Protein 6TRS (pdb70)

Structure (mmCIF, N/CA/C/O backbone):
data_6TRS
#
_entry.id   6TRS
#
_cell.length_a   74.216
_cell.length_b   85.954
_cell.length_c   92.172
_cell.angle_alpha   90.000
_cell.angle_beta   94.930
_cell.angle_gamma   90.000
#
_symmetry.space_group_name_H-M   'P 1 21 1'
#
loop_
_entity.id
_entity.type
_entity.pdbx_description
1 polymer 'RNA polymerase II transcription factor B subunit 2'
2 polymer 'Uncharacterized protein'
#
loop_
_atom_site.group_PDB
_atom_site.id
_atom_site.type_symbol
_atom_site.label_atom_id
_atom_site.label_alt_id
_atom_site.label_comp_id
_atom_site.label_asym_id
_atom_site.label_entity_id
_atom_site.label_seq_id
_atom_site.pdbx_PDB_ins_code
_atom_site.Cartn_x
_atom_site.Cartn_y
_atom_site.Cartn_z
_atom_site.occupancy
_atom_site.B_iso_or_equiv
_atom_site.auth_seq_id
_atom_site.auth_comp_id
_atom_site.auth_asym_id
_atom_site.auth_atom_id
_atom_site.pdbx_PDB_model_num
ATOM 1 N N . ILE A 1 15 ? 2.601 -15.452 -20.399 1.00 66.38 109 ILE A N 1
ATOM 2 C CA . ILE A 1 15 ? 3.802 -15.759 -21.174 1.00 65.99 109 ILE A CA 1
ATOM 3 C C . ILE A 1 15 ? 4.098 -14.703 -22.272 1.00 67.03 109 ILE A C 1
ATOM 4 O O . ILE A 1 15 ? 5.239 -14.233 -22.305 1.00 66.43 109 ILE A O 1
ATOM 9 N N . PRO A 1 16 ? 3.177 -14.333 -23.210 1.00 61.30 110 PRO A N 1
ATOM 10 C CA . PRO A 1 16 ? 3.603 -13.447 -24.294 1.00 58.28 110 PRO A CA 1
ATOM 11 C C . PRO A 1 16 ? 3.391 -11.950 -24.071 1.00 59.82 110 PRO A C 1
ATOM 12 O O . PRO A 1 16 ? 2.335 -11.518 -23.607 1.00 59.15 110 PRO A O 1
ATOM 16 N N . THR A 1 17 ? 4.420 -11.164 -24.429 1.00 54.58 111 THR A N 1
ATOM 17 C CA . THR A 1 17 ? 4.423 -9.704 -24.337 1.00 52.12 111 THR A CA 1
ATOM 18 C C . THR A 1 17 ? 3.860 -9.082 -25.627 1.00 52.46 111 THR A C 1
ATOM 19 O O . THR A 1 17 ? 3.509 -9.816 -26.553 1.00 52.12 111 THR A O 1
ATOM 23 N N . THR A 1 18 ? 3.769 -7.736 -25.675 1.00 46.27 112 THR A N 1
ATOM 24 C CA . THR A 1 18 ? 3.276 -6.965 -26.823 1.00 43.91 112 THR A CA 1
ATOM 25 C C . THR A 1 18 ? 4.141 -7.217 -28.080 1.00 45.92 112 THR A C 1
ATOM 26 O O . THR A 1 18 ? 3.598 -7.379 -29.174 1.00 44.68 112 THR A O 1
ATOM 30 N N . GLU A 1 19 ? 5.477 -7.270 -27.901 1.00 42.62 113 GLU A N 1
ATOM 31 C CA . GLU A 1 19 ? 6.468 -7.511 -28.955 1.00 41.94 113 GLU A CA 1
ATOM 32 C C . GLU A 1 19 ? 6.293 -8.907 -29.551 1.00 46.78 113 GLU A C 1
ATOM 33 O O . GLU A 1 19 ? 6.445 -9.076 -30.763 1.00 46.20 113 GLU A O 1
ATOM 39 N N . ASN A 1 20 ? 5.963 -9.902 -28.697 1.00 45.21 114 ASN A N 1
ATOM 40 C CA . ASN A 1 20 ? 5.740 -11.297 -29.078 1.00 46.47 114 ASN A CA 1
ATOM 41 C C . ASN A 1 20 ? 4.503 -11.458 -29.959 1.00 48.70 114 ASN A C 1
ATOM 42 O O . ASN A 1 20 ? 4.580 -12.140 -30.980 1.00 48.50 114 ASN A O 1
ATOM 47 N N . LEU A 1 21 ? 3.374 -10.822 -29.573 1.00 45.43 115 LEU A N 1
ATOM 48 C CA . LEU A 1 21 ? 2.109 -10.855 -30.313 1.00 44.88 115 LEU A CA 1
ATOM 49 C C . LEU A 1 21 ? 2.196 -10.107 -31.645 1.00 46.62 115 LEU A C 1
ATOM 50 O O . LEU A 1 21 ? 1.529 -10.502 -32.604 1.00 46.21 115 LEU A O 1
ATOM 55 N N . TYR A 1 22 ? 3.010 -9.029 -31.702 1.00 42.82 116 TYR A N 1
ATOM 56 C CA . TYR A 1 22 ? 3.206 -8.235 -32.916 1.00 41.14 116 TYR A CA 1
ATOM 57 C C . TYR A 1 22 ? 4.010 -9.032 -33.944 1.00 46.81 116 TYR A C 1
ATOM 58 O O . TYR A 1 22 ? 3.584 -9.137 -35.096 1.00 46.02 116 TYR A O 1
ATOM 67 N N . PHE A 1 23 ? 5.167 -9.592 -33.522 1.00 45.78 117 PHE A N 1
ATOM 68 C CA . PHE A 1 23 ? 6.059 -10.410 -34.350 1.00 47.27 117 PHE A CA 1
ATOM 69 C C . PHE A 1 23 ? 5.328 -11.648 -34.898 1.00 53.07 117 PHE A C 1
ATOM 70 O O . PHE A 1 23 ? 5.597 -12.061 -36.028 1.00 52.52 117 PHE A O 1
ATOM 78 N N . GLN A 1 24 ? 4.383 -12.203 -34.106 1.00 51.34 118 GLN A N 1
ATOM 79 C CA . GLN A 1 24 ? 3.554 -13.355 -34.462 1.00 52.78 118 GLN A CA 1
ATOM 80 C C . GLN A 1 24 ? 2.550 -12.994 -35.568 1.00 56.64 118 GLN A C 1
ATOM 81 O O . GLN A 1 24 ? 2.374 -13.776 -36.501 1.00 57.23 118 GLN A O 1
ATOM 87 N N . GLY A 1 25 ? 1.923 -11.820 -35.453 1.00 52.18 119 GLY A N 1
ATOM 88 C CA . GLY A 1 25 ? 0.957 -11.307 -36.421 1.00 51.20 119 GLY A CA 1
ATOM 89 C C . GLY A 1 25 ? 1.595 -10.853 -37.719 1.00 54.56 119 GLY A C 1
ATOM 90 O O . GLY A 1 25 ? 0.979 -10.964 -38.784 1.00 54.01 119 GLY A O 1
ATOM 91 N N . ALA A 1 26 ? 2.838 -10.334 -37.636 1.00 51.05 120 ALA A N 1
ATOM 92 C CA . ALA A 1 26 ? 3.614 -9.866 -38.787 1.00 50.38 120 ALA A CA 1
ATOM 93 C C . ALA A 1 26 ? 4.119 -11.036 -39.630 1.00 56.52 120 ALA A C 1
ATOM 94 O O . ALA A 1 26 ? 4.001 -10.993 -40.853 1.00 55.65 120 ALA A O 1
ATOM 96 N N . ALA A 1 27 ? 4.659 -12.087 -38.974 1.00 55.71 121 ALA A N 1
ATOM 97 C CA . ALA A 1 27 ? 5.176 -13.291 -39.633 1.00 57.42 121 ALA A CA 1
ATOM 98 C C . ALA A 1 27 ? 4.066 -14.243 -40.112 1.00 63.31 121 ALA A C 1
ATOM 99 O O . ALA A 1 27 ? 4.324 -15.072 -40.989 1.00 63.96 121 ALA A O 1
ATOM 101 N N . ALA A 1 28 ? 2.834 -14.109 -39.551 1.00 60.32 122 ALA A N 1
ATOM 102 C CA . ALA A 1 28 ? 1.640 -14.915 -39.862 1.00 61.51 122 ALA A CA 1
ATOM 103 C C . ALA A 1 28 ? 1.324 -15.001 -41.356 1.00 66.10 122 ALA A C 1
ATOM 104 O O . ALA A 1 28 ? 0.848 -16.039 -41.821 1.00 67.39 122 ALA A O 1
ATOM 106 N N . HIS A 1 29 ? 1.580 -13.910 -42.096 1.00 61.48 123 HIS A N 1
ATOM 107 C CA . HIS A 1 29 ? 1.361 -13.835 -43.537 1.00 61.40 123 HIS A CA 1
ATOM 108 C C . HIS A 1 29 ? 2.716 -13.759 -44.238 1.00 65.99 123 HIS A C 1
ATOM 109 O O . HIS A 1 29 ? 3.536 -12.897 -43.906 1.00 64.22 123 HIS A O 1
ATOM 116 N N . ASN A 1 30 ? 2.973 -14.719 -45.146 1.00 64.60 124 ASN A N 1
ATOM 117 C CA . ASN A 1 30 ? 4.235 -14.880 -45.871 1.00 64.91 124 ASN A CA 1
ATOM 118 C C . ASN A 1 30 ? 4.549 -13.775 -46.899 1.00 67.90 124 ASN A C 1
ATOM 119 O O . ASN A 1 30 ? 5.710 -13.657 -47.304 1.00 67.80 124 ASN A O 1
ATOM 124 N N . SER A 1 31 ? 3.549 -12.967 -47.310 1.00 63.18 125 SER A N 1
ATOM 125 C CA . SER A 1 31 ? 3.775 -11.885 -48.271 1.00 61.71 125 SER A CA 1
ATOM 126 C C . SER A 1 31 ? 4.468 -10.693 -47.599 1.00 63.00 125 SER A C 1
ATOM 127 O O . SER A 1 31 ? 4.037 -10.250 -46.528 1.00 61.99 125 SER A O 1
ATOM 130 N N . PHE A 1 32 ? 5.562 -10.204 -48.220 1.00 58.05 126 PHE A N 1
ATOM 131 C CA . PHE A 1 32 ? 6.352 -9.069 -47.732 1.00 56.00 126 PHE A CA 1
ATOM 132 C C . PHE A 1 32 ? 6.810 -8.127 -48.850 1.00 56.67 126 PHE A C 1
ATOM 133 O O . PHE A 1 32 ? 6.854 -8.526 -50.018 1.00 57.07 126 PHE A O 1
ATOM 141 N N . GLY A 1 33 ? 7.136 -6.890 -48.462 1.00 49.81 127 GLY A N 1
ATOM 142 C CA . GLY A 1 33 ? 7.570 -5.809 -49.343 1.00 48.00 127 GLY A CA 1
ATOM 143 C C . GLY A 1 33 ? 8.785 -6.112 -50.192 1.00 49.67 127 GLY A C 1
ATOM 144 O O . GLY A 1 33 ? 9.903 -6.210 -49.677 1.00 49.22 127 GLY A O 1
ATOM 145 N N . VAL A 1 34 ? 8.559 -6.250 -51.505 1.00 44.85 128 VAL A N 1
ATOM 146 C CA . VAL A 1 34 ? 9.588 -6.552 -52.496 1.00 44.89 128 VAL A CA 1
ATOM 147 C C . VAL A 1 34 ? 10.153 -5.243 -53.051 1.00 46.40 128 VAL A C 1
ATOM 148 O O . VAL A 1 34 ? 9.386 -4.443 -53.583 1.00 45.13 128 VAL A O 1
ATOM 152 N N . PRO A 1 35 ? 11.482 -5.006 -52.942 1.00 42.32 129 PRO A N 1
ATOM 153 C CA . PRO A 1 35 ? 12.054 -3.760 -53.481 1.00 41.58 129 PRO A CA 1
ATOM 154 C C . PRO A 1 35 ? 12.139 -3.780 -55.005 1.00 44.80 129 PRO A C 1
ATOM 155 O O . PRO A 1 35 ? 12.476 -4.815 -55.586 1.00 45.43 129 PRO A O 1
ATOM 159 N N . SER A 1 36 ? 11.820 -2.642 -55.647 1.00 39.94 130 SER A N 1
ATOM 160 C CA . SER A 1 36 ? 11.824 -2.510 -57.103 1.00 40.56 130 SER A CA 1
ATOM 161 C C . SER A 1 36 ? 13.232 -2.555 -57.701 1.00 44.95 130 SER A C 1
ATOM 162 O O . SER A 1 36 ? 14.094 -1.758 -57.320 1.00 44.67 130 SER A O 1
ATOM 165 N N . SER A 1 37 ? 13.449 -3.497 -58.643 1.00 41.98 131 SER A N 1
ATOM 166 C CA . SER A 1 37 ? 14.714 -3.695 -59.360 1.00 42.93 131 SER A CA 1
ATOM 167 C C . SER A 1 37 ? 14.949 -2.583 -60.398 1.00 47.40 131 SER A C 1
ATOM 168 O O . SER A 1 37 ? 16.072 -2.422 -60.883 1.00 48.65 131 SER A O 1
ATOM 171 N N . LEU A 1 38 ? 13.886 -1.818 -60.722 1.00 42.49 132 LEU A N 1
ATOM 172 C CA . LEU A 1 38 ? 13.896 -0.694 -61.658 1.00 42.51 132 LEU A CA 1
ATOM 173 C C . LEU A 1 38 ? 14.612 0.523 -61.052 1.00 44.50 132 LEU A C 1
ATOM 174 O O . LEU A 1 38 ? 14.548 0.706 -59.831 1.00 42.49 132 LEU A O 1
ATOM 179 N N . PRO A 1 39 ? 15.257 1.390 -61.880 1.00 42.11 133 PRO A N 1
ATOM 180 C CA . PRO A 1 39 ? 15.919 2.587 -61.326 1.00 41.41 133 PRO A CA 1
ATOM 181 C C . PRO A 1 39 ? 14.924 3.577 -60.724 1.00 41.83 133 PRO A C 1
ATOM 182 O O . PRO A 1 39 ? 13.765 3.627 -61.141 1.00 41.05 133 PRO A O 1
ATOM 186 N N . VAL A 1 40 ? 15.384 4.355 -59.739 1.00 38.15 134 VAL A N 1
ATOM 187 C CA . VAL A 1 40 ? 14.560 5.319 -59.007 1.00 36.55 134 VAL A CA 1
ATOM 188 C C . VAL A 1 40 ? 14.839 6.754 -59.458 1.00 40.02 134 VAL A C 1
ATOM 189 O O . VAL A 1 40 ? 16.000 7.135 -59.616 1.00 40.60 134 VAL A O 1
ATOM 193 N N . ASP A 1 41 ? 13.766 7.548 -59.648 1.00 37.44 135 ASP A N 1
ATOM 194 C CA . ASP A 1 41 ? 13.842 8.959 -60.024 1.00 38.20 135 ASP A CA 1
ATOM 195 C C . ASP A 1 41 ? 14.545 9.710 -58.881 1.00 40.98 135 ASP A C 1
ATOM 196 O O . ASP A 1 41 ? 14.123 9.569 -57.729 1.00 38.81 135 ASP A O 1
ATOM 201 N N . PRO A 1 42 ? 15.655 10.448 -59.165 1.00 39.84 136 PRO A N 1
ATOM 202 C CA . PRO A 1 42 ? 16.388 11.135 -58.084 1.00 39.37 136 PRO A CA 1
ATOM 203 C C . PRO A 1 42 ? 15.585 12.172 -57.311 1.00 43.11 136 PRO A C 1
ATOM 204 O O . PRO A 1 42 ? 15.889 12.429 -56.141 1.00 42.45 136 PRO A O 1
ATOM 208 N N . ARG A 1 43 ? 14.561 12.760 -57.956 1.00 40.01 137 ARG A N 1
ATOM 209 C CA . ARG A 1 43 ? 13.731 13.790 -57.340 1.00 39.16 137 ARG A CA 1
ATOM 210 C C . ARG A 1 43 ? 12.750 13.228 -56.278 1.00 40.74 137 ARG A C 1
ATOM 211 O O . ARG A 1 43 ? 12.142 14.016 -55.552 1.00 39.34 137 ARG A O 1
ATOM 219 N N . ILE A 1 44 ? 12.651 11.881 -56.145 1.00 36.57 138 ILE A N 1
ATOM 220 C CA . ILE A 1 44 ? 11.830 11.233 -55.115 1.00 34.68 138 ILE A CA 1
ATOM 221 C C . ILE A 1 44 ? 12.763 10.845 -53.957 1.00 37.83 138 ILE A C 1
ATOM 222 O O . ILE A 1 44 ? 13.234 9.704 -53.877 1.00 37.35 138 ILE A O 1
ATOM 227 N N . ASP A 1 45 ? 13.066 11.829 -53.096 1.00 34.29 139 ASP A N 1
ATOM 228 C CA . ASP A 1 45 ? 13.935 11.671 -51.929 1.00 33.89 139 ASP A CA 1
ATOM 229 C C . ASP A 1 45 ? 13.120 11.692 -50.629 1.00 36.95 139 ASP A C 1
ATOM 230 O O . ASP A 1 45 ? 11.924 12.002 -50.671 1.00 35.58 139 ASP A O 1
ATOM 235 N N . ILE A 1 46 ? 13.762 11.374 -49.476 1.00 33.98 140 ILE A N 1
ATOM 236 C CA . ILE A 1 46 ? 13.104 11.354 -48.159 1.00 32.81 140 ILE A CA 1
ATOM 237 C C . ILE A 1 46 ? 12.522 12.734 -47.802 1.00 37.14 140 ILE A C 1
ATOM 238 O O . ILE A 1 46 ? 11.492 12.792 -47.130 1.00 35.92 140 ILE A O 1
ATOM 243 N N . ALA A 1 47 ? 13.150 13.829 -48.293 1.00 34.99 141 ALA A N 1
ATOM 244 C CA . ALA A 1 47 ? 12.692 15.204 -48.086 1.00 34.76 141 ALA A CA 1
ATOM 245 C C . ALA A 1 47 ? 11.360 15.443 -48.811 1.00 38.10 141 ALA A C 1
ATOM 246 O O . ALA A 1 47 ? 10.444 16.001 -48.209 1.00 36.79 141 ALA A O 1
ATOM 248 N N . PHE A 1 48 ? 11.242 14.976 -50.078 1.00 35.58 142 PHE A N 1
ATOM 249 C CA . PHE A 1 48 ? 10.037 15.079 -50.911 1.00 35.24 142 PHE A CA 1
ATOM 250 C C . PHE A 1 48 ? 8.863 14.318 -50.283 1.00 37.96 142 PHE A C 1
ATOM 251 O O . PHE A 1 48 ? 7.774 14.880 -50.149 1.00 37.54 142 PHE A O 1
ATOM 259 N N . LEU A 1 49 ? 9.089 13.036 -49.924 1.00 33.38 143 LEU A N 1
ATOM 260 C CA . LEU A 1 49 ? 8.093 12.149 -49.321 1.00 31.87 143 LEU A CA 1
ATOM 261 C C . LEU A 1 49 ? 7.554 12.676 -47.985 1.00 35.02 143 LEU A C 1
ATOM 262 O O . LEU A 1 49 ? 6.393 12.416 -47.663 1.00 34.02 143 LEU A O 1
ATOM 267 N N . ASP A 1 50 ? 8.382 13.438 -47.230 1.00 31.52 144 ASP A N 1
ATOM 268 C CA . ASP A 1 50 ? 7.995 14.072 -45.964 1.00 30.30 144 ASP A CA 1
ATOM 269 C C . ASP A 1 50 ? 7.069 15.256 -46.245 1.00 33.88 144 ASP A C 1
ATOM 270 O O . ASP A 1 50 ? 6.110 15.460 -45.503 1.00 32.41 144 ASP A O 1
ATOM 275 N N . ASN A 1 51 ? 7.354 16.024 -47.326 1.00 31.70 145 ASN A N 1
ATOM 276 C CA . ASN A 1 51 ? 6.550 17.169 -47.767 1.00 32.08 145 ASN A CA 1
ATOM 277 C C . ASN A 1 51 ? 5.212 16.680 -48.321 1.00 34.13 145 ASN A C 1
ATOM 278 O O . ASN A 1 51 ? 4.177 17.265 -47.999 1.00 33.43 145 ASN A O 1
ATOM 283 N N . TYR A 1 52 ? 5.237 15.593 -49.131 1.00 31.37 146 TYR A N 1
ATOM 284 C CA . TYR A 1 52 ? 4.055 14.960 -49.723 1.00 31.26 146 TYR A CA 1
ATOM 285 C C . TYR A 1 52 ? 3.077 14.511 -48.629 1.00 33.31 146 TYR A C 1
ATOM 286 O O . TYR A 1 52 ? 1.896 14.855 -48.692 1.00 33.69 146 TYR A O 1
ATOM 295 N N . ALA A 1 53 ? 3.581 13.750 -47.631 1.00 29.63 147 ALA A N 1
ATOM 296 C CA . ALA A 1 53 ? 2.811 13.237 -46.496 1.00 28.39 147 ALA A CA 1
ATOM 297 C C . ALA A 1 53 ? 2.245 14.372 -45.647 1.00 30.61 147 ALA A C 1
ATOM 298 O O . ALA A 1 53 ? 1.131 14.251 -45.135 1.00 29.72 147 ALA A O 1
ATOM 300 N N . ARG A 1 54 ? 3.009 15.477 -45.518 1.00 28.95 148 ARG A N 1
ATOM 301 C CA . ARG A 1 54 ? 2.625 16.676 -44.771 1.00 28.97 148 ARG A CA 1
ATOM 302 C C . ARG A 1 54 ? 1.460 17.372 -45.486 1.00 32.90 148 ARG A C 1
ATOM 303 O O . ARG A 1 54 ? 0.471 17.715 -44.834 1.00 32.51 148 ARG A O 1
ATOM 311 N N . LYS A 1 55 ? 1.574 17.551 -46.822 1.00 31.30 149 LYS A N 1
ATOM 312 C CA . LYS A 1 55 ? 0.554 18.190 -47.658 1.00 32.16 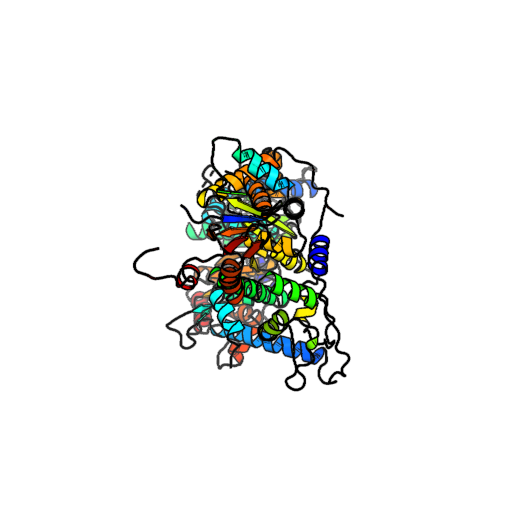149 LYS A CA 1
ATOM 313 C C . LYS A 1 55 ? -0.757 17.404 -47.671 1.00 34.71 149 LYS A C 1
ATOM 314 O O . LYS A 1 55 ? -1.822 18.019 -47.661 1.00 34.93 149 LYS A O 1
ATOM 320 N N . LYS A 1 56 ? -0.683 16.058 -47.667 1.00 31.44 150 LYS A N 1
ATOM 321 C CA . LYS A 1 56 ? -1.865 15.191 -47.644 1.00 31.01 150 LYS A CA 1
ATOM 322 C C . LYS A 1 56 ? -2.645 15.379 -46.348 1.00 33.82 150 LYS A C 1
ATOM 323 O O . LYS A 1 56 ? -3.866 15.530 -46.391 1.00 34.15 150 LYS A O 1
ATOM 329 N N . TRP A 1 57 ? -1.933 15.421 -45.207 1.00 30.05 151 TRP A N 1
ATOM 330 C CA . TRP A 1 57 ? -2.542 15.578 -43.892 1.00 29.27 151 TRP A CA 1
ATOM 331 C C . TRP A 1 57 ? -2.991 16.997 -43.591 1.00 33.70 151 TRP A C 1
ATOM 332 O O . TRP A 1 57 ? -3.969 17.164 -42.862 1.00 33.45 151 TRP A O 1
ATOM 343 N N . GLU A 1 58 ? -2.332 18.010 -44.188 1.00 31.28 152 GLU A N 1
ATOM 344 C CA . GLU A 1 58 ? -2.721 19.410 -44.024 1.00 31.75 152 GLU A CA 1
ATOM 345 C C . GLU A 1 58 ? -4.103 19.662 -44.642 1.00 36.49 152 GLU A C 1
ATOM 346 O O . GLU A 1 58 ? -4.869 20.456 -44.097 1.00 36.68 152 GLU A O 1
ATOM 352 N N . ASP A 1 59 ? -4.427 18.950 -45.752 1.00 33.24 153 ASP A N 1
ATOM 353 C CA . ASP A 1 59 ? -5.715 19.016 -46.453 1.00 33.72 153 ASP A CA 1
ATOM 354 C C . ASP A 1 59 ? -6.814 18.399 -45.587 1.00 35.80 153 ASP A C 1
ATOM 355 O O . ASP A 1 59 ? -7.883 19.001 -45.450 1.00 36.12 153 ASP A O 1
ATOM 360 N N . ILE A 1 60 ? -6.539 17.206 -44.995 1.00 30.31 154 ILE A N 1
ATOM 361 C CA . ILE A 1 60 ? -7.449 16.477 -44.101 1.00 29.19 154 ILE A CA 1
ATOM 362 C C . ILE A 1 60 ? -7.775 17.374 -42.906 1.00 31.85 154 ILE A C 1
ATOM 363 O O . ILE A 1 60 ? -8.950 17.577 -42.602 1.00 31.89 154 ILE A O 1
ATOM 368 N N . LEU A 1 61 ? -6.731 17.943 -42.269 1.00 28.28 155 LEU A N 1
ATOM 369 C CA . LEU A 1 61 ? -6.853 18.831 -41.114 1.00 27.86 155 LEU A CA 1
ATOM 370 C C . LEU A 1 61 ? -7.568 20.137 -41.448 1.00 32.41 155 LEU A C 1
ATOM 371 O O . LEU A 1 61 ? -8.352 20.612 -40.629 1.00 32.11 155 LEU A O 1
ATOM 376 N N . HIS A 1 62 ? -7.339 20.693 -42.659 1.00 30.39 156 HIS A N 1
ATOM 377 C CA . HIS A 1 62 ? -8.003 21.920 -43.104 1.00 31.30 156 HIS A CA 1
ATOM 378 C C . HIS A 1 62 ? -9.511 21.699 -43.264 1.00 35.01 156 HIS A C 1
ATOM 379 O O . HIS A 1 62 ? -10.289 22.579 -42.900 1.00 35.36 156 HIS A O 1
ATOM 386 N N . TYR A 1 63 ? -9.914 20.513 -43.766 1.00 31.08 157 TYR A N 1
ATOM 387 C CA . TYR A 1 63 ? -11.312 20.101 -43.943 1.00 31.72 157 TYR A CA 1
ATOM 388 C C . TYR A 1 63 ? -12.031 20.009 -42.584 1.00 35.08 157 TYR A C 1
ATOM 389 O O . TYR A 1 63 ? -13.209 20.357 -42.486 1.00 35.63 157 TYR A O 1
ATOM 398 N N . VAL A 1 64 ? -11.312 19.536 -41.550 1.00 30.26 158 VAL A N 1
ATOM 399 C CA . VAL A 1 64 ? -11.804 19.411 -40.177 1.00 29.67 158 VAL A CA 1
ATOM 400 C C . VAL A 1 64 ? -11.946 20.828 -39.577 1.00 34.29 158 VAL A C 1
ATOM 401 O O . VAL A 1 64 ? -12.966 21.126 -38.956 1.00 34.49 158 VAL A O 1
ATOM 405 N N . VAL A 1 65 ? -10.943 21.703 -39.805 1.00 30.84 159 VAL A N 1
ATOM 406 C CA . VAL A 1 65 ? -10.935 23.093 -39.327 1.00 31.25 159 VAL A CA 1
ATOM 407 C C . VAL A 1 65 ? -12.037 23.922 -40.042 1.00 38.15 159 VAL A C 1
ATOM 408 O O . VAL A 1 65 ? -12.576 24.858 -39.447 1.00 38.41 159 VAL A O 1
ATOM 412 N N . SER A 1 66 ? -12.409 23.531 -41.283 1.00 36.52 160 SER A N 1
ATOM 413 C CA . SER A 1 66 ? -13.459 24.174 -42.085 1.00 38.52 160 SER A CA 1
ATOM 414 C C . SER A 1 66 ? -14.852 24.035 -41.456 1.00 44.13 160 SER A C 1
ATOM 415 O O . SER A 1 66 ? -15.699 24.905 -41.669 1.00 45.35 160 SER A O 1
ATOM 418 N N . SER A 1 67 ? -15.086 22.947 -40.689 1.00 40.40 161 SER A N 1
ATOM 419 C CA . SER A 1 67 ? -16.368 22.671 -40.035 1.00 41.19 161 SER A CA 1
ATOM 420 C C . SER A 1 67 ? -16.560 23.403 -38.693 1.00 44.76 161 SER A C 1
ATOM 421 O O . SER A 1 67 ? -17.666 23.369 -38.147 1.00 45.18 161 SER A O 1
ATOM 424 N N . VAL A 1 68 ? -15.505 24.087 -38.185 1.00 40.28 162 VAL A N 1
ATOM 425 C CA . VAL A 1 68 ? -15.540 24.861 -36.931 1.00 39.67 162 VAL A CA 1
ATOM 426 C C . VAL A 1 68 ? -16.422 26.115 -37.131 1.00 46.29 162 VAL A C 1
ATOM 427 O O . VAL A 1 68 ? -16.194 26.855 -38.095 1.00 46.29 162 VAL A O 1
ATOM 431 N N . PRO A 1 69 ? -17.445 26.348 -36.264 1.00 44.69 163 PRO A N 1
ATOM 432 C CA . PRO A 1 69 ? -18.316 27.527 -36.449 1.00 46.56 163 PRO A CA 1
ATOM 433 C C . PRO A 1 69 ? -17.573 28.861 -36.371 1.00 51.08 163 PRO A C 1
ATOM 434 O O . PRO A 1 69 ? -16.734 29.049 -35.486 1.00 49.58 163 PRO A O 1
ATOM 438 N N . VAL A 1 70 ? -17.859 29.768 -37.328 1.00 49.37 164 VAL A N 1
ATOM 439 C CA . VAL A 1 70 ? -17.239 31.097 -37.419 1.00 49.56 164 VAL A CA 1
ATOM 440 C C . VAL A 1 70 ? -18.289 32.189 -37.135 1.00 55.63 164 VAL A C 1
ATOM 441 O O . VAL A 1 70 ? -18.056 33.050 -36.283 1.00 54.78 164 VAL A O 1
ATOM 445 N N . HIS A 1 71 ? -19.434 32.148 -37.860 1.00 54.64 165 HIS A N 1
ATOM 446 C CA . HIS A 1 71 ? -20.568 33.077 -37.738 1.00 95.09 165 HIS A CA 1
ATOM 447 C C . HIS A 1 71 ? -21.779 32.560 -38.506 1.00 123.09 165 HIS A C 1
ATOM 448 O O . HIS A 1 71 ? -22.887 32.548 -37.975 1.00 84.42 165 HIS A O 1
ATOM 455 N N . GLY A 1 82 ? -10.275 20.871 -54.403 1.00 65.77 176 GLY A N 1
ATOM 456 C CA . GLY A 1 82 ? -10.148 21.783 -53.274 1.00 64.37 176 GLY A CA 1
ATOM 457 C C . GLY A 1 82 ? -10.346 21.165 -51.900 1.00 66.34 176 GLY A C 1
ATOM 458 O O . GLY A 1 82 ? -10.381 21.893 -50.906 1.00 65.47 176 GLY A O 1
ATOM 459 N N . GLY A 1 83 ? -10.485 19.838 -51.843 1.00 61.91 177 GLY A N 1
ATOM 460 C CA . GLY A 1 83 ? -10.644 19.104 -50.596 1.00 60.04 177 GLY A CA 1
ATOM 461 C C . GLY A 1 83 ? -10.156 17.667 -50.682 1.00 62.28 177 GLY A C 1
ATOM 462 O O . GLY A 1 83 ? -9.829 17.192 -51.778 1.00 62.79 177 GLY A O 1
ATOM 463 N N . PRO A 1 84 ? -10.101 16.934 -49.538 1.00 56.39 178 PRO A N 1
ATOM 464 C CA . PRO A 1 84 ? -9.657 15.526 -49.587 1.00 55.13 178 PRO A CA 1
ATOM 465 C C . PRO A 1 84 ? -10.686 14.628 -50.272 1.00 58.97 178 PRO A C 1
ATOM 466 O O . PRO A 1 84 ? -11.875 14.948 -50.256 1.00 59.89 178 PRO A O 1
ATOM 470 N N . LYS A 1 85 ? -10.233 13.509 -50.872 1.00 54.19 179 LYS A N 1
ATOM 471 C CA . LYS A 1 85 ? -11.095 12.567 -51.595 1.00 54.98 179 LYS A CA 1
ATOM 472 C C . LYS A 1 85 ? -12.203 11.954 -50.725 1.00 58.13 179 LYS A C 1
ATOM 473 O O . LYS A 1 85 ? -12.132 12.030 -49.496 1.00 56.46 179 LYS A O 1
ATOM 479 N N . ALA A 1 86 ? -13.230 11.357 -51.376 1.00 55.87 180 ALA A N 1
ATOM 480 C CA . ALA A 1 86 ? -14.381 10.701 -50.738 1.00 56.22 180 ALA A CA 1
ATOM 481 C C . ALA A 1 86 ? -13.967 9.633 -49.715 1.00 57.79 180 ALA A C 1
ATOM 482 O O . ALA A 1 86 ? -14.673 9.435 -48.727 1.00 57.38 180 ALA A O 1
ATOM 484 N N . SER A 1 87 ? -12.802 8.983 -49.937 1.00 52.40 181 SER A N 1
ATOM 485 C CA . SER A 1 87 ? -12.215 7.967 -49.061 1.00 50.57 181 SER A CA 1
ATOM 486 C C . SER A 1 87 ? -11.871 8.525 -47.669 1.00 51.48 181 SER A C 1
ATOM 487 O O . SER A 1 87 ? -11.845 7.765 -46.700 1.00 50.79 181 SER A O 1
ATOM 490 N N . VAL A 1 88 ? -11.615 9.842 -47.573 1.00 45.90 182 VAL A N 1
ATOM 491 C CA . VAL A 1 88 ? -11.285 10.522 -46.320 1.00 43.78 182 VAL A CA 1
ATOM 492 C C . VAL A 1 88 ? -12.513 11.250 -45.748 1.00 47.03 182 VAL A C 1
ATOM 493 O O . VAL A 1 88 ? -12.818 11.075 -44.567 1.00 46.10 182 VAL A O 1
ATOM 497 N N . LYS A 1 89 ? -13.218 12.044 -46.587 1.00 43.99 183 LYS A N 1
ATOM 498 C CA . LYS A 1 89 ? -14.415 12.816 -46.216 1.00 44.34 183 LYS A CA 1
ATOM 499 C C . LYS A 1 89 ? -15.501 11.965 -45.545 1.00 48.23 183 LYS A C 1
ATOM 500 O O . LYS A 1 89 ? -16.089 12.404 -44.556 1.00 47.62 183 LYS A O 1
ATOM 506 N N . ASP A 1 90 ? -15.754 10.750 -46.079 1.00 45.21 184 ASP A N 1
ATOM 507 C CA . ASP A 1 90 ? -16.765 9.826 -45.561 1.00 45.84 184 ASP A CA 1
ATOM 508 C C . ASP A 1 90 ? -16.369 9.171 -44.239 1.00 47.08 184 ASP A C 1
ATOM 509 O O . ASP A 1 90 ? -17.239 8.987 -43.387 1.00 47.41 184 ASP A O 1
ATOM 514 N N . LEU A 1 91 ? -15.074 8.814 -44.063 1.00 40.78 185 LEU A N 1
ATOM 515 C CA . LEU A 1 91 ? -14.577 8.187 -42.828 1.00 38.84 185 LEU A CA 1
ATOM 516 C C . LEU A 1 91 ? -14.649 9.125 -41.626 1.00 40.73 185 LEU A C 1
ATOM 517 O O . LEU A 1 91 ? -14.929 8.669 -40.515 1.00 40.05 185 LEU A O 1
ATOM 522 N N . LEU A 1 92 ? -14.416 10.433 -41.853 1.00 36.28 186 LEU A N 1
ATOM 523 C CA . LEU A 1 92 ? -14.487 11.462 -40.810 1.00 35.12 186 LEU A CA 1
ATOM 524 C C . LEU A 1 92 ? -15.943 11.659 -40.382 1.00 40.66 186 LEU A C 1
ATOM 525 O O . LEU A 1 92 ? -16.216 11.823 -39.193 1.00 40.19 186 LEU A O 1
ATOM 530 N N . LEU A 1 93 ? -16.872 11.613 -41.358 1.00 38.91 187 LEU A N 1
ATOM 531 C CA . LEU A 1 93 ? -18.310 11.762 -41.150 1.00 40.56 187 LEU A CA 1
ATOM 532 C C . LEU A 1 93 ? -18.901 10.560 -40.406 1.00 45.18 187 LEU A C 1
ATOM 533 O O . LEU A 1 93 ? -19.601 10.747 -39.408 1.00 45.19 187 LEU A O 1
ATOM 538 N N . ALA A 1 94 ? -18.603 9.330 -40.884 1.00 41.97 188 ALA A N 1
ATOM 539 C CA . ALA A 1 94 ? -19.077 8.072 -40.293 1.00 42.62 188 ALA A CA 1
ATOM 540 C C . ALA A 1 94 ? -18.425 7.781 -38.941 1.00 44.22 188 ALA A C 1
ATOM 541 O O . ALA A 1 94 ? -19.027 7.102 -38.107 1.00 44.49 188 ALA A O 1
ATOM 543 N N . GLY A 1 95 ? -17.219 8.315 -38.740 1.00 38.49 189 GLY A N 1
ATOM 544 C CA . GLY A 1 95 ? -16.460 8.171 -37.504 1.00 36.94 189 GLY A CA 1
ATOM 545 C C . GLY A 1 95 ? -16.824 9.184 -36.435 1.00 40.63 189 GLY A C 1
ATOM 546 O O . GLY A 1 95 ? -16.123 9.291 -35.424 1.00 39.22 189 GLY A O 1
ATOM 547 N N . ARG A 1 96 ? -17.926 9.940 -36.661 1.00 38.14 190 ARG A N 1
ATOM 548 C CA . ARG A 1 96 ? -18.484 10.986 -35.791 1.00 37.92 190 ARG A CA 1
ATOM 549 C C . ARG A 1 96 ? -17.453 12.061 -35.394 1.00 38.99 190 ARG A C 1
ATOM 550 O O . ARG A 1 96 ? -17.596 12.693 -34.347 1.00 38.03 190 ARG A O 1
ATOM 558 N N . LEU A 1 97 ? -16.425 12.265 -36.237 1.00 34.11 191 LEU A N 1
ATOM 559 C CA . LEU A 1 97 ? -15.398 13.281 -36.019 1.00 32.44 191 LEU A CA 1
ATOM 560 C C . LEU A 1 97 ? -15.934 14.626 -36.501 1.00 37.39 191 LEU A C 1
ATOM 561 O O . LEU A 1 97 ? -15.579 15.667 -35.948 1.00 36.28 191 LEU A O 1
ATOM 566 N N . VAL A 1 98 ? -16.810 14.594 -37.523 1.00 35.72 192 VAL A N 1
ATOM 567 C CA . VAL A 1 98 ? -17.493 15.746 -38.116 1.00 36.69 192 VAL A CA 1
ATOM 568 C C . VAL A 1 98 ? -18.927 15.292 -38.461 1.00 44.02 192 VAL A C 1
ATOM 569 O O . VAL A 1 98 ? -19.099 14.302 -39.173 1.00 44.37 192 VAL A O 1
ATOM 573 N N . GLU A 1 99 ? -19.943 15.997 -37.938 1.00 42.81 193 GLU A N 1
ATOM 574 C CA . GLU A 1 99 ? -21.355 15.693 -38.171 1.00 45.51 193 GLU A CA 1
ATOM 575 C C . GLU A 1 99 ? -21.918 16.507 -39.332 1.00 52.19 193 GLU A C 1
ATOM 576 O O . GLU A 1 99 ? -21.440 17.611 -39.598 1.00 50.97 193 GLU A O 1
ATOM 582 N N . ARG A 1 100 ? -22.896 15.933 -40.052 1.00 52.31 194 ARG A N 1
ATOM 583 C CA . ARG A 1 100 ? -23.539 16.582 -41.193 1.00 54.83 194 ARG A CA 1
ATOM 584 C C . ARG A 1 100 ? -24.521 17.635 -40.682 1.00 62.39 194 ARG A C 1
ATOM 585 O O . ARG A 1 100 ? -25.365 17.325 -39.837 1.00 63.17 194 ARG A O 1
ATOM 593 N N . ARG A 1 101 ? -24.388 18.882 -41.167 1.00 60.70 195 ARG A N 1
ATOM 594 C CA . ARG A 1 101 ? -25.250 19.995 -40.765 1.00 62.73 195 ARG A CA 1
ATOM 595 C C . ARG A 1 101 ? -26.013 20.558 -41.976 1.00 70.87 195 ARG A C 1
ATOM 596 O O . ARG A 1 101 ? -25.379 20.911 -42.969 1.00 70.09 195 ARG A O 1
ATOM 604 N N . PRO A 1 102 ? -27.364 20.644 -41.936 1.00 71.65 196 PRO A N 1
ATOM 605 C CA . PRO A 1 102 ? -28.099 21.154 -43.107 1.00 74.69 196 PRO A CA 1
ATOM 606 C C . PRO A 1 102 ? -28.285 22.679 -43.165 1.00 80.82 196 PRO A C 1
ATOM 607 O O . PRO A 1 102 ? -28.946 23.176 -44.085 1.00 82.70 196 PRO A O 1
ATOM 611 N N . ASP A 1 103 ? -27.688 23.423 -42.208 1.00 76.67 197 ASP A N 1
ATOM 612 C CA . ASP A 1 103 ? -27.787 24.884 -42.136 1.00 77.62 197 ASP A CA 1
ATOM 613 C C . ASP A 1 103 ? -26.574 25.624 -42.730 1.00 81.05 197 ASP A C 1
ATOM 614 O O . ASP A 1 103 ? -26.765 26.625 -43.426 1.00 82.46 197 ASP A O 1
ATOM 619 N N . THR A 1 104 ? -25.340 25.137 -42.449 1.00 75.05 198 THR A N 1
ATOM 620 C CA . THR A 1 104 ? -24.066 25.727 -42.896 1.00 73.25 198 THR A CA 1
ATOM 621 C C . THR A 1 104 ? -23.888 25.756 -44.419 1.00 78.23 198 THR A C 1
ATOM 622 O O . THR A 1 104 ? -24.458 24.917 -45.124 1.00 79.29 198 THR A O 1
ATOM 626 N N . LYS A 1 105 ? -23.079 26.723 -44.916 1.00 74.08 199 LYS A N 1
ATOM 627 C CA . LYS A 1 105 ? -22.738 26.879 -46.338 1.00 74.77 199 LYS A CA 1
ATOM 628 C C . LYS A 1 105 ? -21.868 25.693 -46.776 1.00 76.36 199 LYS A C 1
ATOM 629 O O . LYS A 1 105 ? -22.015 25.193 -47.894 1.00 77.00 199 LYS A O 1
ATOM 635 N N . THR A 1 106 ? -20.984 25.237 -45.865 1.00 69.91 200 THR A N 1
ATOM 636 C CA . THR A 1 106 ? -20.090 24.087 -46.031 1.00 67.71 200 THR A CA 1
ATOM 637 C C . THR A 1 106 ? -20.863 22.754 -45.899 1.00 70.81 200 THR A C 1
ATOM 638 O O . THR A 1 106 ? -20.438 21.743 -46.460 1.00 70.09 200 THR A O 1
ATOM 642 N N . GLY A 1 107 ? -21.979 22.781 -45.165 1.00 67.07 201 GLY A N 1
ATOM 643 C CA . GLY A 1 107 ? -22.845 21.629 -44.938 1.00 67.03 201 GLY A CA 1
ATOM 644 C C . GLY A 1 107 ? -22.338 20.620 -43.924 1.00 66.79 201 GLY A C 1
ATOM 645 O O . GLY A 1 107 ? -22.877 19.512 -43.849 1.00 66.91 201 GLY A O 1
ATOM 646 N N . ILE A 1 108 ? -21.301 20.993 -43.136 1.00 59.46 202 ILE A N 1
ATOM 647 C CA . ILE A 1 108 ? -20.673 20.150 -42.102 1.00 56.37 202 ILE A CA 1
ATOM 648 C C . ILE A 1 108 ? -20.386 20.930 -40.805 1.00 57.24 202 ILE A C 1
ATOM 649 O O . ILE A 1 108 ? -20.205 22.150 -40.837 1.00 56.90 202 ILE A O 1
ATOM 654 N N . GLY A 1 109 ? -20.348 20.207 -39.688 1.00 51.49 203 GLY A N 1
ATOM 655 C CA . GLY A 1 109 ? -20.079 20.758 -38.365 1.00 49.68 203 GLY A CA 1
ATOM 656 C C . GLY A 1 109 ? -19.170 19.874 -37.533 1.00 50.16 203 GLY A C 1
ATOM 657 O O . GLY A 1 109 ? -19.362 18.658 -37.493 1.00 49.79 203 GLY A O 1
ATOM 658 N N . ILE A 1 110 ? -18.173 20.479 -36.861 1.00 43.99 204 ILE A N 1
ATOM 659 C CA . ILE A 1 110 ? -17.204 19.765 -36.019 1.00 41.54 204 ILE A CA 1
ATOM 660 C C . ILE A 1 110 ? -17.867 19.213 -34.738 1.00 45.23 204 ILE A C 1
ATOM 661 O O . ILE A 1 110 ? -18.816 19.808 -34.224 1.00 45.92 204 ILE A O 1
ATOM 666 N N . THR A 1 111 ? -17.369 18.068 -34.251 1.00 40.47 205 THR A N 1
ATOM 667 C CA . THR A 1 111 ? -17.859 17.418 -33.036 1.00 40.48 205 THR A CA 1
ATOM 668 C C . THR A 1 111 ? -16.806 17.537 -31.924 1.00 42.71 205 THR A C 1
ATOM 669 O O . THR A 1 111 ? -15.763 18.167 -32.123 1.00 41.28 205 THR A O 1
ATOM 673 N N . GLN A 1 112 ? -17.081 16.913 -30.763 1.00 38.99 206 GLN A N 1
ATOM 674 C CA . GLN A 1 112 ? -16.185 16.863 -29.606 1.00 37.57 206 GLN A CA 1
ATOM 675 C C . GLN A 1 112 ? -14.938 16.059 -29.994 1.00 38.41 206 GLN A C 1
ATOM 676 O O . GLN A 1 112 ? -13.822 16.468 -29.665 1.00 37.08 206 GLN A O 1
ATOM 682 N N . ALA A 1 113 ? -15.139 14.938 -30.733 1.00 33.33 207 ALA A N 1
ATOM 683 C CA . ALA A 1 113 ? -14.088 14.049 -31.237 1.00 31.18 207 ALA A CA 1
ATOM 684 C C . ALA A 1 113 ? -13.206 14.751 -32.271 1.00 31.89 207 ALA A C 1
ATOM 685 O O . ALA A 1 113 ? -12.028 14.418 -32.385 1.00 30.23 207 ALA A O 1
ATOM 687 N N . GLY A 1 114 ? -13.787 15.713 -32.994 1.00 27.71 208 GLY A N 1
ATOM 688 C CA . GLY A 1 114 ? -13.106 16.519 -34.000 1.00 26.62 208 GLY A CA 1
ATOM 689 C C . GLY A 1 114 ? -12.015 17.385 -33.408 1.00 29.20 208 GLY A C 1
ATOM 690 O O . GLY A 1 114 ? -10.905 17.422 -33.942 1.00 28.14 208 GLY A O 1
ATOM 691 N N . PHE A 1 115 ? -12.317 18.069 -32.282 1.00 25.43 209 PHE A N 1
ATOM 692 C CA . PHE A 1 115 ? -11.359 18.913 -31.563 1.00 24.74 209 PHE A CA 1
ATOM 693 C C . PHE A 1 115 ? -10.275 18.065 -30.902 1.00 26.87 209 PHE A C 1
ATOM 694 O O . PHE A 1 115 ? -9.125 18.504 -30.823 1.00 26.47 209 PHE A O 1
ATOM 702 N N . THR A 1 116 ? -10.649 16.855 -30.422 1.00 23.91 210 THR A N 1
ATOM 703 C CA . THR A 1 116 ? -9.745 15.881 -29.801 1.00 23.00 210 THR A CA 1
ATOM 704 C C . THR A 1 116 ? -8.738 15.434 -30.861 1.00 24.83 210 THR A C 1
ATOM 705 O O . THR A 1 116 ? -7.536 15.439 -30.602 1.00 23.86 210 THR A O 1
ATOM 709 N N . PHE A 1 117 ? -9.242 15.118 -32.069 1.00 21.56 211 PHE A N 1
ATOM 710 C CA . PHE A 1 117 ? -8.477 14.710 -33.248 1.00 21.18 211 PHE A CA 1
ATOM 711 C C . PHE A 1 117 ? -7.439 15.770 -33.632 1.00 23.03 211 PHE A C 1
ATOM 712 O O . PHE A 1 117 ? -6.324 15.411 -34.009 1.00 22.19 211 PHE A O 1
ATOM 720 N N . LEU A 1 118 ? -7.808 17.064 -33.538 1.00 20.97 212 LEU A N 1
ATOM 721 C CA . LEU A 1 118 ? -6.930 18.193 -33.861 1.00 20.99 212 LEU A CA 1
ATOM 722 C C . LEU A 1 118 ? -5.749 18.301 -32.897 1.00 21.93 212 LEU A C 1
ATOM 723 O O . LEU A 1 118 ? -4.647 18.653 -33.319 1.00 21.87 212 LEU A O 1
ATOM 728 N N . LEU A 1 119 ? -5.979 17.988 -31.610 1.00 20.41 213 LEU A N 1
ATOM 729 C CA . LEU A 1 119 ? -4.952 18.044 -30.569 1.00 20.21 213 LEU A CA 1
ATOM 730 C C . LEU A 1 119 ? -4.074 16.790 -30.520 1.00 21.77 213 LEU A C 1
ATOM 731 O O . LEU A 1 119 ? -3.044 16.791 -29.844 1.00 21.72 213 LEU A O 1
ATOM 736 N N . GLN A 1 120 ? -4.472 15.733 -31.252 1.00 20.48 214 GLN A N 1
ATOM 737 C CA . GLN A 1 120 ? -3.747 14.463 -31.344 1.00 20.56 214 GLN A CA 1
ATOM 738 C C . GLN A 1 120 ? -2.450 14.635 -32.130 1.00 22.77 214 GLN A C 1
ATOM 739 O O . GLN A 1 120 ? -2.384 15.479 -33.018 1.00 22.38 214 GLN A O 1
ATOM 745 N N . GLU A 1 121 ? -1.425 13.830 -31.821 1.00 22.23 215 GLU A N 1
ATOM 746 C CA . GLU A 1 121 ? -0.149 13.876 -32.540 1.00 22.39 215 GLU A CA 1
ATOM 747 C C . GLU A 1 121 ? -0.278 13.173 -33.907 1.00 24.97 215 GLU A C 1
ATOM 748 O O . GLU A 1 121 ? -1.284 12.501 -34.157 1.00 24.75 215 GLU A O 1
ATOM 754 N N . ALA A 1 122 ? 0.727 13.348 -34.791 1.00 22.90 216 ALA A N 1
ATOM 755 C CA . ALA A 1 122 ? 0.756 12.805 -36.155 1.00 22.94 216 ALA A CA 1
ATOM 756 C C . ALA A 1 122 ? 0.405 11.305 -36.285 1.00 25.63 216 ALA A C 1
ATOM 757 O O . ALA A 1 122 ? -0.423 10.968 -37.133 1.00 25.16 216 ALA A O 1
ATOM 759 N N . ASN A 1 123 ? 1.010 10.423 -35.450 1.00 22.88 217 ASN A N 1
ATOM 760 C CA . ASN A 1 123 ? 0.795 8.963 -35.473 1.00 22.94 217 ASN A CA 1
ATOM 761 C C . ASN A 1 123 ? -0.625 8.555 -35.070 1.00 24.91 217 ASN A C 1
ATOM 762 O O . ASN A 1 123 ? -1.208 7.668 -35.700 1.00 25.03 217 ASN A O 1
ATOM 767 N N . ALA A 1 124 ? -1.160 9.187 -34.007 1.00 22.83 218 ALA A N 1
ATOM 768 C CA . ALA A 1 124 ? -2.495 8.932 -33.467 1.00 22.75 218 ALA A CA 1
ATOM 769 C C . ALA A 1 124 ? -3.582 9.295 -34.469 1.00 24.31 218 ALA A C 1
ATOM 770 O O . ALA A 1 124 ? -4.563 8.564 -34.586 1.00 25.01 218 ALA A O 1
ATOM 772 N N . GLN A 1 125 ? -3.382 10.385 -35.228 1.00 21.96 219 GLN A N 1
ATOM 773 C CA . GLN A 1 125 ? -4.321 10.846 -36.252 1.00 21.72 219 GLN A CA 1
ATOM 774 C C . GLN A 1 125 ? -4.458 9.827 -37.381 1.00 24.37 219 GLN A C 1
ATOM 775 O O . GLN A 1 125 ? -5.565 9.621 -37.885 1.00 25.02 219 GLN A O 1
ATOM 781 N N . VAL A 1 126 ? -3.334 9.174 -37.751 1.00 22.74 220 VAL A N 1
ATOM 782 C CA . VAL A 1 126 ? -3.276 8.136 -38.786 1.00 22.99 220 VAL A CA 1
ATOM 783 C C . VAL A 1 126 ? -4.069 6.912 -38.307 1.00 25.74 220 VAL A C 1
ATOM 784 O O . VAL A 1 126 ? -4.877 6.378 -39.067 1.00 26.37 220 VAL A O 1
ATOM 788 N N . TRP A 1 127 ? -3.880 6.512 -37.033 1.00 23.53 221 TRP A N 1
ATOM 789 C CA . TRP A 1 127 ? -4.584 5.376 -36.437 1.00 23.99 221 TRP A CA 1
ATOM 790 C C . TRP A 1 127 ? -6.078 5.625 -36.227 1.00 26.48 221 TRP A C 1
ATOM 791 O O . TRP A 1 127 ? -6.839 4.661 -36.176 1.00 26.99 221 TRP A O 1
ATOM 802 N N . THR A 1 128 ? -6.507 6.903 -36.143 1.00 23.07 222 THR A N 1
ATOM 803 C CA . THR A 1 128 ? -7.926 7.250 -36.030 1.00 22.85 222 THR A CA 1
ATOM 804 C C . THR A 1 128 ? -8.564 6.878 -37.373 1.00 27.10 222 THR A C 1
ATOM 805 O O . THR A 1 128 ? -9.531 6.119 -37.405 1.00 27.62 222 THR A O 1
ATOM 809 N N . LEU A 1 129 ? -7.954 7.358 -38.478 1.00 24.68 223 LEU A N 1
ATOM 810 C CA . LEU A 1 129 ? -8.376 7.115 -39.855 1.00 24.97 223 LEU A CA 1
ATOM 811 C C . LEU A 1 129 ? -8.266 5.652 -40.273 1.00 28.40 223 LEU A C 1
ATOM 812 O O . LEU A 1 129 ? -9.158 5.167 -40.968 1.00 29.55 223 LEU A O 1
ATOM 817 N N . LEU A 1 130 ? -7.186 4.950 -39.854 1.00 26.00 224 LEU A N 1
ATOM 818 C CA . LEU A 1 130 ? -6.955 3.540 -40.196 1.00 26.50 224 LEU A CA 1
ATOM 819 C C . LEU A 1 130 ? -7.964 2.580 -39.577 1.00 30.33 224 LEU A C 1
ATOM 820 O O . LEU A 1 130 ? -8.485 1.719 -40.284 1.00 31.00 224 LEU A O 1
ATOM 825 N N . LEU A 1 131 ? -8.238 2.727 -38.265 1.00 28.37 225 LEU A N 1
ATOM 826 C CA . LEU A 1 131 ? -9.193 1.890 -37.533 1.00 29.35 225 LEU A CA 1
ATOM 827 C C . LEU A 1 131 ? -10.632 2.079 -38.021 1.00 32.95 225 LEU A C 1
ATOM 828 O O . LEU A 1 131 ? -11.410 1.124 -37.979 1.00 34.20 225 LEU A O 1
ATOM 833 N N . LEU A 1 132 ? -10.973 3.293 -38.509 1.00 28.58 226 LEU A N 1
ATOM 834 C CA . LEU A 1 132 ? -12.293 3.599 -39.066 1.00 28.78 226 LEU A CA 1
ATOM 835 C C . LEU A 1 132 ? -12.429 2.994 -40.458 1.00 34.15 226 LEU A C 1
ATOM 836 O O . LEU A 1 132 ? -13.531 2.613 -40.847 1.00 35.36 226 LEU A O 1
ATOM 841 N N . TRP A 1 133 ? -11.304 2.919 -41.203 1.00 30.59 227 TRP A N 1
ATOM 842 C CA . TRP A 1 133 ? -11.185 2.347 -42.550 1.00 31.69 227 TRP A CA 1
ATOM 843 C C . TRP A 1 133 ? -11.417 0.833 -42.496 1.00 38.07 227 TRP A C 1
ATOM 844 O O . TRP A 1 133 ? -12.053 0.267 -43.391 1.00 39.11 227 TRP A O 1
ATOM 855 N N . LEU A 1 134 ? -10.912 0.196 -41.425 1.00 35.15 228 LEU A N 1
ATOM 856 C CA . LEU A 1 134 ? -11.037 -1.226 -41.128 1.00 36.46 228 LEU A CA 1
ATOM 857 C C . LEU A 1 134 ? -12.485 -1.548 -40.748 1.00 43.06 228 LEU A C 1
ATOM 858 O O . LEU A 1 134 ? -13.023 -2.567 -41.179 1.00 44.33 228 LEU A O 1
ATOM 863 N N . GLU A 1 135 ? -13.108 -0.656 -39.953 1.00 40.34 229 GLU A N 1
ATOM 864 C CA . GLU A 1 135 ? -14.482 -0.720 -39.451 1.00 42.24 229 GLU A CA 1
ATOM 865 C C . GLU A 1 135 ? -15.505 -0.636 -40.596 1.00 48.46 229 GLU A C 1
ATOM 866 O O . GLU A 1 135 ? -16.518 -1.338 -40.560 1.00 49.98 229 GLU A O 1
ATOM 872 N N . ALA A 1 136 ? -15.233 0.227 -41.599 1.00 44.90 230 ALA A N 1
ATOM 873 C CA . ALA A 1 136 ? -16.095 0.461 -42.757 1.00 46.52 230 ALA A CA 1
ATOM 874 C C . ALA A 1 136 ? -16.224 -0.756 -43.655 1.00 53.15 230 ALA A C 1
ATOM 875 O O . ALA A 1 136 ? -17.305 -0.985 -44.200 1.00 54.92 230 ALA A O 1
ATOM 877 N N . ALA A 1 137 ? -15.136 -1.530 -43.814 1.00 49.63 231 ALA A N 1
ATOM 878 C CA . ALA A 1 137 ? -15.160 -2.722 -44.657 1.00 51.22 231 ALA A CA 1
ATOM 879 C C . ALA A 1 137 ? -15.970 -3.853 -44.036 1.00 58.24 231 ALA A C 1
ATOM 880 O O . ALA A 1 137 ? -16.703 -4.522 -44.764 1.00 60.06 231 ALA A O 1
ATOM 882 N N . ASP A 1 138 ? -15.866 -4.047 -42.697 1.00 55.12 232 ASP A N 1
ATOM 883 C CA . ASP A 1 138 ? -16.601 -5.079 -41.954 1.00 57.28 232 ASP A CA 1
ATOM 884 C C . ASP A 1 138 ? -18.104 -4.801 -41.930 1.00 63.19 232 ASP A C 1
ATOM 885 O O . ASP A 1 138 ? -18.897 -5.744 -41.945 1.00 64.87 232 ASP A O 1
ATOM 890 N N . GLN A 1 139 ? -18.489 -3.508 -41.897 1.00 59.37 233 GLN A N 1
ATOM 891 C CA . GLN A 1 139 ? -19.884 -3.067 -41.914 1.00 61.21 233 GLN A CA 1
ATOM 892 C C . GLN A 1 139 ? -20.497 -3.299 -43.302 1.00 67.53 233 GLN A C 1
ATOM 893 O O . GLN A 1 139 ? -21.688 -3.596 -43.402 1.00 69.84 233 GLN A O 1
ATOM 899 N N . ALA A 1 140 ? -19.669 -3.178 -44.363 1.00 63.18 234 ALA A N 1
ATOM 900 C CA . ALA A 1 140 ? -20.054 -3.418 -45.757 1.00 64.76 234 ALA A CA 1
ATOM 901 C C . ALA A 1 140 ? -20.113 -4.929 -46.034 1.00 70.74 234 ALA A C 1
ATOM 902 O O . ALA A 1 140 ? -20.862 -5.374 -46.907 1.00 72.59 234 ALA A O 1
ATOM 904 N N . LYS A 1 141 ? -19.299 -5.703 -45.280 1.00 66.54 235 LYS A N 1
ATOM 905 C CA . LYS A 1 141 ? -19.187 -7.163 -45.322 1.00 67.89 235 LYS A CA 1
ATOM 906 C C . LYS A 1 141 ? -20.420 -7.780 -44.647 1.00 74.42 235 LYS A C 1
ATOM 907 O O . LYS A 1 141 ? -21.013 -8.707 -45.201 1.00 76.53 235 LYS A O 1
ATOM 913 N N . ALA A 1 142 ? -20.806 -7.249 -43.460 1.00 70.52 236 ALA A N 1
ATOM 914 C CA . ALA A 1 142 ? -21.965 -7.692 -42.676 1.00 72.76 236 ALA A CA 1
ATOM 915 C C . ALA A 1 142 ? -23.283 -7.431 -43.411 1.00 79.06 236 ALA A C 1
ATOM 916 O O . ALA A 1 142 ? -24.213 -8.229 -43.284 1.00 81.54 236 ALA A O 1
ATOM 918 N N . ALA A 1 143 ? -23.353 -6.326 -44.187 1.00 74.57 237 ALA A N 1
ATOM 919 C CA . ALA A 1 143 ? -24.523 -5.948 -44.984 1.00 76.67 237 ALA A CA 1
ATOM 920 C C . ALA A 1 143 ? -24.703 -6.885 -46.187 1.00 82.48 237 ALA A C 1
ATOM 921 O O . ALA A 1 143 ? -25.839 -7.179 -46.563 1.00 85.37 237 ALA A O 1
ATOM 923 N N . ALA A 1 144 ? -23.584 -7.362 -46.774 1.00 77.08 238 ALA A N 1
ATOM 924 C CA . ALA A 1 144 ? -23.582 -8.275 -47.917 1.00 102.50 238 ALA A CA 1
ATOM 925 C C . ALA A 1 144 ? -23.852 -9.711 -47.469 1.00 119.80 238 ALA A C 1
ATOM 926 O O . ALA A 1 144 ? -24.960 -10.030 -47.038 1.00 77.67 238 ALA A O 1
ATOM 928 N N . PRO A 1 160 ? -12.046 -6.889 -49.997 1.00 51.61 254 PRO A N 1
ATOM 929 C CA . PRO A 1 160 ? -11.045 -6.450 -49.015 1.00 48.93 254 PRO A CA 1
ATOM 930 C C . PRO A 1 160 ? -11.610 -6.316 -47.595 1.00 51.45 254 PRO A C 1
ATOM 931 O O . PRO A 1 160 ? -12.315 -5.346 -47.295 1.00 50.88 254 PRO A O 1
ATOM 935 N N . ASP A 1 161 ? -11.309 -7.310 -46.727 1.00 47.01 255 ASP A N 1
ATOM 936 C CA . ASP A 1 161 ? -11.751 -7.366 -45.326 1.00 46.11 255 ASP A CA 1
ATOM 937 C C . ASP A 1 161 ? -10.635 -6.968 -44.351 1.00 46.35 255 ASP A C 1
ATOM 938 O O . ASP A 1 161 ? -9.500 -6.761 -44.785 1.00 44.88 255 ASP A O 1
ATOM 943 N N . SER A 1 162 ? -10.968 -6.835 -43.043 1.00 40.98 256 SER A N 1
ATOM 944 C CA . SER A 1 162 ? -10.058 -6.428 -41.965 1.00 38.23 256 SER A CA 1
ATOM 945 C C . SER A 1 162 ? -8.731 -7.184 -41.923 1.00 39.74 256 SER A C 1
ATOM 946 O O . SER A 1 162 ? -7.687 -6.540 -41.807 1.00 37.72 256 SER A O 1
ATOM 949 N N . ILE A 1 163 ? -8.773 -8.533 -42.037 1.00 37.85 257 ILE A N 1
ATOM 950 C CA . ILE A 1 163 ? -7.605 -9.430 -42.026 1.00 37.59 257 ILE A CA 1
ATOM 951 C C . ILE A 1 163 ? -6.588 -9.009 -43.103 1.00 38.53 257 ILE A C 1
ATOM 952 O O . ILE A 1 163 ? -5.413 -8.807 -42.792 1.00 37.13 257 ILE A O 1
ATOM 957 N N . GLU A 1 164 ? -7.064 -8.835 -44.347 1.00 36.31 258 GLU A N 1
ATOM 958 C CA . GLU A 1 164 ? -6.258 -8.429 -45.499 1.00 35.30 258 GLU A CA 1
ATOM 959 C C . GLU A 1 164 ? -5.694 -7.014 -45.322 1.00 35.90 258 GLU A C 1
ATOM 960 O O . GLU A 1 164 ? -4.516 -6.797 -45.610 1.00 35.18 258 GLU A O 1
ATOM 966 N N . MET A 1 165 ? -6.518 -6.071 -44.812 1.00 32.49 259 MET A N 1
ATOM 967 C CA . MET A 1 165 ? -6.131 -4.676 -44.578 1.00 30.58 259 MET A CA 1
ATOM 968 C C . MET A 1 165 ? -5.059 -4.540 -43.496 1.00 32.76 259 MET A C 1
ATOM 969 O O . MET A 1 165 ? -4.061 -3.860 -43.735 1.00 31.52 259 MET A O 1
ATOM 974 N N . LEU A 1 166 ? -5.250 -5.202 -42.322 1.00 31.28 260 LEU A N 1
ATOM 975 C CA . LEU A 1 166 ? -4.295 -5.204 -41.203 1.00 30.72 260 LEU A CA 1
ATOM 976 C C . LEU A 1 166 ? -2.941 -5.780 -41.615 1.00 33.42 260 LEU A C 1
ATOM 977 O O . LEU A 1 166 ? -1.911 -5.173 -41.316 1.00 32.05 260 LEU A O 1
ATOM 982 N N . SER A 1 167 ? -2.951 -6.945 -42.315 1.00 32.61 261 SER A N 1
ATOM 983 C CA . SER A 1 167 ? -1.758 -7.638 -42.814 1.00 32.87 261 SER A CA 1
ATOM 984 C C . SER A 1 167 ? -0.930 -6.763 -43.759 1.00 34.37 261 SER A C 1
ATOM 985 O O . SER A 1 167 ? 0.296 -6.878 -43.769 1.00 34.61 261 SER A O 1
ATOM 988 N N . PHE A 1 168 ? -1.592 -5.900 -44.547 1.00 30.39 262 PHE A N 1
ATOM 989 C CA . PHE A 1 168 ? -0.906 -4.989 -45.452 1.00 29.33 262 PHE A CA 1
ATOM 990 C C . PHE A 1 168 ? -0.271 -3.842 -44.655 1.00 31.16 262 PHE A C 1
ATOM 991 O O . PHE A 1 168 ? 0.842 -3.430 -44.979 1.00 30.73 262 PHE A O 1
ATOM 999 N N . LEU A 1 169 ? -0.949 -3.371 -43.585 1.00 28.63 263 LEU A N 1
ATOM 1000 C CA . LEU A 1 169 ? -0.443 -2.311 -42.706 1.00 27.78 263 LEU A CA 1
ATOM 1001 C C . LEU A 1 169 ? 0.768 -2.800 -41.915 1.00 30.97 263 LEU A C 1
ATOM 1002 O O . LEU A 1 169 ? 1.702 -2.031 -41.686 1.00 29.96 263 LEU A O 1
ATOM 1007 N N . PHE A 1 170 ? 0.747 -4.087 -41.511 1.00 30.40 264 PHE A N 1
ATOM 1008 C CA . PHE A 1 170 ? 1.818 -4.759 -40.771 1.00 31.11 264 PHE A CA 1
ATOM 1009 C C . PHE A 1 170 ? 3.080 -4.845 -41.626 1.00 33.80 264 PHE A C 1
ATOM 1010 O O . PHE A 1 170 ? 4.179 -4.610 -41.118 1.00 33.49 264 PHE A O 1
ATOM 1018 N N . MET A 1 171 ? 2.907 -5.158 -42.929 1.00 31.55 265 MET A N 1
ATOM 1019 C CA . MET A 1 171 ? 3.979 -5.262 -43.915 1.00 31.44 265 MET A CA 1
ATOM 1020 C C . MET A 1 171 ? 4.609 -3.892 -44.144 1.00 32.86 265 MET A C 1
ATOM 1021 O O . MET A 1 171 ? 5.835 -3.781 -44.136 1.00 32.75 265 MET A O 1
ATOM 1026 N N . LEU A 1 172 ? 3.766 -2.855 -44.345 1.00 29.36 266 LEU A N 1
ATOM 1027 C CA . LEU A 1 172 ? 4.195 -1.483 -44.603 1.00 28.36 266 LEU A CA 1
ATOM 1028 C C . LEU A 1 172 ? 5.048 -0.887 -43.489 1.00 30.29 266 LEU A C 1
ATOM 1029 O O . LEU A 1 172 ? 6.011 -0.184 -43.792 1.00 29.71 266 LEU A O 1
ATOM 1034 N N . ALA A 1 173 ? 4.733 -1.207 -42.211 1.00 28.10 267 ALA A N 1
ATOM 1035 C CA . ALA A 1 173 ? 5.472 -0.726 -41.038 1.00 27.61 267 ALA A CA 1
ATOM 1036 C C . ALA A 1 173 ? 6.924 -1.228 -40.996 1.00 30.58 267 ALA A C 1
ATOM 1037 O O . ALA A 1 173 ? 7.788 -0.553 -40.428 1.00 29.86 267 ALA A O 1
ATOM 1039 N N . SER A 1 174 ? 7.188 -2.395 -41.618 1.00 29.46 268 SER A N 1
ATOM 1040 C CA . SER A 1 174 ? 8.516 -3.010 -41.702 1.00 30.17 268 SER A CA 1
ATOM 1041 C C . SER A 1 174 ? 9.351 -2.489 -42.896 1.00 32.28 268 SER A C 1
ATOM 1042 O O . SER A 1 174 ? 10.533 -2.825 -43.005 1.00 32.57 268 SER A O 1
ATOM 1045 N N . LEU A 1 175 ? 8.743 -1.670 -43.780 1.00 29.20 269 LEU A N 1
ATOM 1046 C CA . LEU A 1 175 ? 9.432 -1.122 -44.953 1.00 29.09 269 LEU A CA 1
ATOM 1047 C C . LEU A 1 175 ? 10.420 -0.006 -44.595 1.00 31.21 269 LEU A C 1
ATOM 1048 O O . LEU A 1 175 ? 10.321 0.591 -43.520 1.00 30.45 269 LEU A O 1
ATOM 1053 N N . GLU A 1 176 ? 11.370 0.268 -45.510 1.00 29.32 270 GLU A N 1
ATOM 1054 C CA . GLU A 1 176 ? 12.409 1.285 -45.367 1.00 29.31 270 GLU A CA 1
ATOM 1055 C C . GLU A 1 176 ? 11.975 2.571 -46.070 1.00 32.14 270 GLU A C 1
ATOM 1056 O O . GLU A 1 176 ? 11.609 2.535 -47.248 1.00 32.38 270 GLU A O 1
ATOM 1062 N N . LEU A 1 177 ? 12.015 3.702 -45.341 1.00 28.73 271 LEU A N 1
ATOM 1063 C CA . LEU A 1 177 ? 11.637 5.025 -45.841 1.00 28.17 271 LEU A CA 1
ATOM 1064 C C . LEU A 1 177 ? 12.555 5.475 -46.970 1.00 33.15 271 LEU A C 1
ATOM 1065 O O . LEU A 1 177 ? 13.781 5.385 -46.849 1.00 33.61 271 LEU A O 1
ATOM 1070 N N . GLY A 1 178 ? 11.936 5.937 -48.057 1.00 30.31 272 GLY A N 1
ATOM 1071 C CA . GLY A 1 178 ? 12.628 6.432 -49.238 1.00 31.02 272 GLY A CA 1
ATOM 1072 C C . GLY A 1 178 ? 12.820 5.388 -50.311 1.00 34.92 272 GLY A C 1
ATOM 1073 O O . GLY A 1 178 ? 12.891 5.735 -51.492 1.00 35.70 272 GLY A O 1
ATOM 1074 N N . ARG A 1 179 ? 12.916 4.108 -49.907 1.00 31.06 273 ARG A N 1
ATOM 1075 C CA . ARG A 1 179 ? 13.115 2.973 -50.810 1.00 31.57 273 ARG A CA 1
ATOM 1076 C C . ARG A 1 179 ? 11.904 2.722 -51.709 1.00 33.34 273 ARG A C 1
ATOM 1077 O O . ARG A 1 179 ? 10.763 2.867 -51.268 1.00 32.26 273 ARG A O 1
ATOM 1085 N N . ALA A 1 180 ? 12.160 2.364 -52.974 1.00 31.17 274 ALA A N 1
ATOM 1086 C CA . ALA A 1 180 ? 11.111 2.066 -53.941 1.00 31.46 274 ALA A CA 1
ATOM 1087 C C . ALA A 1 180 ? 10.794 0.584 -53.884 1.00 33.35 274 ALA A C 1
ATOM 1088 O O . ALA A 1 180 ? 11.707 -0.242 -53.769 1.00 33.66 274 ALA A O 1
ATOM 1090 N N . TYR A 1 181 ? 9.503 0.245 -53.963 1.00 31.58 275 TYR A N 1
ATOM 1091 C CA . TYR A 1 181 ? 9.047 -1.140 -53.900 1.00 31.78 275 TYR A CA 1
ATOM 1092 C C . TYR A 1 181 ? 8.184 -1.533 -55.108 1.00 34.44 275 TYR A C 1
ATOM 1093 O O . TYR A 1 181 ? 7.440 -0.701 -55.628 1.00 33.89 275 TYR A O 1
ATOM 1102 N N . ASP A 1 182 ? 8.312 -2.795 -55.563 1.00 33.60 276 ASP A N 1
ATOM 1103 C CA . ASP A 1 182 ? 7.608 -3.354 -56.722 1.00 34.42 276 ASP A CA 1
ATOM 1104 C C . ASP A 1 182 ? 6.101 -3.531 -56.485 1.00 37.15 276 ASP A C 1
ATOM 1105 O O . ASP A 1 182 ? 5.695 -4.322 -55.630 1.00 36.49 276 ASP A O 1
ATOM 1110 N N . THR A 1 183 ? 5.280 -2.785 -57.250 1.00 35.52 277 THR A N 1
ATOM 1111 C CA . THR A 1 183 ? 3.810 -2.812 -57.201 1.00 35.70 277 THR A CA 1
ATOM 1112 C C . THR A 1 183 ? 3.267 -4.108 -57.810 1.00 41.39 277 THR A C 1
ATOM 1113 O O . THR A 1 183 ? 2.175 -4.542 -57.441 1.00 41.27 277 THR A O 1
ATOM 1117 N N . ASP A 1 184 ? 4.032 -4.718 -58.744 1.00 39.62 278 ASP A N 1
ATOM 1118 C CA . ASP A 1 184 ? 3.713 -5.983 -59.414 1.00 41.23 278 ASP A CA 1
ATOM 1119 C C . ASP A 1 184 ? 3.617 -7.120 -58.390 1.00 44.87 278 ASP A C 1
ATOM 1120 O O . ASP A 1 184 ? 2.759 -7.994 -58.524 1.00 45.80 278 ASP A O 1
ATOM 1125 N N . ALA A 1 185 ? 4.497 -7.087 -57.369 1.00 40.00 279 ALA A N 1
ATOM 1126 C CA . ALA A 1 185 ? 4.595 -8.065 -56.282 1.00 39.65 279 ALA A CA 1
ATOM 1127 C C . ALA A 1 185 ? 3.349 -8.139 -55.394 1.00 42.78 279 ALA A C 1
ATOM 1128 O O . ALA A 1 185 ? 3.081 -9.191 -54.807 1.00 43.22 279 ALA A O 1
ATOM 1130 N N . LEU A 1 186 ? 2.603 -7.027 -55.288 1.00 38.11 280 LEU A N 1
ATOM 1131 C CA . LEU A 1 186 ? 1.383 -6.917 -54.492 1.00 37.45 280 LEU A CA 1
ATOM 1132 C C . LEU A 1 186 ? 0.246 -7.758 -55.062 1.00 43.04 280 LEU A C 1
ATOM 1133 O O . LEU A 1 186 ? 0.101 -7.850 -56.283 1.00 43.84 280 LEU A O 1
ATOM 1138 N N . SER A 1 187 ? -0.567 -8.360 -54.172 1.00 39.93 281 SER A N 1
ATOM 1139 C CA . SER A 1 187 ? -1.738 -9.150 -54.555 1.00 41.32 281 SER A CA 1
ATOM 1140 C C . SER A 1 187 ? -2.833 -8.197 -55.045 1.00 45.19 281 SER A C 1
ATOM 1141 O O . SER A 1 187 ? -2.814 -7.017 -54.677 1.00 43.57 281 SER A O 1
ATOM 1144 N N . GLU A 1 188 ? -3.776 -8.694 -55.875 1.00 43.36 282 GLU A N 1
ATOM 1145 C CA . GLU A 1 188 ? -4.871 -7.883 -56.425 1.00 43.93 282 GLU A CA 1
ATOM 1146 C C . GLU A 1 188 ? -5.650 -7.134 -55.338 1.00 47.11 282 GLU A C 1
ATOM 1147 O O . GLU A 1 188 ? -5.934 -5.948 -55.510 1.00 46.40 282 GLU A O 1
ATOM 1153 N N . THR A 1 189 ? -5.929 -7.807 -54.203 1.00 43.24 283 THR A N 1
ATOM 1154 C CA . THR A 1 189 ? -6.628 -7.231 -53.049 1.00 41.99 283 THR A CA 1
ATOM 1155 C C . THR A 1 189 ? -5.811 -6.080 -52.447 1.00 43.03 283 THR A C 1
ATOM 1156 O O . THR A 1 189 ? -6.386 -5.044 -52.104 1.00 42.05 283 THR A O 1
ATOM 1160 N N . ARG A 1 190 ? -4.474 -6.260 -52.344 1.00 38.09 284 ARG A N 1
ATOM 1161 C CA . ARG A 1 190 ? -3.544 -5.251 -51.819 1.00 35.72 284 ARG A CA 1
ATOM 1162 C C . ARG A 1 190 ? -3.400 -4.077 -52.781 1.00 39.04 284 ARG A C 1
ATOM 1163 O O . ARG A 1 190 ? -3.233 -2.942 -52.332 1.00 37.36 284 ARG A O 1
ATOM 1171 N N . ARG A 1 191 ? -3.474 -4.347 -54.101 1.00 36.74 285 ARG A N 1
ATOM 1172 C CA . ARG A 1 191 ? -3.410 -3.317 -55.136 1.00 36.72 285 ARG A CA 1
ATOM 1173 C C . ARG A 1 191 ? -4.652 -2.423 -55.059 1.00 41.62 285 ARG A C 1
ATOM 1174 O O . ARG A 1 191 ? -4.540 -1.208 -55.236 1.00 40.99 285 ARG A O 1
ATOM 1182 N N . ASN A 1 192 ? -5.821 -3.023 -54.739 1.00 39.33 286 ASN A N 1
ATOM 1183 C CA . ASN A 1 192 ? -7.105 -2.328 -54.598 1.00 39.80 286 ASN A CA 1
ATOM 1184 C C . ASN A 1 192 ? -7.140 -1.396 -53.374 1.00 42.09 286 ASN A C 1
ATOM 1185 O O . ASN A 1 192 ? -7.955 -0.471 -53.339 1.00 42.13 286 ASN A O 1
ATOM 1190 N N . MET A 1 193 ? -6.263 -1.643 -52.378 1.00 36.93 287 MET A N 1
ATOM 1191 C CA . MET A 1 193 ? -6.161 -0.851 -51.147 1.00 34.96 287 MET A CA 1
ATOM 1192 C C . MET A 1 193 ? -5.329 0.425 -51.321 1.00 38.67 287 MET A C 1
ATOM 1193 O O . MET A 1 193 ? -5.561 1.394 -50.593 1.00 37.71 287 MET A O 1
ATOM 1198 N N . LEU A 1 194 ? -4.362 0.421 -52.275 1.00 35.38 288 LEU A N 1
ATOM 1199 C CA . LEU A 1 194 ? -3.464 1.545 -52.575 1.00 34.37 288 LEU A CA 1
ATOM 1200 C C . LEU A 1 194 ? -4.178 2.909 -52.741 1.00 38.80 288 LEU A C 1
ATOM 1201 O O . LEU A 1 194 ? -3.712 3.859 -52.107 1.00 37.45 288 LEU A O 1
ATOM 1206 N N . PRO A 1 195 ? -5.302 3.057 -53.510 1.00 36.98 289 PRO A N 1
ATOM 1207 C CA . PRO A 1 195 ? -5.944 4.385 -53.616 1.00 36.85 289 PRO A CA 1
ATOM 1208 C C . PRO A 1 195 ? -6.411 4.981 -52.288 1.00 38.62 289 PRO A C 1
ATOM 1209 O O . PRO A 1 195 ? -6.313 6.190 -52.113 1.00 37.90 289 PRO A O 1
ATOM 1213 N N . ALA A 1 196 ? -6.892 4.143 -51.352 1.00 33.99 290 ALA A N 1
ATOM 1214 C CA . ALA A 1 196 ? -7.315 4.601 -50.028 1.00 32.29 290 ALA A CA 1
ATOM 1215 C C . ALA A 1 196 ? -6.090 4.898 -49.162 1.00 33.82 290 ALA A C 1
ATOM 1216 O O . ALA A 1 196 ? -6.133 5.818 -48.349 1.00 32.51 290 ALA A O 1
ATOM 1218 N N . LEU A 1 197 ? -4.997 4.128 -49.347 1.00 30.13 291 LEU A N 1
ATOM 1219 C CA . LEU A 1 197 ? -3.745 4.286 -48.602 1.00 29.15 291 LEU A CA 1
ATOM 1220 C C . LEU A 1 197 ? -2.943 5.493 -49.044 1.00 32.07 291 LEU A C 1
ATOM 1221 O O . LEU A 1 197 ? -2.201 6.045 -48.233 1.00 30.64 291 LEU A O 1
ATOM 1226 N N . VAL A 1 198 ? -3.094 5.921 -50.316 1.00 30.28 292 VAL A N 1
ATOM 1227 C CA . VAL A 1 198 ? -2.430 7.138 -50.805 1.00 30.62 292 VAL A CA 1
ATOM 1228 C C . VAL A 1 198 ? -3.194 8.360 -50.274 1.00 35.34 292 VAL A C 1
ATOM 1229 O O . VAL A 1 198 ? -2.586 9.399 -50.022 1.00 34.68 292 VAL A O 1
ATOM 1233 N N . ASP A 1 199 ? -4.522 8.196 -50.049 1.00 33.13 293 ASP A N 1
ATOM 1234 C CA . ASP A 1 199 ? -5.422 9.210 -49.495 1.00 33.13 293 ASP A CA 1
ATOM 1235 C C . ASP A 1 199 ? -5.096 9.507 -48.026 1.00 35.19 293 ASP A C 1
ATOM 1236 O O . ASP A 1 199 ? -5.434 10.586 -47.533 1.00 34.80 293 ASP A O 1
ATOM 1241 N N . PHE A 1 200 ? -4.430 8.562 -47.339 1.00 30.38 294 PHE A N 1
ATOM 1242 C CA . PHE A 1 200 ? -4.018 8.728 -45.947 1.00 29.30 294 PHE A CA 1
ATOM 1243 C C . PHE A 1 200 ? -2.558 9.198 -45.845 1.00 30.80 294 PHE A C 1
ATOM 1244 O O . PHE A 1 200 ? -2.021 9.301 -44.741 1.00 29.98 294 PHE A O 1
ATOM 1252 N N . GLY A 1 201 ? -1.943 9.474 -46.996 1.00 27.92 295 GLY A N 1
ATOM 1253 C CA . GLY A 1 201 ? -0.563 9.932 -47.102 1.00 27.35 295 GLY A CA 1
ATOM 1254 C C . GLY A 1 201 ? 0.469 8.944 -46.599 1.00 29.93 295 GLY A C 1
ATOM 1255 O O . GLY A 1 201 ? 1.537 9.352 -46.141 1.00 29.10 295 GLY A O 1
ATOM 1256 N N . LEU A 1 202 ? 0.155 7.640 -46.680 1.00 28.36 296 LEU A N 1
ATOM 1257 C CA . LEU A 1 202 ? 1.020 6.550 -46.227 1.00 28.35 296 LEU A CA 1
ATOM 1258 C C . LEU A 1 202 ? 1.879 5.987 -47.362 1.00 32.83 296 LEU A C 1
ATOM 1259 O O . LEU A 1 202 ? 2.979 5.498 -47.109 1.00 32.88 296 LEU A O 1
ATOM 1264 N N . ILE A 1 203 ? 1.365 6.034 -48.603 1.00 30.70 297 ILE A N 1
ATOM 1265 C CA . ILE A 1 203 ? 2.050 5.542 -49.803 1.00 31.20 297 ILE A CA 1
ATOM 1266 C C . ILE A 1 203 ? 2.057 6.647 -50.872 1.00 35.03 297 ILE A C 1
ATOM 1267 O O . ILE A 1 203 ? 1.127 7.456 -50.931 1.00 34.97 297 ILE A O 1
ATOM 1272 N N . TYR A 1 204 ? 3.124 6.694 -51.689 1.00 31.77 298 TYR A N 1
ATOM 1273 C CA . TYR A 1 204 ? 3.254 7.620 -52.809 1.00 32.10 298 TYR A CA 1
ATOM 1274 C C . TYR A 1 204 ? 3.540 6.815 -54.063 1.00 37.23 298 TYR A C 1
ATOM 1275 O O . TYR A 1 204 ? 4.509 6.053 -54.102 1.00 36.71 298 TYR A O 1
ATOM 1284 N N . ILE A 1 205 ? 2.691 6.979 -55.085 1.00 35.43 299 ILE A N 1
ATOM 1285 C CA . ILE A 1 205 ? 2.856 6.303 -56.368 1.00 36.54 299 ILE A CA 1
ATOM 1286 C C . ILE A 1 205 ? 2.973 7.384 -57.450 1.00 41.73 299 ILE A C 1
ATOM 1287 O O . ILE A 1 205 ? 2.040 8.177 -57.613 1.00 41.46 299 ILE A O 1
ATOM 1292 N N . PRO A 1 206 ? 4.126 7.462 -58.162 1.00 39.68 300 PRO A N 1
ATOM 1293 C CA . PRO A 1 206 ? 4.282 8.490 -59.209 1.00 40.90 300 PRO A CA 1
ATOM 1294 C C . PRO A 1 206 ? 3.329 8.306 -60.384 1.00 46.53 300 PRO A C 1
ATOM 1295 O O . PRO A 1 206 ? 3.020 7.177 -60.762 1.00 46.16 300 PRO A O 1
ATOM 1299 N N . ARG A 1 207 ? 2.868 9.433 -60.955 1.00 45.21 301 ARG A N 1
ATOM 1300 C CA . ARG A 1 207 ? 1.966 9.507 -62.108 1.00 47.30 301 ARG A CA 1
ATOM 1301 C C . ARG A 1 207 ? 2.652 8.891 -63.339 1.00 53.64 301 ARG A C 1
ATOM 1302 O O . ARG A 1 207 ? 1.993 8.255 -64.167 1.00 54.16 301 ARG A O 1
ATOM 1310 N N . GLU A 1 208 ? 3.986 9.077 -63.426 1.00 51.22 302 GLU A N 1
ATOM 1311 C CA . GLU A 1 208 ? 4.870 8.601 -64.489 1.00 52.90 302 GLU A CA 1
ATOM 1312 C C . GLU A 1 208 ? 5.133 7.086 -64.474 1.00 56.65 302 GLU A C 1
ATOM 1313 O O . GLU A 1 208 ? 5.198 6.477 -65.548 1.00 58.68 302 GLU A O 1
ATOM 1319 N N . ASP A 1 209 ? 5.315 6.493 -63.276 1.00 50.38 303 ASP A N 1
ATOM 1320 C CA . ASP A 1 209 ? 5.650 5.078 -63.102 1.00 49.43 303 ASP A CA 1
ATOM 1321 C C . ASP A 1 209 ? 4.853 4.428 -61.953 1.00 50.68 303 ASP A C 1
ATOM 1322 O O . ASP A 1 209 ? 5.245 4.514 -60.783 1.00 48.41 303 ASP A O 1
ATOM 1327 N N . THR A 1 210 ? 3.735 3.768 -62.304 1.00 47.30 304 THR A N 1
ATOM 1328 C CA . THR A 1 210 ? 2.839 3.076 -61.372 1.00 45.78 304 THR A CA 1
ATOM 1329 C C . THR A 1 210 ? 3.467 1.767 -60.853 1.00 47.74 304 THR A C 1
ATOM 1330 O O . THR A 1 210 ? 2.987 1.213 -59.863 1.00 46.45 304 THR A O 1
ATOM 1334 N N . ARG A 1 211 ? 4.556 1.298 -61.503 1.00 43.97 305 ARG A N 1
ATOM 1335 C CA . ARG A 1 211 ? 5.293 0.067 -61.171 1.00 43.19 305 ARG A CA 1
ATOM 1336 C C . ARG A 1 211 ? 6.015 0.149 -59.817 1.00 44.27 305 ARG A C 1
ATOM 1337 O O . ARG A 1 211 ? 6.406 -0.886 -59.272 1.00 43.18 305 ARG A O 1
ATOM 1345 N N . GLN A 1 212 ? 6.195 1.375 -59.287 1.00 39.50 306 GLN A N 1
ATOM 1346 C CA . GLN A 1 212 ? 6.869 1.624 -58.016 1.00 37.63 306 GLN A CA 1
ATOM 1347 C C . GLN A 1 212 ? 5.961 2.342 -57.015 1.00 40.29 306 GLN A C 1
ATOM 1348 O O . GLN A 1 212 ? 5.224 3.254 -57.395 1.00 40.05 306 GLN A O 1
ATOM 1354 N N . TYR A 1 213 ? 6.020 1.924 -55.735 1.00 36.01 307 TYR A N 1
ATOM 1355 C CA . TYR A 1 213 ? 5.307 2.554 -54.619 1.00 34.51 307 TYR A CA 1
ATOM 1356 C C . TYR A 1 213 ? 6.301 2.899 -53.517 1.00 37.27 307 TYR A C 1
ATOM 1357 O O . TYR A 1 213 ? 7.157 2.079 -53.169 1.00 36.38 307 TYR A O 1
ATOM 1366 N N . PHE A 1 214 ? 6.214 4.135 -53.010 1.00 33.68 308 PHE A N 1
ATOM 1367 C CA . PHE A 1 214 ? 7.115 4.669 -51.994 1.00 32.65 308 PHE A CA 1
ATOM 1368 C C . PHE A 1 214 ? 6.424 4.855 -50.639 1.00 35.49 308 PHE A C 1
ATOM 1369 O O . PHE A 1 214 ? 5.467 5.629 -50.545 1.00 34.54 308 PHE A O 1
ATOM 1377 N N . PRO A 1 215 ? 6.889 4.176 -49.569 1.00 31.92 309 PRO A N 1
ATOM 1378 C CA . PRO A 1 215 ? 6.265 4.396 -48.260 1.00 31.01 309 PRO A CA 1
ATOM 1379 C C . PRO A 1 215 ? 6.783 5.690 -47.633 1.00 35.22 309 PRO A C 1
ATOM 1380 O O . PRO A 1 215 ? 7.981 5.979 -47.707 1.00 35.60 309 PRO A O 1
ATOM 1384 N N . THR A 1 216 ? 5.873 6.487 -47.053 1.00 31.09 310 THR A N 1
ATOM 1385 C CA . THR A 1 216 ? 6.222 7.754 -46.404 1.00 30.47 310 THR A CA 1
ATOM 1386 C C . THR A 1 216 ? 6.709 7.479 -44.977 1.00 34.24 310 THR A C 1
ATOM 1387 O O . THR A 1 216 ? 6.743 6.314 -44.559 1.00 34.18 310 THR A O 1
ATOM 1391 N N . ARG A 1 217 ? 7.084 8.544 -44.228 1.00 29.93 311 ARG A N 1
ATOM 1392 C CA . ARG A 1 217 ? 7.533 8.429 -42.834 1.00 29.07 311 ARG A CA 1
ATOM 1393 C C . ARG A 1 217 ? 6.389 7.914 -41.950 1.00 32.05 311 ARG A C 1
ATOM 1394 O O . ARG A 1 217 ? 6.655 7.231 -40.968 1.00 32.27 311 ARG A O 1
ATOM 1402 N N . LEU A 1 218 ? 5.121 8.192 -42.340 1.00 27.99 312 LEU A N 1
ATOM 1403 C CA . LEU A 1 218 ? 3.904 7.746 -41.650 1.00 27.44 312 LEU A CA 1
ATOM 1404 C C . LEU A 1 218 ? 3.751 6.235 -41.735 1.00 30.39 312 LEU A C 1
ATOM 1405 O O . LEU A 1 218 ? 3.230 5.627 -40.801 1.00 30.55 312 LEU A O 1
ATOM 1410 N N . ALA A 1 219 ? 4.189 5.632 -42.854 1.00 27.83 313 ALA A N 1
ATOM 1411 C CA . ALA A 1 219 ? 4.130 4.186 -43.056 1.00 28.09 313 ALA A CA 1
ATOM 1412 C C . ALA A 1 219 ? 5.224 3.486 -42.252 1.00 30.50 313 ALA A C 1
ATOM 1413 O O . ALA A 1 219 ? 4.927 2.547 -41.524 1.00 30.45 313 ALA A O 1
ATOM 1415 N N . THR A 1 220 ? 6.476 3.962 -42.365 1.00 27.90 314 THR A N 1
ATOM 1416 C CA . THR A 1 220 ? 7.660 3.422 -41.697 1.00 28.18 314 THR A CA 1
ATOM 1417 C C . THR A 1 220 ? 7.534 3.442 -40.155 1.00 32.85 314 THR A C 1
ATOM 1418 O O . THR A 1 220 ? 7.759 2.410 -39.514 1.00 33.20 314 THR A O 1
ATOM 1422 N N . THR A 1 221 ? 7.164 4.602 -39.576 1.00 29.33 315 THR A N 1
ATOM 1423 C CA . THR A 1 221 ? 7.050 4.792 -38.122 1.00 29.24 315 THR A CA 1
ATOM 1424 C C . THR A 1 221 ? 5.686 4.389 -37.527 1.00 34.34 315 THR A C 1
ATOM 1425 O O . THR A 1 221 ? 5.499 4.532 -36.316 1.00 34.04 315 THR A O 1
ATOM 1429 N N . LEU A 1 222 ? 4.752 3.880 -38.370 1.00 31.71 316 LEU A N 1
ATOM 1430 C CA . LEU A 1 222 ? 3.382 3.482 -38.009 1.00 31.81 316 LEU A CA 1
ATOM 1431 C C . LEU A 1 222 ? 3.256 2.721 -36.678 1.00 38.05 316 LEU A C 1
ATOM 1432 O O . LEU A 1 222 ? 2.408 3.078 -35.860 1.00 37.43 316 LEU A O 1
ATOM 1437 N N . THR A 1 223 ? 4.086 1.683 -36.470 1.00 36.78 317 THR A N 1
ATOM 1438 C CA . THR A 1 223 ? 4.061 0.870 -35.250 1.00 38.17 317 THR A CA 1
ATOM 1439 C C . THR A 1 223 ? 5.410 0.910 -34.502 1.00 45.52 317 THR A C 1
ATOM 1440 O O . THR A 1 223 ? 5.715 -0.004 -33.729 1.00 46.59 317 THR A O 1
ATOM 1444 N N . SER A 1 224 ? 6.204 1.982 -34.711 1.00 43.20 318 SER A N 1
ATOM 1445 C CA . SER A 1 224 ? 7.512 2.157 -34.076 1.00 44.42 318 SER A CA 1
ATOM 1446 C C . SER A 1 224 ? 7.404 2.590 -32.594 1.00 50.79 318 SER A C 1
ATOM 1447 O O . SER A 1 224 ? 6.387 2.302 -31.954 1.00 50.40 318 SER A O 1
ATOM 1450 N N . SER A 1 225 ? 8.471 3.238 -32.041 1.00 49.41 319 SER A N 1
ATOM 1451 C CA . SER A 1 225 ? 8.613 3.689 -30.639 1.00 50.23 319 SER A CA 1
ATOM 1452 C C . SER A 1 225 ? 8.495 2.519 -29.631 1.00 55.99 319 SER A C 1
ATOM 1453 O O . SER A 1 225 ? 8.099 2.712 -28.476 1.00 56.06 319 SER A O 1
ATOM 1456 N N . ALA A 1 226 ? 8.877 1.306 -30.088 1.00 53.53 320 ALA A N 1
ATOM 1457 C CA . ALA A 1 226 ? 8.858 0.060 -29.324 1.00 89.19 320 ALA A CA 1
ATOM 1458 C C . ALA A 1 226 ? 10.057 -0.815 -29.698 1.00 119.73 320 ALA A C 1
ATOM 1459 O O . ALA A 1 226 ? 10.408 -0.927 -30.873 1.00 79.61 320 ALA A O 1
ATOM 1461 N N . PRO A 1 255 ? 9.516 16.817 -28.005 1.00 66.28 331 PRO A N 1
ATOM 1462 C CA . PRO A 1 255 ? 9.353 16.994 -29.457 1.00 65.25 331 PRO A CA 1
ATOM 1463 C C . PRO A 1 255 ? 7.898 16.875 -29.939 1.00 67.19 331 PRO A C 1
ATOM 1464 O O . PRO A 1 255 ? 7.663 16.596 -31.121 1.00 66.31 331 PRO A O 1
ATOM 1468 N N . SER A 1 256 ? 6.923 17.129 -29.028 1.00 62.63 332 SER A N 1
ATOM 1469 C CA . SER A 1 256 ? 5.472 17.076 -29.271 1.00 60.93 332 SER A CA 1
ATOM 1470 C C . SER A 1 256 ? 5.004 18.110 -30.311 1.00 62.74 332 SER A C 1
ATOM 1471 O O . SER A 1 256 ? 5.671 19.131 -30.504 1.00 63.14 332 SER A O 1
ATOM 1474 N N . ALA A 1 257 ? 3.854 17.842 -30.971 1.00 56.74 333 ALA A N 1
ATOM 1475 C CA . ALA A 1 257 ? 3.298 18.702 -32.021 1.00 55.28 333 ALA A CA 1
ATOM 1476 C C . ALA A 1 257 ? 2.169 19.643 -31.575 1.00 56.36 333 ALA A C 1
ATOM 1477 O O . ALA A 1 257 ? 2.058 20.741 -32.129 1.00 56.19 333 ALA A O 1
ATOM 1479 N N . HIS A 1 258 ? 1.326 19.222 -30.603 1.00 50.32 334 HIS A N 1
ATOM 1480 C CA . HIS A 1 258 ? 0.194 20.038 -30.140 1.00 48.78 334 HIS A CA 1
ATOM 1481 C C . HIS A 1 258 ? 0.148 20.265 -28.608 1.00 49.49 334 HIS A C 1
ATOM 1482 O O . HIS A 1 258 ? -0.898 20.662 -28.083 1.00 48.94 334 HIS A O 1
ATOM 1489 N N . LYS A 1 259 ? 1.280 20.056 -27.903 1.00 43.74 335 LYS A N 1
ATOM 1490 C CA . LYS A 1 259 ? 1.370 20.255 -26.453 1.00 42.79 335 LYS A CA 1
ATOM 1491 C C . LYS A 1 259 ? 1.469 21.743 -26.120 1.00 44.04 335 LYS A C 1
ATOM 1492 O O . LYS A 1 259 ? 2.389 22.425 -26.579 1.00 44.07 335 LYS A O 1
ATOM 1498 N N . GLY A 1 260 ? 0.508 22.225 -25.337 1.00 38.20 336 GLY A N 1
ATOM 1499 C CA . GLY A 1 260 ? 0.412 23.622 -24.931 1.00 37.37 336 GLY A CA 1
ATOM 1500 C C . GLY A 1 260 ? -0.673 24.399 -25.656 1.00 38.29 336 GLY A C 1
ATOM 1501 O O . GLY A 1 260 ? -1.060 25.477 -25.203 1.00 38.22 336 GLY A O 1
ATOM 1502 N N . SER A 1 261 ? -1.170 23.852 -26.787 1.00 32.43 337 SER A N 1
ATOM 1503 C CA . SER A 1 261 ? -2.204 24.446 -27.640 1.00 31.16 337 SER A CA 1
ATOM 1504 C C . SER A 1 261 ? -3.564 24.612 -26.962 1.00 33.38 337 SER A C 1
ATOM 1505 O O . SER A 1 261 ? -3.951 23.785 -26.137 1.00 32.80 337 SER A O 1
ATOM 1508 N N . ILE A 1 262 ? -4.272 25.708 -27.306 1.00 29.32 338 ILE A N 1
ATOM 1509 C CA . ILE A 1 262 ? -5.597 26.074 -26.793 1.00 29.12 338 ILE A CA 1
ATOM 1510 C C . ILE A 1 262 ? -6.505 26.456 -27.969 1.00 33.11 338 ILE A C 1
ATOM 1511 O O . ILE A 1 262 ? -6.121 27.271 -28.811 1.00 33.10 338 ILE A O 1
ATOM 1516 N N . ILE A 1 263 ? -7.711 25.873 -28.005 1.00 29.67 339 ILE A N 1
ATOM 1517 C CA . ILE A 1 263 ? -8.734 26.110 -29.023 1.00 29.86 339 ILE A CA 1
ATOM 1518 C C . ILE A 1 263 ? -9.929 26.833 -28.385 1.00 35.11 339 ILE A C 1
ATOM 1519 O O . ILE A 1 263 ? -10.544 26.308 -27.452 1.00 34.92 339 ILE A O 1
ATOM 1524 N N . ILE A 1 264 ? -10.243 28.038 -28.894 1.00 32.68 340 ILE A N 1
ATOM 1525 C CA . ILE A 1 264 ? -11.367 28.855 -28.433 1.00 33.73 340 ILE A CA 1
ATOM 1526 C C . ILE A 1 264 ? -12.430 28.920 -29.528 1.00 39.98 340 ILE A C 1
ATOM 1527 O O . ILE A 1 264 ? -12.149 29.382 -30.641 1.00 39.95 340 ILE A O 1
ATOM 1532 N N . GLU A 1 265 ? -13.644 28.442 -29.196 1.00 37.79 341 GLU A N 1
ATOM 1533 C CA . GLU A 1 265 ? -14.806 28.405 -30.083 1.00 38.83 341 GLU A CA 1
ATOM 1534 C C . GLU A 1 265 ? -15.652 29.682 -29.943 1.00 44.02 341 GLU A C 1
ATOM 1535 O O . GLU A 1 265 ? -15.469 30.446 -28.991 1.00 43.57 341 GLU A O 1
ATOM 1541 N N . THR A 1 266 ? -16.572 29.906 -30.900 1.00 41.70 342 THR A N 1
ATOM 1542 C CA . THR A 1 266 ? -17.487 31.055 -30.936 1.00 43.09 342 THR A CA 1
ATOM 1543 C C . THR A 1 266 ? -18.541 30.992 -29.823 1.00 47.41 342 THR A C 1
ATOM 1544 O O . THR A 1 266 ? -19.080 32.029 -29.432 1.00 48.22 342 THR A O 1
ATOM 1548 N N . ASN A 1 267 ? -18.825 29.773 -29.316 1.00 43.02 343 ASN A N 1
ATOM 1549 C CA . ASN A 1 267 ? -19.777 29.503 -28.233 1.00 43.41 343 ASN A CA 1
ATOM 1550 C C . ASN A 1 267 ? -19.095 29.489 -26.848 1.00 45.67 343 ASN A C 1
ATOM 1551 O O . ASN A 1 267 ? -19.610 28.890 -25.898 1.00 45.63 343 ASN A O 1
ATOM 1556 N N . TYR A 1 268 ? -17.934 30.170 -26.751 1.00 40.78 344 TYR A N 1
ATOM 1557 C CA . TYR A 1 268 ? -17.093 30.357 -25.563 1.00 39.67 344 TYR A CA 1
ATOM 1558 C C . TYR A 1 268 ? -16.485 29.045 -25.007 1.00 42.37 344 TYR A C 1
ATOM 1559 O O . TYR A 1 268 ? -15.885 29.076 -23.934 1.00 41.72 344 TYR A O 1
ATOM 1568 N N . ARG A 1 269 ? -16.570 27.924 -25.755 1.00 38.52 345 ARG A N 1
ATOM 1569 C CA . ARG A 1 269 ? -15.992 26.645 -25.327 1.00 37.28 345 ARG A CA 1
ATOM 1570 C C . ARG A 1 269 ? -14.482 26.582 -25.537 1.00 39.52 345 ARG A C 1
ATOM 1571 O O . ARG A 1 269 ? -13.965 27.096 -26.530 1.00 38.47 345 ARG A O 1
ATOM 1579 N N . LEU A 1 270 ? -13.785 25.932 -24.596 1.00 35.83 346 LEU A N 1
ATOM 1580 C CA . LEU A 1 270 ? -12.336 25.741 -24.611 1.00 34.59 346 LEU A CA 1
ATOM 1581 C C . LEU A 1 270 ? -11.988 24.260 -24.759 1.00 37.12 346 LEU A C 1
ATOM 1582 O O . LEU A 1 270 ? -12.623 23.403 -24.142 1.00 37.40 346 LEU A O 1
ATOM 1587 N N . TYR A 1 271 ? -10.955 23.979 -25.560 1.00 32.11 347 TYR A N 1
ATOM 1588 C CA . TYR A 1 271 ? -10.384 22.653 -25.784 1.00 31.17 347 TYR A CA 1
ATOM 1589 C C . TYR A 1 271 ? -8.877 22.866 -25.750 1.00 32.64 347 TYR A C 1
ATOM 1590 O O . TYR A 1 271 ? -8.376 23.703 -26.497 1.00 32.27 347 TYR A O 1
ATOM 1599 N N . ALA A 1 272 ? -8.159 22.185 -24.842 1.00 27.33 348 ALA A N 1
ATOM 1600 C CA . ALA A 1 272 ? -6.716 22.380 -24.716 1.00 26.03 348 ALA A CA 1
ATOM 1601 C C . ALA A 1 272 ? -5.973 21.150 -24.241 1.00 29.03 348 ALA A C 1
ATOM 1602 O O . ALA A 1 272 ? -6.507 20.372 -23.454 1.00 29.09 348 ALA A O 1
ATOM 1604 N N . TYR A 1 273 ? -4.723 20.995 -24.702 1.00 25.12 349 TYR A N 1
ATOM 1605 C CA . TYR A 1 273 ? -3.822 19.913 -24.314 1.00 25.03 349 TYR A CA 1
ATOM 1606 C C . TYR A 1 273 ? -2.665 20.558 -23.542 1.00 27.40 349 TYR A C 1
ATOM 1607 O O . TYR A 1 273 ? -1.760 21.132 -24.150 1.00 26.71 349 TYR A O 1
ATOM 1616 N N . THR A 1 274 ? -2.738 20.519 -22.197 1.00 24.15 350 THR A N 1
ATOM 1617 C CA . THR A 1 274 ? -1.749 21.143 -21.317 1.00 24.44 350 THR A CA 1
ATOM 1618 C C . THR A 1 274 ? -0.391 20.466 -21.367 1.00 27.56 350 THR A C 1
ATOM 1619 O O . THR A 1 274 ? -0.312 19.238 -21.428 1.00 27.15 350 THR A O 1
ATOM 1623 N N . SER A 1 275 ? 0.677 21.283 -21.339 1.00 25.07 351 SER A N 1
ATOM 1624 C CA . SER A 1 275 ? 2.073 20.837 -21.368 1.00 25.37 351 SER A CA 1
ATOM 1625 C C . SER A 1 275 ? 2.480 20.192 -20.036 1.00 29.69 351 SER A C 1
ATOM 1626 O O . SER A 1 275 ? 3.179 19.173 -20.027 1.00 29.84 351 SER A O 1
ATOM 1629 N N . SER A 1 276 ? 2.030 20.790 -18.917 1.00 27.20 352 SER A N 1
ATOM 1630 C CA . SER A 1 276 ? 2.286 20.344 -17.547 1.00 28.21 352 SER A CA 1
ATOM 1631 C C . SER A 1 276 ? 1.110 20.793 -16.651 1.00 30.60 352 SER A C 1
ATOM 1632 O O . SER A 1 276 ? 0.378 21.696 -17.067 1.00 29.82 352 SER A O 1
ATOM 1635 N N . PRO A 1 277 ? 0.913 20.244 -15.420 1.00 28.63 353 PRO A N 1
ATOM 1636 C CA . PRO A 1 277 ? -0.211 20.714 -14.581 1.00 28.61 353 PRO A CA 1
ATOM 1637 C C . PRO A 1 277 ? -0.196 22.211 -14.246 1.00 30.46 353 PRO A C 1
ATOM 1638 O O . PRO A 1 277 ? -1.205 22.733 -13.770 1.00 30.51 353 PRO A O 1
ATOM 1642 N N . LEU A 1 278 ? 0.927 22.905 -14.535 1.00 27.39 354 LEU A N 1
ATOM 1643 C CA . LEU A 1 278 ? 1.097 24.346 -14.336 1.00 27.43 354 LEU A CA 1
ATOM 1644 C C . LEU A 1 278 ? 0.097 25.096 -15.221 1.00 28.86 354 LEU A C 1
ATOM 1645 O O . LEU A 1 278 ? -0.499 26.073 -14.772 1.00 28.88 354 LEU A O 1
ATOM 1650 N N . GLN A 1 279 ? -0.105 24.601 -16.464 1.00 25.40 355 GLN A N 1
ATOM 1651 C CA . GLN A 1 279 ? -1.042 25.142 -17.451 1.00 24.05 355 GLN A CA 1
ATOM 1652 C C . GLN A 1 279 ? -2.493 24.901 -17.028 1.00 26.00 355 GLN A C 1
ATOM 1653 O O . GLN A 1 279 ? -3.350 25.732 -17.331 1.00 25.28 355 GLN A O 1
ATOM 1659 N N . ILE A 1 280 ? -2.760 23.782 -16.304 1.00 24.17 356 ILE A N 1
ATOM 1660 C CA . ILE A 1 280 ? -4.085 23.446 -15.761 1.00 24.45 356 ILE A CA 1
ATOM 1661 C C . ILE A 1 280 ? -4.424 24.506 -14.710 1.00 27.37 356 ILE A C 1
ATOM 1662 O O . ILE A 1 280 ? -5.528 25.049 -14.724 1.00 27.04 356 ILE A O 1
ATOM 1667 N N . ALA A 1 281 ? -3.445 24.834 -13.845 1.00 26.22 357 ALA A N 1
ATOM 1668 C CA . ALA A 1 281 ? -3.574 25.853 -12.805 1.00 27.31 357 ALA A CA 1
ATOM 1669 C C . ALA A 1 281 ? -3.760 27.243 -13.419 1.00 29.42 357 ALA A C 1
ATOM 1670 O O . ALA A 1 281 ? -4.557 28.025 -12.902 1.00 29.85 357 ALA A O 1
ATOM 1672 N N . VAL A 1 282 ? -3.052 27.533 -14.536 1.00 26.12 358 VAL A N 1
ATOM 1673 C CA . VAL A 1 282 ? -3.127 28.812 -15.258 1.00 25.65 358 VAL A CA 1
ATOM 1674 C C . VAL A 1 282 ? -4.510 28.996 -15.896 1.00 27.11 358 VAL A C 1
ATOM 1675 O O . VAL A 1 282 ? -5.116 30.058 -15.729 1.00 27.54 358 VAL A O 1
ATOM 1679 N N . LEU A 1 283 ? -5.011 27.959 -16.596 1.00 23.78 359 LEU A N 1
ATOM 1680 C CA . LEU A 1 283 ? -6.318 27.986 -17.256 1.00 23.41 359 LEU A CA 1
ATOM 1681 C C . LEU A 1 283 ? -7.470 28.093 -16.268 1.00 24.80 359 LEU A C 1
ATOM 1682 O O . LEU A 1 283 ? -8.436 28.792 -16.549 1.00 24.59 359 LEU A O 1
ATOM 1687 N N . ALA A 1 284 ? -7.344 27.447 -15.094 1.00 24.38 360 ALA A N 1
ATOM 1688 C CA . ALA A 1 284 ? -8.353 27.470 -14.028 1.00 25.11 360 ALA A CA 1
ATOM 1689 C C . ALA A 1 284 ? -8.609 28.886 -13.449 1.00 28.11 360 ALA A C 1
ATOM 1690 O O . ALA A 1 284 ? -9.660 29.114 -12.841 1.00 28.65 360 ALA A O 1
ATOM 1692 N N . LEU A 1 285 ? -7.663 29.830 -13.653 1.00 26.19 361 LEU A N 1
ATOM 1693 C CA . LEU A 1 285 ? -7.784 31.221 -13.200 1.00 27.20 361 LEU A CA 1
ATOM 1694 C C . LEU A 1 285 ? -8.817 31.991 -14.026 1.00 29.77 361 LEU A C 1
ATOM 1695 O O . LEU A 1 285 ? -9.455 32.904 -13.498 1.00 30.29 361 LEU A O 1
ATOM 1700 N N . PHE A 1 286 ? -8.966 31.639 -15.324 1.00 26.70 362 PHE A N 1
ATOM 1701 C CA . PHE A 1 286 ? -9.882 32.334 -16.220 1.00 26.69 362 PHE A CA 1
ATOM 1702 C C . PHE A 1 286 ? -10.913 31.437 -16.952 1.00 29.41 362 PHE A C 1
ATOM 1703 O O . PHE A 1 286 ? -11.744 31.978 -17.681 1.00 29.18 362 PHE A O 1
ATOM 1711 N N . THR A 1 287 ? -10.893 30.098 -16.753 1.00 27.62 363 THR A N 1
ATOM 1712 C CA . THR A 1 287 ? -11.853 29.187 -17.411 1.00 27.48 363 THR A CA 1
ATOM 1713 C C . THR A 1 287 ? -12.537 28.206 -16.456 1.00 32.92 363 THR A C 1
ATOM 1714 O O . THR A 1 287 ? -11.957 27.834 -15.434 1.00 32.61 363 THR A O 1
ATOM 1718 N N . HIS A 1 288 ? -13.750 27.745 -16.830 1.00 31.37 364 HIS A N 1
ATOM 1719 C CA . HIS A 1 288 ? -14.515 26.745 -16.083 1.00 32.78 364 HIS A CA 1
ATOM 1720 C C . HIS A 1 288 ? -14.038 25.352 -16.557 1.00 36.47 364 HIS A C 1
ATOM 1721 O O . HIS A 1 288 ? -14.683 24.707 -17.388 1.00 35.60 364 HIS A O 1
ATOM 1728 N N . LEU A 1 289 ? -12.872 24.917 -16.042 1.00 33.05 365 LEU A N 1
ATOM 1729 C CA . LEU A 1 289 ? -12.235 23.655 -16.421 1.00 32.08 365 LEU A CA 1
ATOM 1730 C C . LEU A 1 289 ? -12.900 22.382 -15.899 1.00 38.13 365 LEU A C 1
ATOM 1731 O O . LEU A 1 289 ? -13.640 22.391 -14.911 1.00 39.13 365 LEU A O 1
ATOM 1736 N N . ASN A 1 290 ? -12.578 21.274 -16.583 1.00 34.63 366 ASN A N 1
ATOM 1737 C CA . ASN A 1 290 ? -12.957 19.892 -16.317 1.00 35.24 366 ASN A CA 1
ATOM 1738 C C . ASN A 1 290 ? -11.845 19.051 -16.933 1.00 37.79 366 ASN A C 1
ATOM 1739 O O . ASN A 1 290 ? -11.549 19.195 -18.125 1.00 36.31 366 ASN A O 1
ATOM 1744 N N . MET A 1 291 ? -11.185 18.226 -16.110 1.00 34.53 367 MET A N 1
ATOM 1745 C CA . MET A 1 291 ? -10.070 17.381 -16.534 1.00 33.39 367 MET A CA 1
ATOM 1746 C C . MET A 1 291 ? -10.512 16.278 -17.506 1.00 35.64 367 MET A C 1
ATOM 1747 O O . MET A 1 291 ? -11.540 15.638 -17.282 1.00 36.08 367 MET A O 1
ATOM 1752 N N . ARG A 1 292 ? -9.734 16.078 -18.589 1.00 30.46 368 ARG A N 1
ATOM 1753 C CA . ARG A 1 292 ? -9.939 15.026 -19.596 1.00 29.82 368 ARG A CA 1
ATOM 1754 C C . ARG A 1 292 ? -8.710 14.096 -19.575 1.00 31.77 368 ARG A C 1
ATOM 1755 O O . ARG A 1 292 ? -7.860 14.256 -18.695 1.00 31.85 368 ARG A O 1
ATOM 1763 N N . PHE A 1 293 ? -8.615 13.120 -20.502 1.00 28.81 369 PHE A N 1
ATOM 1764 C CA . PHE A 1 293 ? -7.489 12.177 -20.507 1.00 28.69 369 PHE A CA 1
ATOM 1765 C C . PHE A 1 293 ? -6.140 12.827 -20.838 1.00 30.01 369 PHE A C 1
ATOM 1766 O O . PHE A 1 293 ? -6.093 13.783 -21.609 1.00 29.06 369 PHE A O 1
ATOM 1774 N N . ALA A 1 294 ? -5.048 12.285 -20.240 1.00 27.66 370 ALA A N 1
ATOM 1775 C CA . ALA A 1 294 ? -3.650 12.731 -20.346 1.00 26.85 370 ALA A CA 1
ATOM 1776 C C . ALA A 1 294 ? -3.531 14.170 -19.864 1.00 28.95 370 ALA A C 1
ATOM 1777 O O . ALA A 1 294 ? -3.881 14.442 -18.715 1.00 29.80 370 ALA A O 1
ATOM 1779 N N . GLY A 1 295 ? -3.085 15.075 -20.726 1.00 25.49 371 GLY A N 1
ATOM 1780 C CA . GLY A 1 295 ? -2.976 16.487 -20.385 1.00 25.07 371 GLY A CA 1
ATOM 1781 C C . GLY A 1 295 ? -4.139 17.308 -20.906 1.00 26.93 371 GLY A C 1
ATOM 1782 O O . GLY A 1 295 ? -4.120 18.536 -20.798 1.00 26.52 371 GLY A O 1
ATOM 1783 N N . MET A 1 296 ? -5.160 16.641 -21.482 1.00 24.32 372 MET A N 1
ATOM 1784 C CA . MET A 1 296 ? -6.309 17.335 -22.052 1.00 23.84 372 MET A CA 1
ATOM 1785 C C . MET A 1 296 ? -7.257 17.893 -21.003 1.00 25.94 372 MET A C 1
ATOM 1786 O O . MET A 1 296 ? -7.491 17.266 -19.971 1.00 26.45 372 MET A O 1
ATOM 1791 N N . VAL A 1 297 ? -7.764 19.104 -21.273 1.00 23.21 373 VAL A N 1
ATOM 1792 C CA . VAL A 1 297 ? -8.711 19.852 -20.447 1.00 23.54 373 VAL A CA 1
ATOM 1793 C C . VAL A 1 297 ? -9.777 20.471 -21.349 1.00 25.59 373 VAL A C 1
ATOM 1794 O O . VAL A 1 297 ? -9.484 20.829 -22.494 1.00 25.05 373 VAL A O 1
ATOM 1798 N N . THR A 1 298 ? -11.010 20.582 -20.843 1.00 24.00 374 THR A N 1
ATOM 1799 C CA . THR A 1 298 ? -12.139 21.180 -21.567 1.00 23.67 374 THR A CA 1
ATOM 1800 C C . THR A 1 298 ? -12.928 22.083 -20.636 1.00 26.57 374 THR A C 1
ATOM 1801 O O . THR A 1 298 ? -13.019 21.800 -19.440 1.00 27.24 374 THR A O 1
ATOM 1805 N N . GLY A 1 299 ? -13.553 23.113 -21.199 1.00 23.90 375 GLY A N 1
ATOM 1806 C CA . GLY A 1 299 ? -14.369 24.037 -20.424 1.00 24.43 375 GLY A CA 1
ATOM 1807 C C . GLY A 1 299 ? -15.137 25.066 -21.222 1.00 27.84 375 GLY A C 1
ATOM 1808 O O . GLY A 1 299 ? -15.258 24.952 -22.442 1.00 26.96 375 GLY A O 1
ATOM 1809 N N . ARG A 1 300 ? -15.676 26.076 -20.516 1.00 25.44 376 ARG A N 1
ATOM 1810 C CA . ARG A 1 300 ? -16.451 27.173 -21.091 1.00 25.70 376 ARG A CA 1
ATOM 1811 C C . ARG A 1 300 ? -16.103 28.481 -20.386 1.00 29.13 376 ARG A C 1
ATOM 1812 O O . ARG A 1 300 ? -16.037 28.523 -19.158 1.00 29.40 376 ARG A O 1
ATOM 1820 N N . LEU A 1 301 ? -15.870 29.538 -21.173 1.00 25.59 377 LEU A N 1
ATOM 1821 C CA . LEU A 1 301 ? -15.535 30.878 -20.703 1.00 26.02 377 LEU A CA 1
ATOM 1822 C C . LEU A 1 301 ? -16.804 31.600 -20.268 1.00 30.34 377 LEU A C 1
ATOM 1823 O O . LEU A 1 301 ? -17.714 31.813 -21.080 1.00 30.41 377 LEU A O 1
ATOM 1828 N N . THR A 1 302 ? -16.874 31.944 -18.975 1.00 28.28 378 THR A N 1
ATOM 1829 C CA . THR A 1 302 ? -18.023 32.628 -18.372 1.00 29.68 378 THR A CA 1
ATOM 1830 C C . THR A 1 302 ? -17.613 33.956 -17.741 1.00 33.42 378 THR A C 1
ATOM 1831 O O . THR A 1 302 ? -16.417 34.226 -17.597 1.00 32.06 378 THR A O 1
ATOM 1835 N N . ARG A 1 303 ? -18.612 34.780 -17.361 1.00 32.38 379 ARG A N 1
ATOM 1836 C CA . ARG A 1 303 ? -18.409 36.070 -16.699 1.00 33.49 379 ARG A CA 1
ATOM 1837 C C . ARG A 1 303 ? -17.669 35.838 -15.381 1.00 37.17 379 ARG A C 1
ATOM 1838 O O . ARG A 1 303 ? -16.732 36.568 -15.065 1.00 36.75 379 ARG A O 1
ATOM 1846 N N . GLU A 1 304 ? -18.079 34.785 -14.650 1.00 34.69 380 GLU A N 1
ATOM 1847 C CA . GLU A 1 304 ? -17.553 34.353 -13.356 1.00 35.17 380 GLU A CA 1
ATOM 1848 C C . GLU A 1 304 ? -16.078 33.957 -13.447 1.00 37.47 380 GLU A C 1
ATOM 1849 O O . GLU A 1 304 ? -15.290 34.360 -12.590 1.00 37.53 380 GLU A O 1
ATOM 1855 N N . SER A 1 305 ? -15.711 33.170 -14.482 1.00 32.94 381 SER A N 1
ATOM 1856 C CA . SER A 1 305 ? -14.348 32.689 -14.719 1.00 31.60 381 SER A CA 1
ATOM 1857 C C . SER A 1 305 ? -13.402 33.826 -15.100 1.00 34.47 381 SER A C 1
ATOM 1858 O O . SER A 1 305 ? -12.265 33.859 -14.630 1.00 33.82 381 SER A O 1
ATOM 1861 N N . ILE A 1 306 ? -13.877 34.755 -15.945 1.00 31.87 382 ILE A N 1
ATOM 1862 C CA . ILE A 1 306 ? -13.115 35.917 -16.404 1.00 31.95 382 ILE A CA 1
ATOM 1863 C C . ILE A 1 306 ? -12.862 36.888 -15.242 1.00 35.91 382 ILE A C 1
ATOM 1864 O O . ILE A 1 306 ? -11.747 37.393 -15.105 1.00 35.33 382 ILE A O 1
ATOM 1869 N N . ARG A 1 307 ? -13.877 37.093 -14.380 1.00 34.70 383 ARG A N 1
ATOM 1870 C CA . ARG A 1 307 ? -13.781 37.958 -13.202 1.00 36.00 383 ARG A CA 1
ATOM 1871 C C . ARG A 1 307 ? -12.930 37.332 -12.084 1.00 38.76 383 ARG A C 1
ATOM 1872 O O . ARG A 1 307 ? -12.401 38.064 -11.247 1.00 39.58 383 ARG A O 1
ATOM 1880 N N . ARG A 1 308 ? -12.778 35.988 -12.086 1.00 35.05 384 ARG A N 1
ATOM 1881 C CA . ARG A 1 308 ? -11.909 35.245 -11.162 1.00 34.96 384 ARG A CA 1
ATOM 1882 C C . ARG A 1 308 ? -10.449 35.630 -11.465 1.00 37.33 384 ARG A C 1
ATOM 1883 O O . ARG A 1 308 ? -9.670 35.824 -10.533 1.00 37.90 384 ARG A O 1
ATOM 1891 N N . ALA A 1 309 ? -10.106 35.791 -12.766 1.00 34.12 385 ALA A N 1
ATOM 1892 C CA . ALA A 1 309 ? -8.776 36.197 -13.228 1.00 33.71 385 ALA A CA 1
ATOM 1893 C C . ALA A 1 309 ? -8.387 37.581 -12.689 1.00 37.13 385 ALA A C 1
ATOM 1894 O O . ALA A 1 309 ? -7.216 37.790 -12.372 1.00 37.17 385 ALA A O 1
ATOM 1896 N N . ILE A 1 310 ? -9.373 38.498 -12.540 1.00 35.50 386 ILE A N 1
ATOM 1897 C CA . ILE A 1 310 ? -9.194 39.850 -11.988 1.00 36.89 386 ILE A CA 1
ATOM 1898 C C . ILE A 1 310 ? -8.630 39.754 -10.557 1.00 40.52 386 ILE A C 1
ATOM 1899 O O . ILE A 1 310 ? -7.692 40.482 -10.218 1.00 41.35 386 ILE A O 1
ATOM 1904 N N . SER A 1 311 ? -9.175 38.819 -9.751 1.00 37.86 387 SER A N 1
ATOM 1905 C CA . SER A 1 311 ? -8.767 38.556 -8.368 1.00 38.83 387 SER A CA 1
ATOM 1906 C C . SER A 1 311 ? -7.339 37.980 -8.274 1.00 41.19 387 SER A C 1
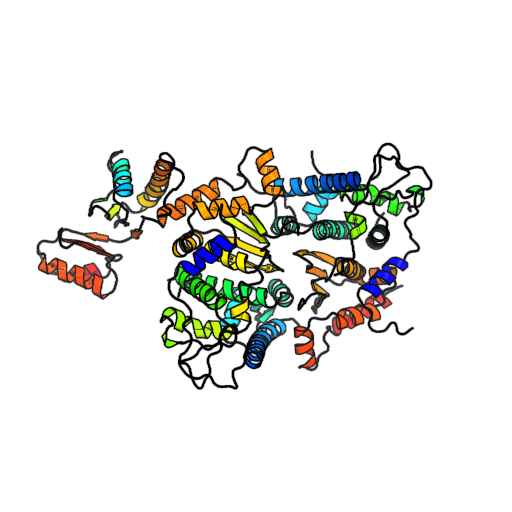ATOM 1907 O O . SER A 1 311 ? -6.747 37.990 -7.191 1.00 41.96 387 SER A O 1
ATOM 1910 N N . PHE A 1 312 ? -6.792 37.497 -9.414 1.00 37.71 388 PHE A N 1
ATOM 1911 C CA . PHE A 1 312 ? -5.442 36.936 -9.530 1.00 37.35 388 PHE A CA 1
ATOM 1912 C C . PHE A 1 312 ? -4.456 37.864 -10.279 1.00 40.83 388 PHE A C 1
ATOM 1913 O O . PHE A 1 312 ? -3.311 37.474 -10.529 1.00 40.52 388 PHE A O 1
ATOM 1921 N N . GLY A 1 313 ? -4.904 39.082 -10.591 1.00 39.33 389 GLY A N 1
ATOM 1922 C CA . GLY A 1 313 ? -4.108 40.095 -11.280 1.00 39.75 389 GLY A CA 1
ATOM 1923 C C . GLY A 1 313 ? -3.940 39.892 -12.773 1.00 41.02 389 GLY A C 1
ATOM 1924 O O . GLY A 1 313 ? -3.057 40.505 -13.380 1.00 41.07 389 GLY A O 1
ATOM 1925 N N . ILE A 1 314 ? -4.793 39.045 -13.379 1.00 37.59 390 ILE A N 1
ATOM 1926 C CA . ILE A 1 314 ? -4.768 38.731 -14.814 1.00 36.22 390 ILE A CA 1
ATOM 1927 C C . ILE A 1 314 ? -5.790 39.630 -15.528 1.00 38.98 390 ILE A C 1
ATOM 1928 O O . ILE A 1 314 ? -6.984 39.574 -15.215 1.00 38.79 390 ILE A O 1
ATOM 1933 N N . THR A 1 315 ? -5.316 40.474 -16.459 1.00 36.66 391 THR A N 1
ATOM 1934 C CA . THR A 1 315 ? -6.181 41.379 -17.228 1.00 36.89 391 THR A CA 1
ATOM 1935 C C . THR A 1 315 ? -6.674 40.714 -18.525 1.00 38.05 391 THR A C 1
ATOM 1936 O O . THR A 1 315 ? -6.049 39.760 -18.997 1.00 36.59 391 THR A O 1
ATOM 1940 N N . ALA A 1 316 ? -7.796 41.223 -19.098 1.00 35.92 392 ALA A N 1
ATOM 1941 C CA . ALA A 1 316 ? -8.408 40.742 -20.348 1.00 34.73 392 ALA A CA 1
ATOM 1942 C C . ALA A 1 316 ? -7.385 40.720 -21.477 1.00 36.32 392 ALA A C 1
ATOM 1943 O O . ALA A 1 316 ? -7.340 39.756 -22.238 1.00 34.51 392 ALA A O 1
ATOM 1945 N N . ASP A 1 317 ? -6.538 41.772 -21.542 1.00 35.17 393 ASP A N 1
ATOM 1946 C CA . ASP A 1 317 ? -5.446 41.950 -22.496 1.00 35.00 393 ASP A CA 1
ATOM 1947 C C . ASP A 1 317 ? -4.462 40.772 -22.396 1.00 35.31 393 ASP A C 1
ATOM 1948 O O . ASP A 1 317 ? -4.089 40.214 -23.428 1.00 34.34 393 ASP A O 1
ATOM 1953 N N . GLN A 1 318 ? -4.092 40.375 -21.155 1.00 31.91 394 GLN A N 1
ATOM 1954 C CA . GLN A 1 318 ? -3.194 39.256 -20.867 1.00 30.50 394 GLN A CA 1
ATOM 1955 C C . GLN A 1 318 ? -3.847 37.922 -21.245 1.00 31.20 394 GLN A C 1
ATOM 1956 O O . GLN A 1 318 ? -3.151 37.025 -21.720 1.00 30.05 394 GLN A O 1
ATOM 1962 N N . ILE A 1 319 ? -5.178 37.796 -21.039 1.00 28.50 395 ILE A N 1
ATOM 1963 C CA . ILE A 1 319 ? -5.960 36.596 -21.371 1.00 26.98 395 ILE A CA 1
ATOM 1964 C C . ILE A 1 319 ? -5.979 36.388 -22.891 1.00 29.69 395 ILE A C 1
ATOM 1965 O O . ILE A 1 319 ? -5.609 35.307 -23.349 1.00 28.41 395 ILE A O 1
ATOM 1970 N N . ILE A 1 320 ? -6.367 37.439 -23.661 1.00 28.85 396 ILE A N 1
ATOM 1971 C CA . ILE A 1 320 ? -6.424 37.447 -25.133 1.00 28.83 396 ILE A CA 1
ATOM 1972 C C . ILE A 1 320 ? -5.049 37.103 -25.729 1.00 31.67 396 ILE A C 1
ATOM 1973 O O . ILE A 1 320 ? -4.964 36.198 -26.561 1.00 30.45 396 ILE A O 1
ATOM 1978 N N . SER A 1 321 ? -3.982 37.795 -25.265 1.00 30.80 397 SER A N 1
ATOM 1979 C CA . SER A 1 321 ? -2.593 37.591 -25.695 1.00 30.98 397 SER A CA 1
ATOM 1980 C C . SER A 1 321 ? -2.084 36.170 -25.411 1.00 32.78 397 SER A C 1
ATOM 1981 O O . SER A 1 321 ? -1.266 35.665 -26.179 1.00 32.38 397 SER A O 1
ATOM 1984 N N . TYR A 1 322 ? -2.563 35.532 -24.317 1.00 29.92 398 TYR A N 1
ATOM 1985 C CA . TYR A 1 322 ? -2.185 34.164 -23.947 1.00 28.78 398 TYR A CA 1
ATOM 1986 C C . TYR A 1 322 ? -2.851 33.153 -24.880 1.00 30.33 398 TYR A C 1
ATOM 1987 O O . TYR A 1 322 ? -2.165 32.273 -25.401 1.00 29.69 398 TYR A O 1
ATOM 1996 N N . LEU A 1 323 ? -4.175 33.298 -25.113 1.00 27.61 399 LEU A N 1
ATOM 1997 C CA . LEU A 1 323 ? -4.970 32.432 -25.993 1.00 26.43 399 LEU A CA 1
ATOM 1998 C C . LEU A 1 323 ? -4.519 32.535 -27.455 1.00 29.16 399 LEU A C 1
ATOM 1999 O O . LEU A 1 323 ? -4.597 31.544 -28.188 1.00 28.16 399 LEU A O 1
ATOM 2004 N N . ALA A 1 324 ? -4.040 33.726 -27.869 1.00 28.03 400 ALA A N 1
ATOM 2005 C CA . ALA A 1 324 ? -3.535 33.979 -29.219 1.00 28.55 400 ALA A CA 1
ATOM 2006 C C . ALA A 1 324 ? -2.148 33.362 -29.422 1.00 31.84 400 ALA A C 1
ATOM 2007 O O . ALA A 1 324 ? -1.909 32.758 -30.469 1.00 31.53 400 ALA A O 1
ATOM 2009 N N . SER A 1 325 ? -1.238 33.511 -28.430 1.00 29.82 401 SER A N 1
ATOM 2010 C CA . SER A 1 325 ? 0.128 32.974 -28.491 1.00 29.59 401 SER A CA 1
ATOM 2011 C C . SER A 1 325 ? 0.160 31.450 -28.415 1.00 32.03 401 SER A C 1
ATOM 2012 O O . SER A 1 325 ? 1.053 30.832 -28.997 1.00 31.10 401 SER A O 1
ATOM 2015 N N . HIS A 1 326 ? -0.811 30.855 -27.692 1.00 29.13 402 HIS A N 1
ATOM 2016 C CA . HIS A 1 326 ? -0.950 29.410 -27.487 1.00 28.47 402 HIS A CA 1
ATOM 2017 C C . HIS A 1 326 ? -2.037 28.775 -28.384 1.00 32.37 402 HIS A C 1
ATOM 2018 O O . HIS A 1 326 ? -2.449 27.648 -28.122 1.00 31.19 402 HIS A O 1
ATOM 2025 N N . ALA A 1 327 ? -2.480 29.483 -29.446 1.00 29.84 403 ALA A N 1
ATOM 2026 C CA . ALA A 1 327 ? -3.500 28.998 -30.388 1.00 29.43 403 ALA A CA 1
ATOM 2027 C C . ALA A 1 327 ? -3.015 27.800 -31.232 1.00 32.38 403 ALA A C 1
ATOM 2028 O O . ALA A 1 327 ? -1.806 27.623 -31.401 1.00 31.99 403 ALA A O 1
ATOM 2030 N N . HIS A 1 328 ? -3.961 26.984 -31.757 1.00 28.16 404 HIS A N 1
ATOM 2031 C CA . HIS A 1 328 ? -3.678 25.786 -32.561 1.00 27.45 404 HIS A CA 1
ATOM 2032 C C . HIS A 1 328 ? -3.139 26.122 -33.954 1.00 31.07 404 HIS A C 1
ATOM 2033 O O . HIS A 1 328 ? -3.796 26.839 -34.705 1.00 31.48 404 HIS A O 1
ATOM 2040 N N . GLU A 1 329 ? -1.957 25.569 -34.292 1.00 27.73 405 GLU A N 1
ATOM 2041 C CA . GLU A 1 329 ? -1.213 25.717 -35.554 1.00 28.23 405 GLU A CA 1
ATOM 2042 C C . GLU A 1 329 ? -2.103 25.747 -36.818 1.00 31.64 405 GLU A C 1
ATOM 2043 O O . GLU A 1 329 ? -2.008 26.697 -37.601 1.00 31.92 405 GLU A O 1
ATOM 2049 N N . GLN A 1 330 ? -2.948 24.712 -37.011 1.00 28.40 406 GLN A N 1
ATOM 2050 C CA . GLN A 1 330 ? -3.842 24.576 -38.169 1.00 28.65 406 GLN A CA 1
ATOM 2051 C C . GLN A 1 330 ? -4.971 25.607 -38.177 1.00 32.09 406 GLN A C 1
ATOM 2052 O O . GLN A 1 330 ? -5.393 26.030 -39.253 1.00 32.65 406 GLN A O 1
ATOM 2058 N N . MET A 1 331 ? -5.460 25.997 -36.984 1.00 28.91 407 MET A N 1
ATOM 2059 C CA . MET A 1 331 ? -6.539 26.975 -36.816 1.00 29.38 407 MET A CA 1
ATOM 2060 C C . MET A 1 331 ? -6.059 28.395 -37.120 1.00 34.28 407 MET A C 1
ATOM 2061 O O . MET A 1 331 ? -6.838 29.212 -37.619 1.00 35.05 407 MET A O 1
ATOM 2066 N N . VAL A 1 332 ? -4.768 28.672 -36.835 1.00 31.24 408 VAL A N 1
ATOM 2067 C CA . VAL A 1 332 ? -4.087 29.943 -37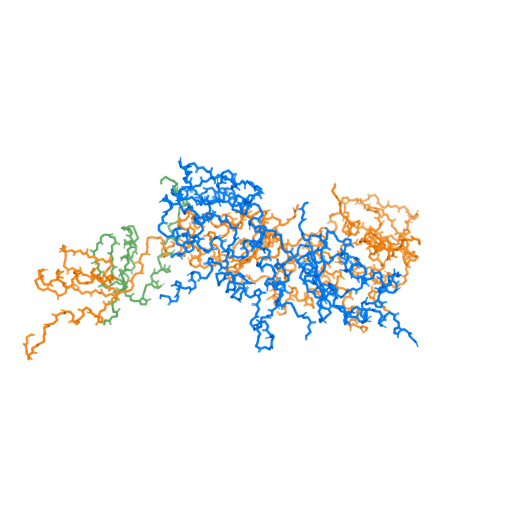.110 1.00 32.11 408 VAL A CA 1
ATOM 2068 C C . VAL A 1 332 ? -3.953 30.052 -38.637 1.00 36.68 408 VAL A C 1
ATOM 2069 O O . VAL A 1 332 ? -4.280 31.090 -39.212 1.00 37.36 408 VAL A O 1
ATOM 2073 N N . ARG A 1 333 ? -3.493 28.953 -39.274 1.00 33.31 409 ARG A N 1
ATOM 2074 C CA . ARG A 1 333 ? -3.274 28.805 -40.712 1.00 34.08 409 ARG A CA 1
ATOM 2075 C C . ARG A 1 333 ? -4.530 29.111 -41.536 1.00 38.74 409 ARG A C 1
ATOM 2076 O O . ARG A 1 333 ? -4.443 29.871 -42.502 1.00 39.48 409 ARG A O 1
ATOM 2084 N N . ALA A 1 334 ? -5.690 28.539 -41.145 1.00 34.91 410 ALA A N 1
ATOM 2085 C CA . ALA A 1 334 ? -6.971 28.743 -41.828 1.00 35.78 410 ALA A CA 1
ATOM 2086 C C . ALA A 1 334 ? -7.477 30.169 -41.670 1.00 40.63 410 ALA A C 1
ATOM 2087 O O . ALA A 1 334 ? -8.066 30.713 -42.606 1.00 41.56 410 ALA A O 1
ATOM 2089 N N . ALA A 1 335 ? -7.237 30.775 -40.488 1.00 37.00 411 ALA A N 1
ATOM 2090 C CA . ALA A 1 335 ? -7.631 32.150 -40.171 1.00 37.97 411 ALA A CA 1
ATOM 2091 C C . ALA A 1 335 ? -6.807 33.156 -40.979 1.00 42.67 411 ALA A C 1
ATOM 2092 O O . ALA A 1 335 ? -7.385 34.054 -41.590 1.00 43.94 411 ALA A O 1
ATOM 2094 N N . ALA A 1 336 ? -5.468 32.971 -41.014 1.00 38.45 412 ALA A N 1
ATOM 2095 C CA . ALA A 1 336 ? -4.514 33.809 -41.751 1.00 39.56 412 ALA A CA 1
ATOM 2096 C C . ALA A 1 336 ? -4.746 33.747 -43.259 1.00 44.42 412 ALA A C 1
ATOM 2097 O O . ALA A 1 336 ? -4.604 34.768 -43.932 1.00 45.95 412 ALA A O 1
ATOM 2099 N N . ALA A 1 337 ? -5.111 32.553 -43.782 1.00 40.27 413 ALA A N 1
ATOM 2100 C CA . ALA A 1 337 ? -5.406 32.309 -45.198 1.00 41.27 413 ALA A CA 1
ATOM 2101 C C . ALA A 1 337 ? -6.693 33.013 -45.628 1.00 46.50 413 ALA A C 1
ATOM 2102 O O . ALA A 1 337 ? -6.833 33.371 -46.799 1.00 48.19 413 ALA A O 1
ATOM 2104 N N . ALA A 1 338 ? -7.625 33.207 -44.684 1.00 42.13 414 ALA A N 1
ATOM 2105 C CA . ALA A 1 338 ? -8.865 33.943 -44.897 1.00 43.32 414 ALA A CA 1
ATOM 2106 C C . ALA A 1 338 ? -8.613 35.365 -44.366 1.00 47.96 414 ALA A C 1
ATOM 2107 O O . ALA A 1 338 ? -7.483 35.692 -43.992 1.00 47.05 414 ALA A O 1
ATOM 2109 N N . GLY A 1 339 ? -9.640 36.200 -44.352 1.00 45.96 415 GLY A N 1
ATOM 2110 C CA . GLY A 1 339 ? -9.513 37.555 -43.833 1.00 46.74 415 GLY A CA 1
ATOM 2111 C C . GLY A 1 339 ? -10.019 37.630 -42.410 1.00 48.83 415 GLY A C 1
ATOM 2112 O O . GLY A 1 339 ? -10.852 38.489 -42.101 1.00 49.99 415 GLY A O 1
ATOM 2113 N N . ARG A 1 340 ? -9.543 36.716 -41.534 1.00 42.31 416 ARG A N 1
ATOM 2114 C CA . ARG A 1 340 ? -10.048 36.693 -40.166 1.00 40.98 416 ARG A CA 1
ATOM 2115 C C . ARG A 1 340 ? -8.975 36.459 -39.086 1.00 42.25 416 ARG A C 1
ATOM 2116 O O . ARG A 1 340 ? -8.055 35.677 -39.319 1.00 40.67 416 ARG A O 1
ATOM 2124 N N . PRO A 1 341 ? -9.090 37.084 -37.884 1.00 38.71 417 PRO A N 1
ATOM 2125 C CA . PRO A 1 341 ? -8.115 36.800 -36.815 1.00 37.12 417 PRO A CA 1
ATOM 2126 C C . PRO A 1 341 ? -8.393 35.432 -36.182 1.00 38.40 417 PRO A C 1
ATOM 2127 O O . PRO A 1 341 ? -9.521 34.936 -36.269 1.00 37.46 417 PRO A O 1
ATOM 2131 N N . VAL A 1 342 ? -7.364 34.820 -35.561 1.00 34.88 418 VAL A N 1
ATOM 2132 C CA . VAL A 1 342 ? -7.423 33.481 -34.943 1.00 33.48 418 VAL A CA 1
ATOM 2133 C C . VAL A 1 342 ? -8.572 33.348 -33.935 1.00 37.00 418 VAL A C 1
ATOM 2134 O O . VAL A 1 342 ? -9.437 32.486 -34.108 1.00 36.41 418 VAL A O 1
ATOM 2138 N N . LEU A 1 343 ? -8.572 34.195 -32.894 1.00 33.44 419 LEU A N 1
ATOM 2139 C CA . LEU A 1 343 ? -9.604 34.202 -31.861 1.00 32.96 419 LEU A CA 1
ATOM 2140 C C . LEU A 1 343 ? -10.872 34.892 -32.385 1.00 38.56 419 LEU A C 1
ATOM 2141 O O . LEU A 1 343 ? -10.751 35.917 -33.068 1.00 39.09 419 LEU A O 1
ATOM 2146 N N . PRO A 1 344 ? -12.090 34.368 -32.081 1.00 35.61 420 PRO A N 1
ATOM 2147 C CA . PRO A 1 344 ? -13.316 35.026 -32.576 1.00 37.23 420 PRO A CA 1
ATOM 2148 C C . PRO A 1 344 ? -13.471 36.446 -32.021 1.00 42.68 420 PRO A C 1
ATOM 2149 O O . PRO A 1 344 ? -13.368 36.619 -30.803 1.00 42.27 420 PRO A O 1
ATOM 2153 N N . PRO A 1 345 ? -13.653 37.477 -32.890 1.00 40.60 421 PRO A N 1
ATOM 2154 C CA . PRO A 1 345 ? -13.762 38.863 -32.387 1.00 41.82 421 PRO A CA 1
ATOM 2155 C C . PRO A 1 345 ? -14.869 39.087 -31.364 1.00 46.33 421 PRO A C 1
ATOM 2156 O O . PRO A 1 345 ? -14.655 39.836 -30.417 1.00 46.05 421 PRO A O 1
ATOM 2160 N N . THR A 1 346 ? -16.022 38.404 -31.531 1.00 43.28 422 THR A N 1
ATOM 2161 C CA . THR A 1 346 ? -17.187 38.460 -30.635 1.00 43.75 422 THR A CA 1
ATOM 2162 C C . THR A 1 346 ? -16.826 38.026 -29.205 1.00 45.87 422 THR A C 1
ATOM 2163 O O . THR A 1 346 ? -17.299 38.632 -28.238 1.00 46.06 422 THR A O 1
ATOM 2167 N N . VAL A 1 347 ? -15.965 36.992 -29.087 1.00 40.42 423 VAL A N 1
ATOM 2168 C CA . VAL A 1 347 ? -15.475 36.432 -27.820 1.00 38.82 423 VAL A CA 1
ATOM 2169 C C . VAL A 1 347 ? -14.489 37.417 -27.158 1.00 42.03 423 VAL A C 1
ATOM 2170 O O . VAL A 1 347 ? -14.640 37.722 -25.975 1.00 41.69 423 VAL A O 1
ATOM 2174 N N . VAL A 1 348 ? -13.511 37.925 -27.941 1.00 38.12 424 VAL A N 1
ATOM 2175 C CA . VAL A 1 348 ? -12.467 38.880 -27.537 1.00 37.97 424 VAL A CA 1
ATOM 2176 C C . VAL A 1 348 ? -13.077 40.175 -26.957 1.00 43.48 424 VAL A C 1
ATOM 2177 O O . VAL A 1 348 ? -12.557 40.704 -25.969 1.00 43.35 424 VAL A O 1
ATOM 2181 N N . ASP A 1 349 ? -14.191 40.655 -27.548 1.00 41.13 425 ASP A N 1
ATOM 2182 C CA . ASP A 1 349 ? -14.905 41.848 -27.081 1.00 42.41 425 ASP A CA 1
ATOM 2183 C C . ASP A 1 349 ? -15.583 41.550 -25.747 1.00 44.98 425 ASP A C 1
ATOM 2184 O O . ASP A 1 349 ? -15.564 42.396 -24.854 1.00 45.23 425 ASP A O 1
ATOM 2189 N N . GLN A 1 350 ? -16.155 40.332 -25.611 1.00 39.98 426 GLN A N 1
ATOM 2190 C CA . GLN A 1 350 ? -16.836 39.863 -24.403 1.00 39.57 426 GLN A CA 1
ATOM 2191 C C . GLN A 1 350 ? -15.853 39.616 -23.240 1.00 42.39 426 GLN A C 1
ATOM 2192 O O . GLN A 1 350 ? -16.245 39.750 -22.077 1.00 42.32 426 GLN A O 1
ATOM 2198 N N . ILE A 1 351 ? -14.576 39.291 -23.557 1.00 37.89 427 ILE A N 1
ATOM 2199 C CA . ILE A 1 351 ? -13.504 39.090 -22.572 1.00 37.18 427 ILE A CA 1
ATOM 2200 C C . ILE A 1 351 ? -13.175 40.446 -21.913 1.00 42.87 427 ILE A C 1
ATOM 2201 O O . ILE A 1 351 ? -13.021 40.515 -20.692 1.00 42.84 427 ILE A O 1
ATOM 2206 N N . ARG A 1 352 ? -13.121 41.518 -22.722 1.00 40.92 428 ARG A N 1
ATOM 2207 C CA . ARG A 1 352 ? -12.840 42.883 -22.270 1.00 42.31 428 ARG A CA 1
ATOM 2208 C C . ARG A 1 352 ? -14.023 43.493 -21.524 1.00 48.45 428 ARG A C 1
ATOM 2209 O O . ARG A 1 352 ? -13.809 44.196 -20.536 1.00 48.79 428 ARG A O 1
ATOM 2217 N N . LEU A 1 353 ? -15.265 43.223 -21.995 1.00 46.43 429 LEU A N 1
ATOM 2218 C CA . LEU A 1 353 ? -16.509 43.734 -21.406 1.00 48.32 429 LEU A CA 1
ATOM 2219 C C . LEU A 1 353 ? -16.719 43.266 -19.967 1.00 52.76 429 LEU A C 1
ATOM 2220 O O . LEU A 1 353 ? -17.037 44.090 -19.106 1.00 53.93 429 LEU A O 1
ATOM 2225 N N . TRP A 1 354 ? -16.526 41.961 -19.709 1.00 48.08 430 TRP A N 1
ATOM 2226 C CA . TRP A 1 354 ? -16.673 41.364 -18.381 1.00 47.75 430 TRP A CA 1
ATOM 2227 C C . TRP A 1 354 ? -15.673 41.920 -17.371 1.00 52.01 430 TRP A C 1
ATOM 2228 O O . TRP A 1 354 ? -16.003 42.040 -16.192 1.00 52.52 430 TRP A O 1
ATOM 2239 N N . GLN A 1 355 ? -14.472 42.301 -17.843 1.00 48.35 431 GLN A N 1
ATOM 2240 C CA . GLN A 1 355 ? -13.420 42.897 -17.018 1.00 48.68 431 GLN A CA 1
ATOM 2241 C C . GLN A 1 355 ? -13.682 44.378 -16.729 1.00 55.78 431 GLN A C 1
ATOM 2242 O O . GLN A 1 355 ? -13.059 44.940 -15.828 1.00 56.16 431 GLN A O 1
ATOM 2248 N N . LEU A 1 356 ? -14.609 44.998 -17.486 1.00 54.32 432 LEU A N 1
ATOM 2249 C CA . LEU A 1 356 ? -15.008 46.399 -17.337 1.00 56.57 432 LEU A CA 1
ATOM 2250 C C . LEU A 1 356 ? -16.428 46.529 -16.754 1.00 63.81 432 LEU A C 1
ATOM 2251 O O . LEU A 1 356 ? -16.843 47.634 -16.397 1.00 65.28 432 LEU A O 1
ATOM 2256 N N . GLU A 1 357 ? -17.148 45.393 -16.621 1.00 61.27 433 GLU A N 1
ATOM 2257 C CA . GLU A 1 357 ? -18.519 45.292 -16.098 1.00 63.05 433 GLU A CA 1
ATOM 2258 C C . GLU A 1 357 ? -18.662 45.576 -14.585 1.00 69.93 433 GLU A C 1
ATOM 2259 O O . GLU A 1 357 ? -19.788 45.609 -14.078 1.00 70.78 433 GLU A O 1
ATOM 2265 N N . ASN A 1 358 ? -17.529 45.789 -13.876 1.00 67.56 434 ASN A N 1
ATOM 2266 C CA . ASN A 1 358 ? -17.471 46.054 -12.433 1.00 68.88 434 ASN A CA 1
ATOM 2267 C C . ASN A 1 358 ? -18.119 47.381 -12.007 1.00 75.34 434 ASN A C 1
ATOM 2268 O O . ASN A 1 358 ? -17.781 48.443 -12.544 1.00 75.70 434 ASN A O 1
ATOM 2273 N N . GLU A 1 359 ? -19.050 47.287 -11.027 1.00 72.99 435 GLU A N 1
ATOM 2274 C CA . GLU A 1 359 ? -19.827 48.350 -10.365 1.00 103.89 435 GLU A CA 1
ATOM 2275 C C . GLU A 1 359 ? -19.972 49.650 -11.168 1.00 129.25 435 GLU A C 1
ATOM 2276 O O . GLU A 1 359 ? -20.952 50.374 -11.004 1.00 90.58 435 GLU A O 1
ATOM 2282 N N . SER B 1 11 ? 6.733 46.668 -17.174 1.00 94.46 105 SER B N 1
ATOM 2283 C CA . SER B 1 11 ? 7.864 46.785 -18.090 1.00 95.36 105 SER B CA 1
ATOM 2284 C C . SER B 1 11 ? 7.938 45.586 -19.041 1.00 98.45 105 SER B C 1
ATOM 2285 O O . SER B 1 11 ? 8.282 44.477 -18.615 1.00 96.46 105 SER B O 1
ATOM 2288 N N . ASP B 1 12 ? 7.591 45.819 -20.329 1.00 96.27 106 ASP B N 1
ATOM 2289 C CA . ASP B 1 12 ? 7.564 44.839 -21.425 1.00 95.84 106 ASP B CA 1
ATOM 2290 C C . ASP B 1 12 ? 6.790 43.549 -21.056 1.00 97.49 106 ASP B C 1
ATOM 2291 O O . ASP B 1 12 ? 7.251 42.431 -21.316 1.00 96.27 106 ASP B O 1
ATOM 2296 N N . TYR B 1 13 ? 5.591 43.733 -20.458 1.00 92.86 107 TYR B N 1
ATOM 2297 C CA . TYR B 1 13 ? 4.669 42.672 -20.023 1.00 90.39 107 TYR B CA 1
ATOM 2298 C C . TYR B 1 13 ? 3.966 41.964 -21.200 1.00 92.13 107 TYR B C 1
ATOM 2299 O O . TYR B 1 13 ? 3.249 40.982 -20.986 1.00 90.35 107 TYR B O 1
ATOM 2308 N N . ASP B 1 14 ? 4.176 42.476 -22.431 1.00 88.48 108 ASP B N 1
ATOM 2309 C CA . ASP B 1 14 ? 3.612 41.982 -23.687 1.00 87.68 108 ASP B CA 1
ATOM 2310 C C . ASP B 1 14 ? 3.994 40.525 -23.964 1.00 87.73 108 ASP B C 1
ATOM 2311 O O . ASP B 1 14 ? 5.145 40.133 -23.756 1.00 86.83 108 ASP B O 1
ATOM 2316 N N . ILE B 1 15 ? 3.004 39.732 -24.421 1.00 81.80 109 ILE B N 1
ATOM 2317 C CA . ILE B 1 15 ? 3.081 38.298 -24.736 1.00 79.41 109 ILE B CA 1
ATOM 2318 C C . ILE B 1 15 ? 3.497 37.486 -23.473 1.00 79.14 109 ILE B C 1
ATOM 2319 O O . ILE B 1 15 ? 4.659 37.087 -23.337 1.00 78.43 109 ILE B O 1
ATOM 2324 N N . PRO B 1 16 ? 2.559 37.257 -22.523 1.00 72.70 110 PRO B N 1
ATOM 2325 C CA . PRO B 1 16 ? 2.910 36.473 -21.327 1.00 70.08 110 PRO B CA 1
ATOM 2326 C C . PRO B 1 16 ? 2.771 34.963 -21.532 1.00 69.81 110 PRO B C 1
ATOM 2327 O O . PRO B 1 16 ? 1.803 34.490 -22.141 1.00 68.91 110 PRO B O 1
ATOM 2331 N N . THR B 1 17 ? 3.752 34.210 -21.009 1.00 63.59 111 THR B N 1
ATOM 2332 C CA . THR B 1 17 ? 3.800 32.749 -21.080 1.00 61.08 111 THR B CA 1
ATOM 2333 C C . THR B 1 17 ? 3.050 32.125 -19.890 1.00 61.22 111 THR B C 1
ATOM 2334 O O . THR B 1 17 ? 2.539 32.858 -19.040 1.00 60.91 111 THR B O 1
ATOM 2338 N N . THR B 1 18 ? 2.979 30.779 -19.843 1.00 54.94 112 THR B N 1
ATOM 2339 C CA . THR B 1 18 ? 2.324 30.004 -18.785 1.00 52.82 112 THR B CA 1
ATOM 2340 C C . THR B 1 18 ? 2.969 30.285 -17.414 1.00 54.83 112 THR B C 1
ATOM 2341 O O . THR B 1 18 ? 2.251 30.446 -16.429 1.00 53.58 112 THR B O 1
ATOM 2345 N N . GLU B 1 19 ? 4.317 30.363 -17.373 1.00 50.95 113 GLU B N 1
ATOM 2346 C CA . GLU B 1 19 ? 5.121 30.631 -16.174 1.00 50.32 113 GLU B CA 1
ATOM 2347 C C . GLU B 1 19 ? 4.822 32.028 -15.627 1.00 54.78 113 GLU B C 1
ATOM 2348 O O . GLU B 1 19 ? 4.769 32.202 -14.409 1.00 54.44 113 GLU B O 1
ATOM 2354 N N . ASN B 1 20 ? 4.619 33.013 -16.532 1.00 51.63 114 ASN B N 1
ATOM 2355 C CA . ASN B 1 20 ? 4.311 34.405 -16.201 1.00 51.95 114 ASN B CA 1
ATOM 2356 C C . ASN B 1 20 ? 2.948 34.541 -15.526 1.00 54.26 114 ASN B C 1
ATOM 2357 O O . ASN B 1 20 ? 2.852 35.216 -14.502 1.00 53.75 114 ASN B O 1
ATOM 2362 N N . LEU B 1 21 ? 1.907 33.892 -16.091 1.00 49.96 115 LEU B N 1
ATOM 2363 C CA . LEU B 1 21 ? 0.538 33.906 -15.567 1.00 49.34 115 LEU B CA 1
ATOM 2364 C C . LEU B 1 21 ? 0.416 33.160 -14.240 1.00 51.59 115 LEU B C 1
ATOM 2365 O O . LEU B 1 21 ? -0.409 33.540 -13.408 1.00 50.67 115 LEU B O 1
ATOM 2370 N N . TYR B 1 22 ? 1.225 32.094 -14.049 1.00 47.70 116 TYR B N 1
ATOM 2371 C CA . TYR B 1 22 ? 1.231 31.296 -12.822 1.00 46.59 116 TYR B CA 1
ATOM 2372 C C . TYR B 1 22 ? 1.839 32.099 -11.676 1.00 51.30 116 TYR B C 1
ATOM 2373 O O . TYR B 1 22 ? 1.224 32.190 -10.613 1.00 50.74 116 TYR B O 1
ATOM 2382 N N . PHE B 1 23 ? 3.041 32.678 -11.898 1.00 48.91 117 PHE B N 1
ATOM 2383 C CA . PHE B 1 23 ? 3.768 33.508 -10.933 1.00 49.48 117 PHE B CA 1
ATOM 2384 C C . PHE B 1 23 ? 2.936 34.731 -10.513 1.00 54.06 117 PHE B C 1
ATOM 2385 O O . PHE B 1 23 ? 3.002 35.141 -9.353 1.00 53.89 117 PHE B O 1
ATOM 2393 N N . GLN B 1 24 ? 2.129 35.273 -11.451 1.00 51.07 118 GLN B N 1
ATOM 2394 C CA . GLN B 1 24 ? 1.232 36.411 -11.239 1.00 51.75 118 GLN B CA 1
ATOM 2395 C C . GLN B 1 24 ? 0.061 36.032 -10.318 1.00 55.58 118 GLN B C 1
ATOM 2396 O O . GLN B 1 24 ? -0.279 36.805 -9.423 1.00 56.04 118 GLN B O 1
ATOM 2402 N N . GLY B 1 25 ? -0.518 34.848 -10.536 1.00 51.07 119 GLY B N 1
ATOM 2403 C CA . GLY B 1 25 ? -1.624 34.318 -9.743 1.00 50.48 119 GLY B CA 1
ATOM 2404 C C . GLY B 1 25 ? -1.207 33.862 -8.357 1.00 53.83 119 GLY B C 1
ATOM 2405 O O . GLY B 1 25 ? -1.993 33.954 -7.410 1.00 53.14 119 GLY B O 1
ATOM 2406 N N . ALA B 1 26 ? 0.038 33.363 -8.232 1.00 50.40 120 ALA B N 1
ATOM 2407 C CA . ALA B 1 26 ? 0.618 32.898 -6.972 1.00 49.95 120 ALA B CA 1
ATOM 2408 C C . ALA B 1 26 ? 0.959 34.074 -6.052 1.00 55.42 120 ALA B C 1
ATOM 2409 O O . ALA B 1 26 ? 0.640 34.024 -4.862 1.00 55.21 120 ALA B O 1
ATOM 2411 N N . ALA B 1 27 ? 1.583 35.136 -6.608 1.00 53.13 121 ALA B N 1
ATOM 2412 C CA . ALA B 1 27 ? 1.964 36.344 -5.868 1.00 54.05 121 ALA B CA 1
ATOM 2413 C C . ALA B 1 27 ? 0.777 37.279 -5.581 1.00 58.82 121 ALA B C 1
ATOM 2414 O O . ALA B 1 27 ? 0.874 38.107 -4.671 1.00 58.88 121 ALA B O 1
ATOM 2416 N N . ALA B 1 28 ? -0.341 37.129 -6.340 1.00 55.67 122 ALA B N 1
ATOM 2417 C CA . ALA B 1 28 ? -1.583 37.914 -6.229 1.00 56.51 122 ALA B CA 1
ATOM 2418 C C . ALA B 1 28 ? -2.146 37.990 -4.812 1.00 61.22 122 ALA B C 1
ATOM 2419 O O . ALA B 1 28 ? -2.714 39.016 -4.433 1.00 61.93 122 ALA B O 1
ATOM 2421 N N . HIS B 1 29 ? -1.996 36.905 -4.041 1.00 57.47 123 HIS B N 1
ATOM 2422 C CA . HIS B 1 29 ? -2.455 36.826 -2.661 1.00 57.89 123 HIS B CA 1
ATOM 2423 C C . HIS B 1 29 ? -1.254 36.763 -1.728 1.00 62.07 123 HIS B C 1
ATOM 2424 O O . HIS B 1 29 ? -0.352 35.942 -1.934 1.00 60.77 123 HIS B O 1
ATOM 2431 N N . ASN B 1 30 ? -1.247 37.648 -0.702 1.00 59.66 124 ASN B N 1
ATOM 2432 C CA . ASN B 1 30 ? -0.212 37.777 0.334 1.00 59.44 124 ASN B CA 1
ATOM 2433 C C . ASN B 1 30 ? -0.308 36.564 1.274 1.00 62.60 124 ASN B C 1
ATOM 2434 O O . ASN B 1 30 ? -0.645 36.691 2.458 1.00 62.82 124 ASN B O 1
ATOM 2439 N N . SER B 1 31 ? -0.019 35.381 0.720 1.00 57.55 125 SER B N 1
ATOM 2440 C CA . SER B 1 31 ? -0.135 34.111 1.404 1.00 56.30 125 SER B CA 1
ATOM 2441 C C . SER B 1 31 ? 1.045 33.194 1.151 1.00 57.81 125 SER B C 1
ATOM 2442 O O . SER B 1 31 ? 1.297 32.775 0.013 1.00 56.88 125 SER B O 1
ATOM 2445 N N . PHE B 1 32 ? 1.756 32.878 2.233 1.00 52.70 126 PHE B N 1
ATOM 2446 C CA . PHE B 1 32 ? 2.892 31.974 2.231 1.00 51.15 126 PHE B CA 1
ATOM 2447 C C . PHE B 1 32 ? 2.690 30.946 3.320 1.00 52.84 126 PHE B C 1
ATOM 2448 O O . PHE B 1 32 ? 2.102 31.254 4.363 1.00 53.16 126 PHE B O 1
ATOM 2456 N N . GLY B 1 33 ? 3.166 29.732 3.066 1.00 46.71 127 GLY B N 1
ATOM 2457 C CA . GLY B 1 33 ? 3.095 28.645 4.028 1.00 45.40 127 GLY B CA 1
ATOM 2458 C C . GLY B 1 33 ? 4.076 28.905 5.145 1.00 47.05 127 GLY B C 1
ATOM 2459 O O . GLY B 1 33 ? 5.289 28.912 4.914 1.00 46.15 127 GLY B O 1
ATOM 2460 N N . VAL B 1 34 ? 3.550 29.199 6.341 1.00 42.67 128 VAL B N 1
ATOM 2461 C CA . VAL B 1 34 ? 4.383 29.502 7.501 1.00 42.34 128 VAL B CA 1
ATOM 2462 C C . VAL B 1 34 ? 4.859 28.195 8.129 1.00 44.90 128 VAL B C 1
ATOM 2463 O O . VAL B 1 34 ? 4.020 27.385 8.519 1.00 44.72 128 VAL B O 1
ATOM 2467 N N . PRO B 1 35 ? 6.190 27.965 8.236 1.00 40.33 129 PRO B N 1
ATOM 2468 C CA . PRO B 1 35 ? 6.675 26.717 8.852 1.00 39.76 129 PRO B CA 1
ATOM 2469 C C . PRO B 1 35 ? 6.508 26.729 10.369 1.00 43.43 129 PRO B C 1
ATOM 2470 O O . PRO B 1 35 ? 6.735 27.762 11.001 1.00 43.52 129 PRO B O 1
ATOM 2474 N N . SER B 1 36 ? 6.095 25.585 10.946 1.00 39.83 130 SER B N 1
ATOM 2475 C CA . SER B 1 36 ? 5.859 25.449 12.384 1.00 40.52 130 SER B CA 1
ATOM 2476 C C . SER B 1 36 ? 7.146 25.499 13.206 1.00 44.69 130 SER B C 1
ATOM 2477 O O . SER B 1 36 ? 8.063 24.706 12.971 1.00 44.09 130 SER B O 1
ATOM 2480 N N . SER B 1 37 ? 7.204 26.447 14.171 1.00 42.33 131 SER B N 1
ATOM 2481 C CA . SER B 1 37 ? 8.337 26.646 15.083 1.00 43.07 131 SER B CA 1
ATOM 2482 C C . SER B 1 37 ? 8.402 25.537 16.146 1.00 47.90 131 SER B C 1
ATOM 2483 O O . SER B 1 37 ? 9.430 25.379 16.812 1.00 48.28 131 SER B O 1
ATOM 2486 N N . LEU B 1 38 ? 7.300 24.769 16.291 1.00 44.42 132 LEU B N 1
ATOM 2487 C CA . LEU B 1 38 ? 7.154 23.647 17.216 1.00 44.79 132 LEU B CA 1
ATOM 2488 C C . LEU B 1 38 ? 7.962 22.431 16.743 1.00 47.50 132 LEU B C 1
ATOM 2489 O O . LEU B 1 38 ? 8.108 22.248 15.529 1.00 45.45 132 LEU B O 1
ATOM 2494 N N . PRO B 1 39 ? 8.457 21.567 17.671 1.00 45.55 133 PRO B N 1
ATOM 2495 C CA . PRO B 1 39 ? 9.206 20.372 17.237 1.00 45.19 133 PRO B CA 1
ATOM 2496 C C . PRO B 1 39 ? 8.336 19.373 16.481 1.00 47.16 133 PRO B C 1
ATOM 2497 O O . PRO B 1 39 ? 7.126 19.313 16.699 1.00 46.56 133 PRO B O 1
ATOM 2501 N N . VAL B 1 40 ? 8.961 18.604 15.584 1.00 43.70 134 VAL B N 1
ATOM 2502 C CA . VAL B 1 40 ? 8.286 17.641 14.712 1.00 42.81 134 VAL B CA 1
ATOM 2503 C C . VAL B 1 40 ? 8.499 16.204 15.196 1.00 47.67 134 VAL B C 1
ATOM 2504 O O . VAL B 1 40 ? 9.622 15.834 15.546 1.00 47.95 134 VAL B O 1
ATOM 2508 N N . ASP B 1 41 ? 7.419 15.394 15.188 1.00 44.62 135 ASP B N 1
ATOM 2509 C CA . ASP B 1 41 ? 7.455 13.976 15.546 1.00 45.32 135 ASP B CA 1
ATOM 2510 C C . ASP B 1 41 ? 8.348 13.259 14.507 1.00 49.33 135 ASP B C 1
ATOM 2511 O O . ASP B 1 41 ? 8.117 13.429 13.303 1.00 48.00 135 ASP B O 1
ATOM 2516 N N . PRO B 1 42 ? 9.410 12.530 14.943 1.00 46.88 136 PRO B N 1
ATOM 2517 C CA . PRO B 1 42 ? 10.314 11.882 13.973 1.00 46.16 136 PRO B CA 1
ATOM 2518 C C . PRO B 1 42 ? 9.662 10.862 13.047 1.00 48.78 136 PRO B C 1
ATOM 2519 O O . PRO B 1 42 ? 10.168 10.648 11.946 1.00 47.50 136 PRO B O 1
ATOM 2523 N N . ARG B 1 43 ? 8.537 10.253 13.481 1.00 45.37 137 ARG B N 1
ATOM 2524 C CA . ARG B 1 43 ? 7.776 9.250 12.727 1.00 44.44 137 ARG B CA 1
ATOM 2525 C C . ARG B 1 43 ? 7.154 9.806 11.441 1.00 46.81 137 ARG B C 1
ATOM 2526 O O . ARG B 1 43 ? 6.975 9.044 10.491 1.00 46.30 137 ARG B O 1
ATOM 2534 N N . ILE B 1 44 ? 6.829 11.119 11.404 1.00 42.41 138 ILE B N 1
ATOM 2535 C CA . ILE B 1 44 ? 6.239 11.763 10.222 1.00 40.78 138 ILE B CA 1
ATOM 2536 C C . ILE B 1 44 ? 7.352 12.176 9.237 1.00 44.01 138 ILE B C 1
ATOM 2537 O O . ILE B 1 44 ? 7.741 13.348 9.163 1.00 43.23 138 ILE B O 1
ATOM 2542 N N . ASP B 1 45 ? 7.881 11.176 8.511 1.00 40.45 139 ASP B N 1
ATOM 2543 C CA . ASP B 1 45 ? 8.930 11.338 7.503 1.00 39.82 139 ASP B CA 1
ATOM 2544 C C . ASP B 1 45 ? 8.329 11.307 6.095 1.00 42.55 139 ASP B C 1
ATOM 2545 O O . ASP B 1 45 ? 7.143 10.986 5.949 1.00 41.59 139 ASP B O 1
ATOM 2550 N N . ILE B 1 46 ? 9.142 11.635 5.059 1.00 38.90 140 ILE B N 1
ATOM 2551 C CA . ILE B 1 46 ? 8.700 11.651 3.655 1.00 37.78 140 ILE B CA 1
ATOM 2552 C C . ILE B 1 46 ? 8.194 10.268 3.209 1.00 40.85 140 ILE B C 1
ATOM 2553 O O . ILE B 1 46 ? 7.285 10.204 2.385 1.00 39.79 140 ILE B O 1
ATOM 2558 N N . ALA B 1 47 ? 8.744 9.178 3.792 1.00 37.73 141 ALA B N 1
ATOM 2559 C CA . ALA B 1 47 ? 8.335 7.801 3.512 1.00 37.50 141 ALA B CA 1
ATOM 2560 C C . ALA B 1 47 ? 6.907 7.550 4.015 1.00 41.21 141 ALA B C 1
ATOM 2561 O O . ALA B 1 47 ? 6.103 6.987 3.274 1.00 40.15 141 ALA B O 1
ATOM 2563 N N . PHE B 1 48 ? 6.587 8.012 5.248 1.00 38.61 142 PHE B N 1
ATOM 2564 C CA . PHE B 1 48 ? 5.266 7.896 5.881 1.00 38.64 142 PHE B CA 1
ATOM 2565 C C . PHE B 1 48 ? 4.199 8.646 5.078 1.00 40.49 142 PHE B C 1
ATOM 2566 O O . PHE B 1 48 ? 3.148 8.076 4.772 1.00 39.93 142 PHE B O 1
ATOM 2574 N N . LEU B 1 49 ? 4.469 9.933 4.765 1.00 35.64 143 LEU B N 1
ATOM 2575 C CA . LEU B 1 49 ? 3.573 10.816 4.014 1.00 34.25 143 LEU B CA 1
ATOM 2576 C C . LEU B 1 49 ? 3.260 10.293 2.608 1.00 36.79 143 LEU B C 1
ATOM 2577 O O . LEU B 1 49 ? 2.165 10.549 2.105 1.00 36.04 143 LEU B O 1
ATOM 2582 N N . ASP B 1 50 ? 4.203 9.539 1.992 1.00 33.47 144 ASP B N 1
ATOM 2583 C CA . ASP B 1 50 ? 4.027 8.913 0.678 1.00 32.67 144 ASP B CA 1
ATOM 2584 C C . ASP B 1 50 ? 3.078 7.720 0.802 1.00 36.91 144 ASP B C 1
ATOM 2585 O O . ASP B 1 50 ? 2.252 7.511 -0.086 1.00 35.65 144 ASP B O 1
ATOM 2590 N N . ASN B 1 51 ? 3.194 6.947 1.912 1.00 34.86 145 ASN B N 1
ATOM 2591 C CA . ASN B 1 51 ? 2.338 5.795 2.211 1.00 35.15 145 ASN B CA 1
ATOM 2592 C C . ASN B 1 51 ? 0.926 6.272 2.546 1.00 38.85 145 ASN B C 1
ATOM 2593 O O . ASN B 1 51 ? -0.040 5.681 2.060 1.00 37.92 145 ASN B O 1
ATOM 2598 N N . TYR B 1 52 ? 0.814 7.357 3.353 1.00 35.87 146 TYR B N 1
ATOM 2599 C CA . TYR B 1 52 ? -0.453 7.979 3.750 1.00 36.03 146 TYR B CA 1
ATOM 2600 C C . TYR B 1 52 ? -1.247 8.428 2.515 1.00 39.85 146 TYR B C 1
ATOM 2601 O O . TYR B 1 52 ? -2.422 8.078 2.386 1.00 39.96 146 TYR B O 1
ATOM 2610 N N . ALA B 1 53 ? -0.595 9.194 1.613 1.00 35.60 147 ALA B N 1
ATOM 2611 C CA . ALA B 1 53 ? -1.176 9.709 0.371 1.00 34.55 147 ALA B CA 1
ATOM 2612 C C . ALA B 1 53 ? -1.590 8.575 -0.559 1.00 38.23 147 ALA B C 1
ATOM 2613 O O . ALA B 1 53 ? -2.609 8.692 -1.241 1.00 37.60 147 ALA B O 1
ATOM 2615 N N . ARG B 1 54 ? -0.808 7.473 -0.569 1.00 35.08 148 ARG B N 1
ATOM 2616 C CA . ARG B 1 54 ? -1.062 6.274 -1.371 1.00 34.57 148 ARG B CA 1
ATOM 2617 C C . ARG B 1 54 ? -2.321 5.568 -0.855 1.00 38.18 148 ARG B C 1
ATOM 2618 O O . ARG B 1 54 ? -3.190 5.223 -1.658 1.00 37.18 148 ARG B O 1
ATOM 2626 N N . LYS B 1 55 ? -2.420 5.383 0.483 1.00 35.37 149 LYS B N 1
ATOM 2627 C CA . LYS B 1 55 ? -3.556 4.734 1.144 1.00 35.82 149 LYS B CA 1
ATOM 2628 C C . LYS B 1 55 ? -4.858 5.512 0.950 1.00 39.13 149 LYS B C 1
ATOM 2629 O O . LYS B 1 55 ? -5.905 4.888 0.769 1.00 39.09 149 LYS B O 1
ATOM 2635 N N . LYS B 1 56 ? -4.793 6.862 0.959 1.00 34.74 150 LYS B N 1
ATOM 2636 C CA . LYS B 1 56 ? -5.962 7.720 0.753 1.00 34.42 150 LYS B CA 1
ATOM 2637 C C . LYS B 1 56 ? -6.524 7.532 -0.650 1.00 39.02 150 LYS B C 1
ATOM 2638 O O . LYS B 1 56 ? -7.735 7.375 -0.804 1.00 39.00 150 LYS B O 1
ATOM 2644 N N . TRP B 1 57 ? -5.638 7.499 -1.662 1.00 35.67 151 TRP B N 1
ATOM 2645 C CA . TRP B 1 57 ? -6.028 7.346 -3.055 1.00 35.17 151 TRP B CA 1
ATOM 2646 C C . TRP B 1 57 ? -6.413 5.927 -3.426 1.00 39.66 151 TRP B C 1
ATOM 2647 O O . TRP B 1 57 ? -7.260 5.759 -4.301 1.00 39.01 151 TRP B O 1
ATOM 2658 N N . GLU B 1 58 ? -5.850 4.914 -2.740 1.00 37.35 152 GLU B N 1
ATOM 2659 C CA . GLU B 1 58 ? -6.202 3.510 -2.968 1.00 37.75 152 GLU B CA 1
ATOM 2660 C C . GLU B 1 58 ? -7.664 3.249 -2.578 1.00 43.03 152 GLU B C 1
ATOM 2661 O O . GLU B 1 58 ? -8.329 2.454 -3.243 1.00 42.51 152 GLU B O 1
ATOM 2667 N N . ASP B 1 59 ? -8.166 3.953 -1.531 1.00 40.79 153 ASP B N 1
ATOM 2668 C CA . ASP B 1 59 ? -9.550 3.882 -1.049 1.00 41.65 153 ASP B CA 1
ATOM 2669 C C . ASP B 1 59 ? -10.501 4.498 -2.080 1.00 45.10 153 ASP B C 1
ATOM 2670 O O . ASP B 1 59 ? -11.530 3.893 -2.395 1.00 45.05 153 ASP B O 1
ATOM 2675 N N . ILE B 1 60 ? -10.140 5.694 -2.613 1.00 40.85 154 ILE B N 1
ATOM 2676 C CA . ILE B 1 60 ? -10.897 6.423 -3.639 1.00 40.32 154 ILE B CA 1
ATOM 2677 C C . ILE B 1 60 ? -11.018 5.529 -4.877 1.00 44.10 154 ILE B C 1
ATOM 2678 O O . ILE B 1 60 ? -12.127 5.321 -5.371 1.00 44.39 154 ILE B O 1
ATOM 2683 N N . LEU B 1 61 ? -9.880 4.969 -5.337 1.00 39.55 155 LEU B N 1
ATOM 2684 C CA . LEU B 1 61 ? -9.806 4.087 -6.499 1.00 38.39 155 LEU B CA 1
ATOM 2685 C C . LEU B 1 61 ? -10.556 2.777 -6.290 1.00 43.58 155 LEU B C 1
ATOM 2686 O O . LEU B 1 61 ? -11.191 2.301 -7.229 1.00 42.87 155 LEU B O 1
ATOM 2691 N N . HIS B 1 62 ? -10.528 2.218 -5.061 1.00 42.07 156 HIS B N 1
ATOM 2692 C CA . HIS B 1 62 ? -11.249 0.984 -4.736 1.00 43.34 156 HIS B CA 1
ATOM 2693 C C . HIS B 1 62 ? -12.763 1.193 -4.832 1.00 48.03 156 HIS B C 1
ATOM 2694 O O . HIS B 1 62 ? -13.466 0.312 -5.324 1.00 47.65 156 HIS B O 1
ATOM 2701 N N . TYR B 1 63 ? -13.248 2.375 -4.398 1.00 45.43 157 TYR B N 1
ATOM 2702 C CA . TYR B 1 63 ? -14.657 2.776 -4.450 1.00 46.24 157 TYR B CA 1
ATOM 2703 C C . TYR B 1 63 ? -15.145 2.874 -5.910 1.00 50.10 157 TYR B C 1
ATOM 2704 O O . TYR B 1 63 ? -16.290 2.520 -6.203 1.00 50.14 157 TYR B O 1
ATOM 2713 N N . VAL B 1 64 ? -14.269 3.358 -6.808 1.00 46.19 158 VAL B N 1
ATOM 2714 C CA . VAL B 1 64 ? -14.526 3.489 -8.243 1.00 45.76 158 VAL B CA 1
ATOM 2715 C C . VAL B 1 64 ? -14.555 2.076 -8.866 1.00 51.42 158 VAL B C 1
ATOM 2716 O O . VAL B 1 64 ? -15.454 1.777 -9.650 1.00 51.38 158 VAL B O 1
ATOM 2720 N N . VAL B 1 65 ? -13.599 1.205 -8.478 1.00 49.10 159 VAL B N 1
ATOM 2721 C CA . VAL B 1 65 ? -13.504 -0.182 -8.954 1.00 49.68 159 VAL B CA 1
ATOM 2722 C C . VAL B 1 65 ? -14.706 -1.024 -8.437 1.00 57.24 159 VAL B C 1
ATOM 2723 O O . VAL B 1 65 ? -15.133 -1.961 -9.117 1.00 57.08 159 VAL B O 1
ATOM 2727 N N . SER B 1 66 ? -15.283 -0.640 -7.275 1.00 56.57 160 SER B N 1
ATOM 2728 C CA . SER B 1 66 ? -16.450 -1.293 -6.664 1.00 58.49 160 SER B CA 1
ATOM 2729 C C . SER B 1 66 ? -17.727 -1.155 -7.516 1.00 64.61 160 SER B C 1
ATOM 2730 O O . SER B 1 66 ? -18.602 -2.023 -7.449 1.00 65.25 160 SER B O 1
ATOM 2733 N N . SER B 1 67 ? -17.826 -0.071 -8.310 1.00 61.86 161 SER B N 1
ATOM 2734 C CA . SER B 1 67 ? -18.979 0.200 -9.170 1.00 62.64 161 SER B CA 1
ATOM 2735 C C . SER B 1 67 ? -18.935 -0.524 -10.530 1.00 67.35 161 SER B C 1
ATOM 2736 O O . SER B 1 67 ? -19.927 -0.486 -11.265 1.00 67.38 161 SER B O 1
ATOM 2739 N N . VAL B 1 68 ? -17.807 -1.203 -10.849 1.00 64.13 162 VAL B N 1
ATOM 2740 C CA . VAL B 1 68 ? -17.623 -1.967 -12.096 1.00 63.76 162 VAL B CA 1
ATOM 2741 C C . VAL B 1 68 ? -18.524 -3.222 -12.060 1.00 70.09 162 VAL B C 1
ATOM 2742 O O . VAL B 1 68 ? -18.465 -3.967 -11.072 1.00 70.40 162 VAL B O 1
ATOM 2746 N N . PRO B 1 69 ? -19.381 -3.451 -13.099 1.00 67.69 163 PRO B N 1
ATOM 2747 C CA . PRO B 1 69 ? -20.276 -4.625 -13.077 1.00 68.57 163 PRO B CA 1
ATOM 2748 C C . PRO B 1 69 ? -19.537 -5.959 -13.011 1.00 72.50 163 PRO B C 1
ATOM 2749 O O . PRO B 1 69 ? -18.549 -6.151 -13.724 1.00 71.13 163 PRO B O 1
ATOM 2753 N N . VAL B 1 70 ? -20.003 -6.862 -12.123 1.00 70.30 164 VAL B N 1
ATOM 2754 C CA . VAL B 1 70 ? -19.416 -8.193 -11.916 1.00 70.26 164 VAL B CA 1
ATOM 2755 C C . VAL B 1 70 ? -20.387 -9.284 -12.407 1.00 75.23 164 VAL B C 1
ATOM 2756 O O . VAL B 1 70 ? -19.992 -10.134 -13.208 1.00 74.12 164 VAL B O 1
ATOM 2760 N N . HIS B 1 71 ? -21.647 -9.252 -11.913 1.00 73.43 165 HIS B N 1
ATOM 2761 C CA . HIS B 1 71 ? -22.737 -10.180 -12.256 1.00 108.64 165 HIS B CA 1
ATOM 2762 C C . HIS B 1 71 ? -24.073 -9.672 -11.723 1.00 141.21 165 HIS B C 1
ATOM 2763 O O . HIS B 1 71 ? -25.061 -9.651 -12.454 1.00 103.64 165 HIS B O 1
ATOM 2770 N N . GLY B 1 82 ? -17.097 2.806 5.929 1.00 74.77 176 GLY B N 1
ATOM 2771 C CA . GLY B 1 82 ? -16.893 1.718 4.979 1.00 73.64 176 GLY B CA 1
ATOM 2772 C C . GLY B 1 82 ? -16.518 2.194 3.590 1.00 75.50 176 GLY B C 1
ATOM 2773 O O . GLY B 1 82 ? -17.078 1.719 2.593 1.00 74.87 176 GLY B O 1
ATOM 2774 N N . GLY B 1 83 ? -15.551 3.115 3.535 1.00 70.45 177 GLY B N 1
ATOM 2775 C CA . GLY B 1 83 ? -15.075 3.727 2.293 1.00 68.14 177 GLY B CA 1
ATOM 2776 C C . GLY B 1 83 ? -14.635 5.177 2.431 1.00 70.23 177 GLY B C 1
ATOM 2777 O O . GLY B 1 83 ? -14.489 5.661 3.559 1.00 70.68 177 GLY B O 1
ATOM 2778 N N . PRO B 1 84 ? -14.400 5.911 1.306 1.00 64.31 178 PRO B N 1
ATOM 2779 C CA . PRO B 1 84 ? -13.981 7.322 1.426 1.00 63.26 178 PRO B CA 1
ATOM 2780 C C . PRO B 1 84 ? -15.110 8.218 1.931 1.00 66.91 178 PRO B C 1
ATOM 2781 O O . PRO B 1 84 ? -16.277 7.893 1.717 1.00 67.66 178 PRO B O 1
ATOM 2785 N N . LYS B 1 85 ? -14.768 9.335 2.600 1.00 61.92 179 LYS B N 1
ATOM 2786 C CA . LYS B 1 85 ? -15.743 10.271 3.175 1.00 62.08 179 LYS B CA 1
ATOM 2787 C C . LYS B 1 85 ? -16.698 10.880 2.140 1.00 64.39 179 LYS B C 1
ATOM 2788 O O . LYS B 1 85 ? -16.428 10.809 0.939 1.00 62.39 179 LYS B O 1
ATOM 2794 N N . ALA B 1 86 ? -17.821 11.465 2.617 1.00 61.83 180 ALA B N 1
ATOM 2795 C CA . ALA B 1 86 ? -18.860 12.117 1.808 1.00 61.64 180 ALA B CA 1
ATOM 2796 C C . ALA B 1 86 ? -18.304 13.186 0.864 1.00 62.72 180 ALA B C 1
ATOM 2797 O O . ALA B 1 86 ? -18.852 13.373 -0.220 1.00 61.97 180 ALA B O 1
ATOM 2799 N N . SER B 1 87 ? -17.204 13.861 1.258 1.00 57.54 181 SER B N 1
ATOM 2800 C CA . SER B 1 87 ? -16.543 14.883 0.440 1.00 56.02 181 SER B CA 1
ATOM 2801 C C . SER B 1 87 ? -16.012 14.303 -0.883 1.00 56.93 181 SER B C 1
ATOM 2802 O O . SER B 1 87 ? -15.989 15.008 -1.893 1.00 56.01 181 SER B O 1
ATOM 2805 N N . VAL B 1 88 ? -15.624 13.016 -0.877 1.00 51.54 182 VAL B N 1
ATOM 2806 C CA . VAL B 1 88 ? -15.094 12.329 -2.054 1.00 49.38 182 VAL B CA 1
ATOM 2807 C C . VAL B 1 88 ? -16.210 11.593 -2.814 1.00 51.96 182 VAL B C 1
ATOM 2808 O O . VAL B 1 88 ? -16.323 11.767 -4.027 1.00 51.14 182 VAL B O 1
ATOM 2812 N N . LYS B 1 89 ? -17.032 10.792 -2.103 1.00 48.25 183 LYS B N 1
ATOM 2813 C CA . LYS B 1 89 ? -18.145 10.012 -2.665 1.00 48.07 183 LYS B CA 1
ATOM 2814 C C . LYS B 1 89 ? -19.118 10.853 -3.501 1.00 51.90 183 LYS B C 1
ATOM 2815 O O . LYS B 1 89 ? -19.531 10.411 -4.574 1.00 51.19 183 LYS B O 1
ATOM 2821 N N . ASP B 1 90 ? -19.474 12.059 -3.011 1.00 48.79 184 ASP B N 1
ATOM 2822 C CA . ASP B 1 90 ? -20.404 12.968 -3.684 1.00 48.99 184 ASP B CA 1
ATOM 2823 C C . ASP B 1 90 ? -19.803 13.633 -4.918 1.00 50.60 184 ASP B C 1
ATOM 2824 O O . ASP B 1 90 ? -20.512 13.822 -5.905 1.00 50.47 184 ASP B O 1
ATOM 2829 N N . LEU B 1 91 ? -18.504 13.984 -4.857 1.00 45.05 185 LEU B N 1
ATOM 2830 C CA . LEU B 1 91 ? -17.736 14.628 -5.929 1.00 43.21 185 LEU B CA 1
ATOM 2831 C C . LEU B 1 91 ? -17.597 13.732 -7.164 1.00 45.63 185 LEU B C 1
ATOM 2832 O O . LEU B 1 91 ? -17.602 14.241 -8.289 1.00 44.79 185 LEU B O 1
ATOM 2837 N N . LEU B 1 92 ? -17.462 12.405 -6.949 1.00 41.36 186 LEU B N 1
ATOM 2838 C CA . LEU B 1 92 ? -17.345 11.392 -8.004 1.00 40.08 186 LEU B CA 1
ATOM 2839 C C . LEU B 1 92 ? -18.706 11.183 -8.668 1.00 45.17 186 LEU B C 1
ATOM 2840 O O . LEU B 1 92 ? -18.777 11.023 -9.886 1.00 44.37 186 LEU B O 1
ATOM 2845 N N . LEU B 1 93 ? -19.783 11.207 -7.856 1.00 43.36 187 LEU B N 1
ATOM 2846 C CA . LEU B 1 93 ? -21.165 11.041 -8.296 1.00 44.41 187 LEU B CA 1
ATOM 2847 C C . LEU B 1 93 ? -21.643 12.238 -9.117 1.00 49.10 187 LEU B C 1
ATOM 2848 O O . LEU B 1 93 ? -22.164 12.047 -10.215 1.00 48.79 187 LEU B O 1
ATOM 2853 N N . ALA B 1 94 ? -21.451 13.467 -8.589 1.00 46.54 188 ALA B N 1
ATOM 2854 C CA . ALA B 1 94 ? -21.843 14.722 -9.240 1.00 47.12 188 ALA B CA 1
ATOM 2855 C C . ALA B 1 94 ? -20.994 15.043 -10.478 1.00 49.74 188 ALA B C 1
ATOM 2856 O O . ALA B 1 94 ? -21.479 15.716 -11.390 1.00 50.03 188 ALA B O 1
ATOM 2858 N N . GLY B 1 95 ? -19.753 14.554 -10.501 1.00 44.35 189 GLY B N 1
ATOM 2859 C CA . GLY B 1 95 ? -18.830 14.744 -11.615 1.00 42.69 189 GLY B CA 1
ATOM 2860 C C . GLY B 1 95 ? -18.999 13.733 -12.734 1.00 45.18 189 GLY B C 1
ATOM 2861 O O . GLY B 1 95 ? -18.170 13.677 -13.649 1.00 43.67 189 GLY B O 1
ATOM 2862 N N . ARG B 1 96 ? -20.077 12.916 -12.655 1.00 41.94 190 ARG B N 1
ATOM 2863 C CA . ARG B 1 96 ? -20.467 11.865 -13.605 1.00 41.17 190 ARG B CA 1
ATOM 2864 C C . ARG B 1 96 ? -19.362 10.816 -13.837 1.00 42.55 190 ARG B C 1
ATOM 2865 O O . ARG B 1 96 ? -19.319 10.191 -14.899 1.00 41.92 190 ARG B O 1
ATOM 2873 N N . LEU B 1 97 ? -18.481 10.619 -12.840 1.00 37.49 191 LEU B N 1
ATOM 2874 C CA . LEU B 1 97 ? -17.413 9.618 -12.902 1.00 35.84 191 LEU B CA 1
ATOM 2875 C C . LEU B 1 97 ? -18.005 8.263 -12.525 1.00 39.77 191 LEU B C 1
ATOM 2876 O O . LEU B 1 97 ? -17.555 7.226 -13.014 1.00 38.43 191 LEU B O 1
ATOM 2881 N N . VAL B 1 98 ? -19.047 8.296 -11.680 1.00 37.26 192 VAL B N 1
ATOM 2882 C CA . VAL B 1 98 ? -19.809 7.156 -11.191 1.00 37.47 192 VAL B CA 1
ATOM 2883 C C . VAL B 1 98 ? -21.292 7.585 -11.121 1.00 43.30 192 VAL B C 1
ATOM 2884 O O . VAL B 1 98 ? -21.602 8.629 -10.545 1.00 43.89 192 VAL B O 1
ATOM 2888 N N . GLU B 1 99 ? -22.189 6.804 -11.740 1.00 40.56 193 GLU B N 1
ATOM 2889 C CA . GLU B 1 99 ? -23.635 7.067 -11.731 1.00 42.11 193 GLU B CA 1
ATOM 2890 C C . GLU B 1 99 ? -24.392 6.195 -10.700 1.00 47.37 193 GLU B C 1
ATOM 2891 O O . GLU B 1 99 ? -23.903 5.125 -10.327 1.00 46.54 193 GLU B O 1
ATOM 2897 N N . ARG B 1 100 ? -25.603 6.629 -10.288 1.00 45.59 194 ARG B N 1
ATOM 2898 C CA . ARG B 1 100 ? -26.447 5.888 -9.343 1.00 76.79 194 ARG B CA 1
ATOM 2899 C C . ARG B 1 100 ? -27.214 4.773 -10.049 1.00 109.64 194 ARG B C 1
ATOM 2900 O O . ARG B 1 100 ? -26.614 3.807 -10.515 1.00 72.02 194 ARG B O 1
ATOM 2908 N N . THR B 1 106 ? -25.549 -3.480 -5.762 1.00 71.18 200 THR B N 1
ATOM 2909 C CA . THR B 1 106 ? -24.520 -2.644 -5.136 1.00 70.20 200 THR B CA 1
ATOM 2910 C C . THR B 1 106 ? -24.987 -1.170 -5.009 1.00 74.22 200 THR B C 1
ATOM 2911 O O . THR B 1 106 ? -24.516 -0.454 -4.119 1.00 73.81 200 THR B O 1
ATOM 2915 N N . GLY B 1 107 ? -25.904 -0.757 -5.893 1.00 70.69 201 GLY B N 1
ATOM 2916 C CA . GLY B 1 107 ? -26.482 0.587 -5.934 1.00 70.71 201 GLY B CA 1
ATOM 2917 C C . GLY B 1 107 ? -25.569 1.658 -6.502 1.00 71.70 201 GLY B C 1
ATOM 2918 O O . GLY B 1 107 ? -25.836 2.857 -6.359 1.00 71.66 201 GLY B O 1
ATOM 2919 N N . ILE B 1 108 ? -24.493 1.222 -7.165 1.00 65.28 202 ILE B N 1
ATOM 2920 C CA . ILE B 1 108 ? -23.460 2.072 -7.742 1.00 62.75 202 ILE B CA 1
ATOM 2921 C C . ILE B 1 108 ? -23.021 1.514 -9.116 1.00 62.75 202 ILE B C 1
ATOM 2922 O O . ILE B 1 108 ? -23.017 0.295 -9.322 1.00 62.25 202 ILE B O 1
ATOM 2927 N N . GLY B 1 109 ? -22.713 2.414 -10.046 1.00 56.25 203 GLY B N 1
ATOM 2928 C CA . GLY B 1 109 ? -22.301 2.049 -11.395 1.00 53.83 203 GLY B CA 1
ATOM 2929 C C . GLY B 1 109 ? -21.247 2.964 -11.975 1.00 53.73 203 GLY B C 1
ATOM 2930 O O . GLY B 1 109 ? -21.345 4.183 -11.841 1.00 53.56 203 GLY B O 1
ATOM 2931 N N . ILE B 1 110 ? -20.226 2.376 -12.613 1.00 47.04 204 ILE B N 1
ATOM 2932 C CA . ILE B 1 110 ? -19.136 3.116 -13.256 1.00 44.88 204 ILE B CA 1
ATOM 2933 C C . ILE B 1 110 ? -19.579 3.677 -14.619 1.00 47.14 204 ILE B C 1
ATOM 2934 O O . ILE B 1 110 ? -20.421 3.078 -15.296 1.00 47.30 204 ILE B O 1
ATOM 2939 N N . THR B 1 111 ? -19.017 4.829 -15.003 1.00 42.03 205 THR B N 1
ATOM 2940 C CA . THR B 1 111 ? -19.303 5.487 -16.277 1.00 41.39 205 THR B CA 1
ATOM 2941 C C . THR B 1 111 ? -18.078 5.386 -17.199 1.00 43.02 205 THR B C 1
ATOM 2942 O O . THR B 1 111 ? -17.078 4.761 -16.835 1.00 41.47 205 THR B O 1
ATOM 2946 N N . GLN B 1 112 ? -18.162 6.018 -18.384 1.00 39.25 206 GLN B N 1
ATOM 2947 C CA . GLN B 1 112 ? -17.087 6.083 -19.376 1.00 37.99 206 GLN B CA 1
ATOM 2948 C C . GLN B 1 112 ? -15.928 6.892 -18.783 1.00 40.16 206 GLN B C 1
ATOM 2949 O O . GLN B 1 112 ? -14.771 6.497 -18.926 1.00 38.79 206 GLN B O 1
ATOM 2955 N N . ALA B 1 113 ? -16.258 8.004 -18.080 1.00 36.60 207 ALA B N 1
ATOM 2956 C CA . ALA B 1 113 ? -15.313 8.896 -17.404 1.00 35.80 207 ALA B CA 1
ATOM 2957 C C . ALA B 1 113 ? -14.608 8.192 -16.247 1.00 38.57 207 ALA B C 1
ATOM 2958 O O . ALA B 1 113 ? -13.466 8.532 -15.941 1.00 37.83 207 ALA B O 1
ATOM 2960 N N . GLY B 1 114 ? -15.294 7.220 -15.635 1.00 34.60 208 GLY B N 1
ATOM 2961 C CA . GLY B 1 114 ? -14.782 6.410 -14.536 1.00 33.68 208 GLY B CA 1
ATOM 2962 C C . GLY B 1 114 ? -13.603 5.556 -14.945 1.00 35.61 208 GLY B C 1
ATOM 2963 O O . GLY B 1 114 ? -12.598 5.523 -14.235 1.00 34.71 208 GLY B O 1
ATOM 2964 N N . PHE B 1 115 ? -13.707 4.881 -16.107 1.00 31.56 209 PHE B N 1
ATOM 2965 C CA . PHE B 1 115 ? -12.634 4.046 -16.659 1.00 30.52 209 PHE B CA 1
ATOM 2966 C C . PHE B 1 115 ? -11.458 4.900 -17.129 1.00 32.81 209 PHE B C 1
ATOM 2967 O O . PHE B 1 115 ? -10.308 4.467 -17.019 1.00 31.94 209 PHE B O 1
ATOM 2975 N N . THR B 1 116 ? -11.757 6.109 -17.659 1.00 28.72 210 THR B N 1
ATOM 2976 C CA . THR B 1 116 ? -10.769 7.085 -18.123 1.00 28.00 210 THR B CA 1
ATOM 2977 C C . THR B 1 116 ? -9.957 7.534 -16.908 1.00 31.37 210 THR B C 1
ATOM 2978 O O . THR B 1 116 ? -8.728 7.531 -16.964 1.00 30.69 210 THR B O 1
ATOM 2982 N N . PHE B 1 117 ? -10.660 7.847 -15.797 1.00 28.05 211 PHE B N 1
ATOM 2983 C CA . PHE B 1 117 ? -10.108 8.258 -14.507 1.00 27.94 211 PHE B CA 1
ATOM 2984 C C . PHE B 1 117 ? -9.142 7.205 -13.957 1.00 31.03 211 PHE B C 1
ATOM 2985 O O . PHE B 1 117 ? -8.110 7.572 -13.397 1.00 30.89 211 PHE B O 1
ATOM 2993 N N . LEU B 1 118 ? -9.482 5.907 -14.112 1.00 27.61 212 LEU B N 1
ATOM 2994 C CA . LEU B 1 118 ? -8.666 4.782 -13.648 1.00 27.39 212 LEU B CA 1
ATOM 2995 C C . LEU B 1 118 ? -7.341 4.686 -14.396 1.00 29.60 212 LEU B C 1
ATOM 2996 O O . LEU B 1 118 ? -6.326 4.345 -13.785 1.00 29.63 212 LEU B O 1
ATOM 3001 N N . LEU B 1 119 ? -7.347 4.996 -15.706 1.00 26.21 213 LEU B N 1
ATOM 3002 C CA . LEU B 1 119 ? -6.153 4.946 -16.549 1.00 25.55 213 LEU B CA 1
ATOM 3003 C C . LEU B 1 119 ? -5.286 6.200 -16.444 1.00 27.32 213 LEU B C 1
ATOM 3004 O O . LEU B 1 119 ? -4.149 6.198 -16.924 1.00 26.64 213 LEU B O 1
ATOM 3009 N N . GLN B 1 120 ? -5.815 7.259 -15.801 1.00 24.95 214 GLN B N 1
ATOM 3010 C CA . GLN B 1 120 ? -5.126 8.534 -15.594 1.00 24.96 214 GLN B CA 1
ATOM 3011 C C . GLN B 1 120 ? -3.984 8.383 -14.600 1.00 28.71 214 GLN B C 1
ATOM 3012 O O . GLN B 1 120 ? -4.048 7.531 -13.708 1.00 28.46 214 GLN B O 1
ATOM 3018 N N . GLU B 1 121 ? -2.958 9.243 -14.736 1.00 27.38 215 GLU B N 1
ATOM 3019 C CA . GLU B 1 121 ? -1.805 9.285 -13.837 1.00 27.59 215 GLU B CA 1
ATOM 3020 C C . GLU B 1 121 ? -2.156 10.051 -12.549 1.00 30.84 215 GLU B C 1
ATOM 3021 O O . GLU B 1 121 ? -3.070 10.882 -12.563 1.00 30.41 215 GLU B O 1
ATOM 3027 N N . ALA B 1 122 ? -1.443 9.743 -11.437 1.00 27.68 216 ALA B N 1
ATOM 3028 C CA . ALA B 1 122 ? -1.631 10.288 -10.082 1.00 27.65 216 ALA B CA 1
ATOM 3029 C C . ALA B 1 122 ? -1.948 11.791 -10.005 1.00 29.87 216 ALA B C 1
ATOM 3030 O O . ALA B 1 122 ? -2.867 12.156 -9.274 1.00 29.69 216 ALA B O 1
ATOM 3032 N N . ASN B 1 123 ? -1.216 12.648 -10.760 1.00 26.73 217 ASN B N 1
ATOM 3033 C CA . ASN B 1 123 ? -1.433 14.106 -10.773 1.00 26.73 217 ASN B CA 1
ATOM 3034 C C . ASN B 1 123 ? -2.764 14.499 -11.424 1.00 28.75 217 ASN B C 1
ATOM 3035 O O . ASN B 1 123 ? -3.469 15.363 -10.894 1.00 28.71 217 ASN B O 1
ATOM 3040 N N . ALA B 1 124 ? -3.084 13.884 -12.585 1.00 26.03 218 ALA B N 1
ATOM 3041 C CA . ALA B 1 124 ? -4.313 14.115 -13.348 1.00 25.73 218 ALA B CA 1
ATOM 3042 C C . ALA B 1 124 ? -5.550 13.715 -12.537 1.00 27.10 218 ALA B C 1
ATOM 3043 O O . ALA B 1 124 ? -6.550 14.431 -12.568 1.00 26.89 218 ALA B O 1
ATOM 3045 N N . GLN B 1 125 ? -5.466 12.578 -11.803 1.00 25.01 219 GLN B N 1
ATOM 3046 C CA . GLN B 1 125 ? -6.520 12.045 -10.932 1.00 24.91 219 GLN B CA 1
ATOM 3047 C C . GLN B 1 125 ? -6.850 13.046 -9.823 1.00 27.10 219 GLN B C 1
ATOM 3048 O O . GLN B 1 125 ? -8.030 13.276 -9.550 1.00 27.46 219 GLN B O 1
ATOM 3054 N N . VAL B 1 126 ? -5.807 13.671 -9.221 1.00 25.66 220 VAL B N 1
ATOM 3055 C CA . VAL B 1 126 ? -5.927 14.688 -8.170 1.00 25.87 220 VAL B CA 1
ATOM 3056 C C . VAL B 1 126 ? -6.636 15.925 -8.731 1.00 27.19 220 VAL B C 1
ATOM 3057 O O . VAL B 1 126 ? -7.576 16.424 -8.108 1.00 27.57 220 VAL B O 1
ATOM 3061 N N . TRP B 1 127 ? -6.198 16.395 -9.918 1.00 25.36 221 TRP B N 1
ATOM 3062 C CA . TRP B 1 127 ? -6.766 17.559 -10.590 1.00 25.20 221 TRP B CA 1
ATOM 3063 C C . TRP B 1 127 ? -8.187 17.332 -11.104 1.00 26.93 221 TRP B C 1
ATOM 3064 O O . TRP B 1 127 ? -8.902 18.309 -11.329 1.00 27.09 221 TRP B O 1
ATOM 3075 N N . THR B 1 128 ? -8.602 16.051 -11.274 1.00 25.35 222 THR B N 1
ATOM 3076 C CA . THR B 1 128 ? -9.957 15.683 -11.703 1.00 25.14 222 THR B CA 1
ATOM 3077 C C . THR B 1 128 ? -10.929 16.022 -10.567 1.00 27.54 222 THR B C 1
ATOM 3078 O O . THR B 1 128 ? -11.974 16.627 -10.816 1.00 27.85 222 THR B O 1
ATOM 3082 N N . LEU B 1 129 ? -10.560 15.662 -9.322 1.00 25.73 223 LEU B N 1
ATOM 3083 C CA . LEU B 1 129 ? -11.367 15.947 -8.140 1.00 26.02 223 LEU B CA 1
ATOM 3084 C C . LEU B 1 129 ? -11.321 17.429 -7.771 1.00 28.55 223 LEU B C 1
ATOM 3085 O O . LEU B 1 129 ? -12.379 18.009 -7.523 1.00 29.27 223 LEU B O 1
ATOM 3090 N N . LEU B 1 130 ? -10.109 18.044 -7.748 1.00 26.28 224 LEU B N 1
ATOM 3091 C CA . LEU B 1 130 ? -9.905 19.461 -7.407 1.00 26.42 224 LEU B CA 1
ATOM 3092 C C . LEU B 1 130 ? -10.799 20.408 -8.201 1.00 29.09 224 LEU B C 1
ATOM 3093 O O . LEU B 1 130 ? -11.403 21.297 -7.606 1.00 29.42 224 LEU B O 1
ATOM 3098 N N . LEU B 1 131 ? -10.916 20.195 -9.530 1.00 26.72 225 LEU B N 1
ATOM 3099 C CA . LEU B 1 131 ? -11.758 21.021 -10.396 1.00 27.21 225 LEU B CA 1
ATOM 3100 C C . LEU B 1 131 ? -13.248 20.828 -10.115 1.00 31.09 225 LEU B C 1
ATOM 3101 O O . LEU B 1 131 ? -14.012 21.781 -10.264 1.00 32.11 225 LEU B O 1
ATOM 3106 N N . LEU B 1 132 ? -13.655 19.615 -9.685 1.00 28.69 226 LEU B N 1
ATOM 3107 C CA . LEU B 1 132 ? -15.042 19.302 -9.326 1.00 29.46 226 LEU B CA 1
ATOM 3108 C C . LEU B 1 132 ? -15.393 19.905 -7.966 1.00 36.04 226 LEU B C 1
ATOM 3109 O O . LEU B 1 132 ? -16.543 20.287 -7.741 1.00 36.68 226 LEU B O 1
ATOM 3114 N N . TRP B 1 133 ? -14.391 19.980 -7.064 1.00 34.06 227 TRP B N 1
ATOM 3115 C CA . TRP B 1 133 ? -14.477 20.546 -5.714 1.00 35.55 227 TRP B CA 1
ATOM 3116 C C . TRP B 1 133 ? -14.696 22.065 -5.801 1.00 41.45 227 TRP B C 1
ATOM 3117 O O . TRP B 1 133 ? -15.455 22.634 -5.013 1.00 42.23 227 TRP B O 1
ATOM 3128 N N . LEU B 1 134 ? -14.035 22.700 -6.784 1.00 38.17 228 LEU B N 1
ATOM 3129 C CA . LEU B 1 134 ? -14.115 24.124 -7.093 1.00 39.10 228 LEU B CA 1
ATOM 3130 C C . LEU B 1 134 ? -15.490 24.453 -7.692 1.00 45.10 228 LEU B C 1
ATOM 3131 O O . LEU B 1 134 ? -16.083 25.478 -7.358 1.00 45.98 228 LEU B O 1
ATOM 3136 N N . GLU B 1 135 ? -15.988 23.556 -8.563 1.00 42.17 229 GLU B N 1
ATOM 3137 C CA . GLU B 1 135 ? -17.272 23.615 -9.267 1.00 43.41 229 GLU B CA 1
ATOM 3138 C C . GLU B 1 135 ? -18.453 23.537 -8.284 1.00 49.47 229 GLU B C 1
ATOM 3139 O O . GLU B 1 135 ? -19.449 24.238 -8.471 1.00 50.15 229 GLU B O 1
ATOM 3145 N N . ALA B 1 136 ? -18.335 22.680 -7.249 1.00 46.78 230 ALA B N 1
ATOM 3146 C CA . ALA B 1 136 ? -19.356 22.470 -6.220 1.00 48.31 230 ALA B CA 1
ATOM 3147 C C . ALA B 1 136 ? -19.602 23.717 -5.356 1.00 54.72 230 ALA B C 1
ATOM 3148 O O . ALA B 1 136 ? -20.741 23.956 -4.950 1.00 55.85 230 ALA B O 1
ATOM 3150 N N . ALA B 1 137 ? -18.540 24.510 -5.091 1.00 51.76 231 ALA B N 1
ATOM 3151 C CA . ALA B 1 137 ? -18.590 25.744 -4.294 1.00 53.18 231 ALA B CA 1
ATOM 3152 C C . ALA B 1 137 ? -19.342 26.864 -5.009 1.00 59.81 231 ALA B C 1
ATOM 3153 O O . ALA B 1 137 ? -20.069 27.622 -4.363 1.00 61.20 231 ALA B O 1
ATOM 3155 N N . ASP B 1 138 ? -19.144 26.979 -6.334 1.00 56.59 232 ASP B N 1
ATOM 3156 C CA . ASP B 1 138 ? -19.774 27.991 -7.186 1.00 57.86 232 ASP B CA 1
ATOM 3157 C C . ASP B 1 138 ? -21.258 27.698 -7.405 1.00 63.32 232 ASP B C 1
ATOM 3158 O O . ASP B 1 138 ? -22.054 28.634 -7.513 1.00 64.53 232 ASP B O 1
ATOM 3163 N N . GLN B 1 139 ? -21.625 26.401 -7.468 1.00 59.42 233 GLN B N 1
ATOM 3164 C CA . GLN B 1 139 ? -23.006 25.941 -7.634 1.00 60.49 233 GLN B CA 1
ATOM 3165 C C . GLN B 1 139 ? -23.805 26.191 -6.352 1.00 65.53 233 GLN B C 1
ATOM 3166 O O . GLN B 1 139 ? -25.002 26.478 -6.427 1.00 67.11 233 GLN B O 1
ATOM 3172 N N . ALA B 1 140 ? -23.131 26.117 -5.183 1.00 60.84 234 ALA B N 1
ATOM 3173 C CA . ALA B 1 140 ? -23.716 26.382 -3.866 1.00 61.83 234 ALA B CA 1
ATOM 3174 C C . ALA B 1 140 ? -23.881 27.893 -3.636 1.00 66.14 234 ALA B C 1
ATOM 3175 O O . ALA B 1 140 ? -24.771 28.303 -2.885 1.00 67.33 234 ALA B O 1
ATOM 3177 N N . LYS B 1 141 ? -23.036 28.713 -4.291 1.00 61.37 235 LYS B N 1
ATOM 3178 C CA . LYS B 1 141 ? -23.052 30.174 -4.190 1.00 76.59 235 LYS B CA 1
ATOM 3179 C C . LYS B 1 141 ? -23.378 30.813 -5.542 1.00 81.22 235 LYS B C 1
ATOM 3180 O O . LYS B 1 141 ? -24.345 30.427 -6.198 1.00 37.70 235 LYS B O 1
ATOM 3186 N N . LYS B 1 159 ? -18.324 31.390 3.819 1.00 69.99 253 LYS B N 1
ATOM 3187 C CA . LYS B 1 159 ? -18.189 30.067 3.205 1.00 68.49 253 LYS B CA 1
ATOM 3188 C C . LYS B 1 159 ? -17.193 30.064 2.015 1.00 70.82 253 LYS B C 1
ATOM 3189 O O . LYS B 1 159 ? -17.002 31.118 1.396 1.00 70.71 253 LYS B O 1
ATOM 3195 N N . PRO B 1 160 ? -16.534 28.915 1.690 1.00 65.52 254 PRO B N 1
ATOM 3196 C CA . PRO B 1 160 ? -15.520 28.929 0.616 1.00 63.60 254 PRO B CA 1
ATOM 3197 C C . PRO B 1 160 ? -16.021 29.018 -0.832 1.00 66.42 254 PRO B C 1
ATOM 3198 O O . PRO B 1 160 ? -16.992 28.355 -1.208 1.00 66.34 254 PRO B O 1
ATOM 3202 N N . ASP B 1 161 ? -15.315 29.830 -1.649 1.00 61.63 255 ASP B N 1
ATOM 3203 C CA . ASP B 1 161 ? -15.554 29.998 -3.086 1.00 60.88 255 ASP B CA 1
ATOM 3204 C C . ASP B 1 161 ? -14.283 29.664 -3.894 1.00 61.75 255 ASP B C 1
ATOM 3205 O O . ASP B 1 161 ? -13.221 29.459 -3.296 1.00 60.22 255 ASP B O 1
ATOM 3210 N N . SER B 1 162 ? -14.406 29.587 -5.241 1.00 57.19 256 SER B N 1
ATOM 3211 C CA . SER B 1 162 ? -13.336 29.254 -6.193 1.00 55.32 256 SER B CA 1
ATOM 3212 C C . SER B 1 162 ? -12.030 30.024 -6.011 1.00 58.11 256 SER B C 1
ATOM 3213 O O . SER B 1 162 ? -10.964 29.409 -6.065 1.00 56.53 256 SER B O 1
ATOM 3216 N N . ILE B 1 163 ? -12.116 31.360 -5.809 1.00 55.17 257 ILE B N 1
ATOM 3217 C CA . ILE B 1 163 ? -10.981 32.278 -5.616 1.00 54.58 257 ILE B CA 1
ATOM 3218 C C . ILE B 1 163 ? -10.136 31.858 -4.397 1.00 56.66 257 ILE B C 1
ATOM 3219 O O . ILE B 1 163 ? -8.921 31.688 -4.522 1.00 55.29 257 ILE B O 1
ATOM 3224 N N . GLU B 1 164 ? -10.798 31.677 -3.237 1.00 52.88 258 GLU B N 1
ATOM 3225 C CA . GLU B 1 164 ? -10.192 31.275 -1.962 1.00 51.77 258 GLU B CA 1
ATOM 3226 C C . GLU B 1 164 ? -9.626 29.851 -2.037 1.00 52.00 258 GLU B C 1
ATOM 3227 O O . GLU B 1 164 ? -8.583 29.574 -1.441 1.00 50.59 258 GLU B O 1
ATOM 3233 N N . MET B 1 165 ? -10.314 28.964 -2.782 1.00 46.95 259 MET B N 1
ATOM 3234 C CA . MET B 1 165 ? -9.935 27.565 -2.992 1.00 45.06 259 MET B CA 1
ATOM 3235 C C . MET B 1 165 ? -8.657 27.440 -3.821 1.00 46.53 259 MET B C 1
ATOM 3236 O O . MET B 1 165 ? -7.726 26.755 -3.397 1.00 45.45 259 MET B O 1
ATOM 3241 N N . LEU B 1 166 ? -8.619 28.105 -4.995 1.00 41.99 260 LEU B N 1
ATOM 3242 C CA . LEU B 1 166 ? -7.492 28.120 -5.928 1.00 40.55 260 LEU B CA 1
ATOM 3243 C C . LEU B 1 166 ? -6.239 28.706 -5.291 1.00 43.30 260 LEU B C 1
ATOM 3244 O O . LEU B 1 166 ? -5.169 28.108 -5.415 1.00 41.89 260 LEU B O 1
ATOM 3249 N N . SER B 1 167 ? -6.380 29.864 -4.596 1.00 40.29 261 SER B N 1
ATOM 3250 C CA . SER B 1 167 ? -5.294 30.569 -3.905 1.00 39.99 261 SER B CA 1
ATOM 3251 C C . SER B 1 167 ? -4.617 29.701 -2.844 1.00 43.65 261 SER B C 1
ATOM 3252 O O . SER B 1 167 ? -3.408 29.830 -2.636 1.00 43.69 261 SER B O 1
ATOM 3255 N N . PHE B 1 168 ? -5.389 28.825 -2.176 1.00 39.22 262 PHE B N 1
ATOM 3256 C CA . PHE B 1 168 ? -4.850 27.916 -1.174 1.00 38.09 262 PHE B CA 1
ATOM 3257 C C . PHE B 1 168 ? -4.081 26.780 -1.859 1.00 40.51 262 PHE B C 1
ATOM 3258 O O . PHE B 1 168 ? -3.031 26.378 -1.360 1.00 40.17 262 PHE B O 1
ATOM 3266 N N . LEU B 1 169 ? -4.571 26.308 -3.026 1.00 35.82 263 LEU B N 1
ATOM 3267 C CA . LEU B 1 169 ? -3.918 25.256 -3.816 1.00 34.19 263 LEU B CA 1
ATOM 3268 C C . LEU B 1 169 ? -2.601 25.758 -4.400 1.00 36.82 263 LEU B C 1
ATOM 3269 O O . LEU B 1 169 ? -1.636 24.995 -4.475 1.00 35.26 263 LEU B O 1
ATOM 3274 N N . PHE B 1 170 ? -2.566 27.048 -4.796 1.00 33.93 264 PHE B N 1
ATOM 3275 C CA . PHE B 1 170 ? -1.396 27.735 -5.347 1.00 33.87 264 PHE B CA 1
ATOM 3276 C C . PHE B 1 170 ? -0.292 27.827 -4.297 1.00 36.74 264 PHE B C 1
ATOM 3277 O O . PHE B 1 170 ? 0.879 27.609 -4.617 1.00 35.98 264 PHE B O 1
ATOM 3285 N N . MET B 1 171 ? -0.680 28.130 -3.039 1.00 33.65 265 MET B N 1
ATOM 3286 C CA . MET B 1 171 ? 0.218 28.239 -1.892 1.00 33.63 265 MET B CA 1
ATOM 3287 C C . MET B 1 171 ? 0.817 26.870 -1.569 1.00 36.25 265 MET B C 1
ATOM 3288 O O . MET B 1 171 ? 2.029 26.768 -1.376 1.00 35.86 265 MET B O 1
ATOM 3293 N N . LEU B 1 172 ? -0.038 25.827 -1.512 1.00 32.66 266 LEU B N 1
ATOM 3294 C CA . LEU B 1 172 ? 0.355 24.460 -1.192 1.00 31.95 266 LEU B CA 1
ATOM 3295 C C . LEU B 1 172 ? 1.383 23.876 -2.157 1.00 34.96 266 LEU B C 1
ATOM 3296 O O . LEU B 1 172 ? 2.289 23.174 -1.707 1.00 34.80 266 LEU B O 1
ATOM 3301 N N . ALA B 1 173 ? 1.276 24.200 -3.467 1.00 31.49 267 ALA B N 1
ATOM 3302 C CA . ALA B 1 173 ? 2.200 23.729 -4.506 1.00 30.77 267 ALA B CA 1
ATOM 3303 C C . ALA B 1 173 ? 3.635 24.241 -4.306 1.00 34.00 267 ALA B C 1
ATOM 3304 O O . ALA B 1 173 ? 4.584 23.573 -4.725 1.00 33.04 267 ALA B O 1
ATOM 3306 N N . SER B 1 174 ? 3.784 25.410 -3.644 1.00 31.77 268 SER B N 1
ATOM 3307 C CA . SER B 1 174 ? 5.075 26.032 -3.341 1.00 32.06 268 SER B CA 1
ATOM 3308 C C . SER B 1 174 ? 5.709 25.510 -2.028 1.00 34.57 268 SER B C 1
ATOM 3309 O O . SER B 1 174 ? 6.855 25.857 -1.726 1.00 34.32 268 SER B O 1
ATOM 3312 N N . LEU B 1 175 ? 4.974 24.675 -1.262 1.00 31.09 269 LEU B N 1
ATOM 3313 C CA . LEU B 1 175 ? 5.471 24.121 0.000 1.00 31.02 269 LEU B CA 1
ATOM 3314 C C . LEU B 1 175 ? 6.514 23.014 -0.203 1.00 34.21 269 LEU B C 1
ATOM 3315 O O . LEU B 1 175 ? 6.586 22.420 -1.278 1.00 33.27 269 LEU B O 1
ATOM 3320 N N . GLU B 1 176 ? 7.314 22.743 0.848 1.00 32.56 270 GLU B N 1
ATOM 3321 C CA . GLU B 1 176 ? 8.372 21.734 0.865 1.00 32.77 270 GLU B CA 1
ATOM 3322 C C . GLU B 1 176 ? 7.842 20.438 1.485 1.00 37.20 270 GLU B C 1
ATOM 3323 O O . GLU B 1 176 ? 7.293 20.463 2.592 1.00 37.67 270 GLU B O 1
ATOM 3329 N N . LEU B 1 177 ? 8.010 19.310 0.763 1.00 33.11 271 LEU B N 1
ATOM 3330 C CA . LEU B 1 177 ? 7.571 17.981 1.189 1.00 32.71 271 LEU B CA 1
ATOM 3331 C C . LEU B 1 177 ? 8.295 17.530 2.451 1.00 37.76 271 LEU B C 1
ATOM 3332 O O . LEU B 1 177 ? 9.520 17.630 2.533 1.00 38.12 271 LEU B O 1
ATOM 3337 N N . GLY B 1 178 ? 7.516 17.055 3.418 1.00 34.79 272 GLY B N 1
ATOM 3338 C CA . GLY B 1 178 ? 8.019 16.562 4.693 1.00 35.53 272 GLY B CA 1
ATOM 3339 C C . GLY B 1 178 ? 8.021 17.598 5.795 1.00 39.48 272 GLY B C 1
ATOM 3340 O O . GLY B 1 178 ? 7.903 17.245 6.973 1.00 40.44 272 GLY B O 1
ATOM 3341 N N . ARG B 1 179 ? 8.166 18.884 5.418 1.00 35.17 273 ARG B N 1
ATOM 3342 C CA . ARG B 1 179 ? 8.206 20.012 6.348 1.00 35.28 273 ARG B CA 1
ATOM 3343 C C . ARG B 1 179 ? 6.866 20.248 7.042 1.00 37.20 273 ARG B C 1
ATOM 3344 O O . ARG B 1 179 ? 5.814 20.098 6.420 1.00 36.18 273 ARG B O 1
ATOM 3352 N N . ALA B 1 180 ? 6.911 20.601 8.336 1.00 35.34 274 ALA B N 1
ATOM 3353 C CA . ALA B 1 180 ? 5.716 20.888 9.123 1.00 35.45 274 ALA B CA 1
ATOM 3354 C C . ALA B 1 180 ? 5.399 22.367 9.019 1.00 38.13 274 ALA B C 1
ATOM 3355 O O . ALA B 1 180 ? 6.313 23.199 9.059 1.00 38.17 274 ALA B O 1
ATOM 3357 N N . TYR B 1 181 ? 4.108 22.698 8.887 1.00 35.69 275 TYR B N 1
ATOM 3358 C CA . TYR B 1 181 ? 3.657 24.081 8.757 1.00 35.66 275 TYR B CA 1
ATOM 3359 C C . TYR B 1 181 ? 2.603 24.460 9.808 1.00 39.19 275 TYR B C 1
ATOM 3360 O O . TYR B 1 181 ? 1.792 23.621 10.196 1.00 39.20 275 TYR B O 1
ATOM 3369 N N . ASP B 1 182 ? 2.645 25.719 10.284 1.00 37.38 276 ASP B N 1
ATOM 3370 C CA . ASP B 1 182 ? 1.755 26.267 11.314 1.00 38.16 276 ASP B CA 1
ATOM 3371 C C . ASP B 1 182 ? 0.305 26.438 10.833 1.00 41.51 276 ASP B C 1
ATOM 3372 O O . ASP B 1 182 ? 0.039 27.234 9.928 1.00 40.87 276 ASP B O 1
ATOM 3377 N N . THR B 1 183 ? -0.626 25.679 11.447 1.00 39.29 277 THR B N 1
ATOM 3378 C CA . THR B 1 183 ? -2.068 25.696 11.158 1.00 39.43 277 THR B CA 1
ATOM 3379 C C . THR B 1 183 ? -2.714 26.987 11.681 1.00 44.41 277 THR B C 1
ATOM 3380 O O . THR B 1 183 ? -3.736 27.417 11.142 1.00 44.07 277 THR B O 1
ATOM 3384 N N . ASP B 1 184 ? -2.117 27.594 12.733 1.00 42.03 278 ASP B N 1
ATOM 3385 C CA . ASP B 1 184 ? -2.551 28.850 13.352 1.00 42.88 278 ASP B CA 1
ATOM 3386 C C . ASP B 1 184 ? -2.486 29.996 12.334 1.00 45.62 278 ASP B C 1
ATOM 3387 O O . ASP B 1 184 ? -3.361 30.862 12.331 1.00 46.06 278 ASP B O 1
ATOM 3392 N N . ALA B 1 185 ? -1.450 29.978 11.471 1.00 40.90 279 ALA B N 1
ATOM 3393 C CA . ALA B 1 185 ? -1.183 30.965 10.423 1.00 40.36 279 ALA B CA 1
ATOM 3394 C C . ALA B 1 185 ? -2.271 31.040 9.344 1.00 43.77 279 ALA B C 1
ATOM 3395 O O . ALA B 1 185 ? -2.451 32.095 8.734 1.00 43.92 279 ALA B O 1
ATOM 3397 N N . LEU B 1 186 ? -2.979 29.926 9.105 1.00 39.90 280 LEU B N 1
ATOM 3398 C CA . LEU B 1 186 ? -4.056 29.816 8.122 1.00 39.44 280 LEU B CA 1
ATOM 3399 C C . LEU B 1 186 ? -5.279 30.643 8.506 1.00 44.28 280 LEU B C 1
ATOM 3400 O O . LEU B 1 186 ? -5.618 30.732 9.688 1.00 44.88 280 LEU B O 1
ATOM 3405 N N . SER B 1 187 ? -5.948 31.241 7.502 1.00 40.66 281 SER B N 1
ATOM 3406 C CA . SER B 1 187 ? -7.174 32.018 7.696 1.00 41.55 281 SER B CA 1
ATOM 3407 C C . SER B 1 187 ? -8.326 31.054 7.998 1.00 46.07 281 SER B C 1
ATOM 3408 O O . SER B 1 187 ? -8.235 29.875 7.636 1.00 44.94 281 SER B O 1
ATOM 3411 N N . GLU B 1 188 ? -9.397 31.540 8.665 1.00 44.07 282 GLU B N 1
ATOM 3412 C CA . GLU B 1 188 ? -10.561 30.719 9.027 1.00 44.80 282 GLU B CA 1
ATOM 3413 C C . GLU B 1 188 ? -11.147 29.968 7.825 1.00 48.08 282 GLU B C 1
ATOM 3414 O O . GLU B 1 188 ? -11.444 28.779 7.947 1.00 47.59 282 GLU B O 1
ATOM 3420 N N . THR B 1 189 ? -11.244 30.644 6.659 1.00 44.03 283 THR B N 1
ATOM 3421 C CA . THR B 1 189 ? -11.742 30.065 5.408 1.00 43.15 283 THR B CA 1
ATOM 3422 C C . THR B 1 189 ? -10.826 28.921 4.945 1.00 45.31 283 THR B C 1
ATOM 3423 O O . THR B 1 189 ? -11.326 27.880 4.513 1.00 44.62 283 THR B O 1
ATOM 3427 N N . ARG B 1 190 ? -9.491 29.115 5.062 1.00 40.45 284 ARG B N 1
ATOM 3428 C CA . ARG B 1 190 ? -8.480 28.118 4.695 1.00 38.51 284 ARG B CA 1
ATOM 3429 C C . ARG B 1 190 ? -8.481 26.938 5.664 1.00 42.55 284 ARG B C 1
ATOM 3430 O O . ARG B 1 190 ? -8.229 25.808 5.244 1.00 41.09 284 ARG B O 1
ATOM 3438 N N . ARG B 1 191 ? -8.786 27.201 6.954 1.00 40.74 285 ARG B N 1
ATOM 3439 C CA . ARG B 1 191 ? -8.877 26.173 7.995 1.00 41.27 285 ARG B CA 1
ATOM 3440 C C . ARG B 1 191 ? -10.085 25.272 7.739 1.00 46.00 285 ARG B C 1
ATOM 3441 O O . ARG B 1 191 ? -10.020 24.071 8.004 1.00 45.63 285 ARG B O 1
ATOM 3449 N N . ASN B 1 192 ? -11.175 25.855 7.197 1.00 43.07 286 ASN B N 1
ATOM 3450 C CA . ASN B 1 192 ? -12.411 25.147 6.856 1.00 43.29 286 ASN B CA 1
ATOM 3451 C C . ASN B 1 192 ? -12.234 24.216 5.644 1.00 45.40 286 ASN B C 1
ATOM 3452 O O . ASN B 1 192 ? -13.021 23.280 5.479 1.00 45.52 286 ASN B O 1
ATOM 3457 N N . MET B 1 193 ? -11.213 24.478 4.799 1.00 39.71 287 MET B N 1
ATOM 3458 C CA . MET B 1 193 ? -10.908 23.694 3.596 1.00 37.59 287 MET B CA 1
ATOM 3459 C C . MET B 1 193 ? -10.103 22.426 3.894 1.00 40.13 287 MET B C 1
ATOM 3460 O O . MET B 1 193 ? -10.205 21.463 3.132 1.00 38.70 287 MET B O 1
ATOM 3465 N N . LEU B 1 194 ? -9.302 22.431 4.987 1.00 36.84 288 LEU B N 1
ATOM 3466 C CA . LEU B 1 194 ? -8.451 21.312 5.421 1.00 36.20 288 LEU B CA 1
ATOM 3467 C C . LEU B 1 194 ? -9.169 19.937 5.463 1.00 41.20 288 LEU B C 1
ATOM 3468 O O . LEU B 1 194 ? -8.600 18.996 4.904 1.00 39.90 288 LEU B O 1
ATOM 3473 N N . PRO B 1 195 ? -10.399 19.773 6.041 1.00 39.40 289 PRO B N 1
ATOM 3474 C CA . PRO B 1 195 ? -11.038 18.441 6.030 1.00 39.41 289 PRO B CA 1
ATOM 3475 C C . PRO B 1 195 ? -11.281 17.857 4.637 1.00 42.36 289 PRO B C 1
ATOM 3476 O O . PRO B 1 195 ? -11.143 16.651 4.467 1.00 41.73 289 PRO B O 1
ATOM 3480 N N . ALA B 1 196 ? -11.614 18.699 3.644 1.00 38.84 290 ALA B N 1
ATOM 3481 C CA . ALA B 1 196 ? -11.814 18.250 2.264 1.00 37.95 290 ALA B CA 1
ATOM 3482 C C . ALA B 1 196 ? -10.460 17.970 1.600 1.00 40.73 290 ALA B C 1
ATOM 3483 O O . ALA B 1 196 ? -10.364 17.057 0.782 1.00 39.50 290 ALA B O 1
ATOM 3485 N N . LEU B 1 197 ? -9.420 18.748 1.965 1.00 37.35 291 LEU B N 1
ATOM 3486 C CA . LEU B 1 197 ? -8.063 18.607 1.433 1.00 36.12 291 LEU B CA 1
ATOM 3487 C C . LEU B 1 197 ? -7.330 17.399 1.990 1.00 40.14 291 LEU B C 1
ATOM 3488 O O . LEU B 1 197 ? -6.461 16.859 1.303 1.00 38.86 291 LEU B O 1
ATOM 3493 N N . VAL B 1 198 ? -7.680 16.961 3.219 1.00 37.96 292 VAL B N 1
ATOM 3494 C CA . VAL B 1 198 ? -7.092 15.746 3.798 1.00 38.00 292 VAL B CA 1
ATOM 3495 C C . VAL B 1 198 ? -7.749 14.524 3.142 1.00 41.60 292 VAL B C 1
ATOM 3496 O O . VAL B 1 198 ? -7.099 13.491 2.987 1.00 40.68 292 VAL B O 1
ATOM 3500 N N . ASP B 1 199 ? -9.026 14.680 2.705 1.00 38.55 293 ASP B N 1
ATOM 3501 C CA . ASP B 1 199 ? -9.817 13.663 2.007 1.00 38.24 293 ASP B CA 1
ATOM 3502 C C . ASP B 1 199 ? -9.256 13.380 0.611 1.00 39.98 293 ASP B C 1
ATOM 3503 O O . ASP B 1 199 ? -9.498 12.305 0.065 1.00 39.14 293 ASP B O 1
ATOM 3508 N N . PHE B 1 200 ? -8.496 14.336 0.046 1.00 35.51 294 PHE B N 1
ATOM 3509 C CA . PHE B 1 200 ? -7.862 14.184 -1.262 1.00 34.14 294 PHE B CA 1
ATOM 3510 C C . PHE B 1 200 ? -6.402 13.724 -1.126 1.00 37.11 294 PHE B C 1
ATOM 3511 O O . PHE B 1 200 ? -5.693 13.633 -2.130 1.00 36.17 294 PHE B O 1
ATOM 3519 N N . GLY B 1 201 ? -5.979 13.440 0.109 1.00 33.65 295 GLY B N 1
ATOM 3520 C CA . GLY B 1 201 ? -4.628 12.992 0.435 1.00 33.00 295 GLY B CA 1
ATOM 3521 C C . GLY B 1 201 ? -3.537 13.992 0.108 1.00 36.15 295 GLY B C 1
ATOM 3522 O O . GLY B 1 201 ? -2.406 13.596 -0.182 1.00 34.90 295 GLY B O 1
ATOM 3523 N N . LEU B 1 202 ? -3.873 15.295 0.144 1.00 33.31 296 LEU B N 1
ATOM 3524 C CA . LEU B 1 202 ? -2.955 16.394 -0.156 1.00 33.32 296 LEU B CA 1
ATOM 3525 C C . LEU B 1 202 ? -2.294 16.955 1.103 1.00 38.03 296 LEU B C 1
ATOM 3526 O O . LEU B 1 202 ? -1.171 17.455 1.033 1.00 37.56 296 LEU B O 1
ATOM 3531 N N . ILE B 1 203 ? -3.000 16.893 2.245 1.00 35.22 297 ILE B N 1
ATOM 3532 C CA . ILE B 1 203 ? -2.523 17.377 3.543 1.00 35.52 297 ILE B CA 1
ATOM 3533 C C . ILE B 1 203 ? -2.680 16.263 4.592 1.00 39.48 297 ILE B C 1
ATOM 3534 O O . ILE B 1 203 ? -3.601 15.451 4.497 1.00 39.00 297 ILE B O 1
ATOM 3539 N N . TYR B 1 204 ? -1.759 16.217 5.570 1.00 36.28 298 TYR B N 1
ATOM 3540 C CA . TYR B 1 204 ? -1.803 15.286 6.694 1.00 36.53 298 TYR B CA 1
ATOM 3541 C C . TYR B 1 204 ? -1.734 16.083 7.981 1.00 41.56 298 TYR B C 1
ATOM 3542 O O . TYR B 1 204 ? -0.791 16.851 8.181 1.00 40.94 298 TYR B O 1
ATOM 3551 N N . ILE B 1 205 ? -2.736 15.905 8.847 1.00 39.53 299 ILE B N 1
ATOM 3552 C CA . ILE B 1 205 ? -2.787 16.574 10.144 1.00 40.61 299 ILE B CA 1
ATOM 3553 C C . ILE B 1 205 ? -2.839 15.487 11.228 1.00 46.28 299 ILE B C 1
ATOM 3554 O O . ILE B 1 205 ? -3.779 14.684 11.235 1.00 46.45 299 ILE B O 1
ATOM 3559 N N . PRO B 1 206 ? -1.817 15.411 12.115 1.00 43.68 300 PRO B N 1
ATOM 3560 C CA . PRO B 1 206 ? -1.827 14.375 13.164 1.00 44.62 300 PRO B CA 1
ATOM 3561 C C . PRO B 1 206 ? -2.960 14.546 14.174 1.00 49.76 300 PRO B C 1
ATOM 3562 O O . PRO B 1 206 ? -3.323 15.675 14.509 1.00 49.41 300 PRO B O 1
ATOM 3566 N N . ARG B 1 207 ? -3.508 13.415 14.658 1.00 47.52 301 ARG B N 1
ATOM 3567 C CA . ARG B 1 207 ? -4.581 13.347 15.656 1.00 49.01 301 ARG B CA 1
ATOM 3568 C C . ARG B 1 207 ? -4.089 13.949 16.982 1.00 54.36 301 ARG B C 1
ATOM 3569 O O . ARG B 1 207 ? -4.861 14.591 17.697 1.00 54.79 301 ARG B O 1
ATOM 3577 N N . GLU B 1 208 ? -2.789 13.748 17.276 1.00 51.22 302 GLU B N 1
ATOM 3578 C CA . GLU B 1 208 ? -2.067 14.212 18.466 1.00 52.08 302 GLU B CA 1
ATOM 3579 C C . GLU B 1 208 ? -1.793 15.720 18.483 1.00 55.84 302 GLU B C 1
ATOM 3580 O O . GLU B 1 208 ? -1.868 16.335 19.547 1.00 56.93 302 GLU B O 1
ATOM 3586 N N . ASP B 1 209 ? -1.468 16.307 17.310 1.00 50.88 303 ASP B N 1
ATOM 3587 C CA . ASP B 1 209 ? -1.153 17.729 17.176 1.00 50.32 303 ASP B CA 1
ATOM 3588 C C . ASP B 1 209 ? -1.792 18.366 15.932 1.00 52.23 303 ASP B C 1
ATOM 3589 O O . ASP B 1 209 ? -1.282 18.231 14.818 1.00 50.28 303 ASP B O 1
ATOM 3594 N N . THR B 1 210 ? -2.907 19.077 16.143 1.00 48.94 304 THR B N 1
ATOM 3595 C CA . THR B 1 210 ? -3.656 19.766 15.088 1.00 47.73 304 THR B CA 1
ATOM 3596 C C . THR B 1 210 ? -2.970 21.086 14.678 1.00 50.38 304 THR B C 1
ATOM 3597 O O . THR B 1 210 ? -3.289 21.641 13.624 1.00 49.39 304 THR B O 1
ATOM 3601 N N . ARG B 1 211 ? -2.009 21.562 15.497 1.00 46.78 305 ARG B N 1
ATOM 3602 C CA . ARG B 1 211 ? -1.243 22.802 15.294 1.00 45.98 305 ARG B CA 1
ATOM 3603 C C . ARG B 1 211 ? -0.301 22.733 14.087 1.00 48.24 305 ARG B C 1
ATOM 3604 O O . ARG B 1 211 ? 0.166 23.772 13.609 1.00 47.24 305 ARG B O 1
ATOM 3612 N N . GLN B 1 212 ? -0.028 21.512 13.592 1.00 44.15 306 GLN B N 1
ATOM 3613 C CA . GLN B 1 212 ? 0.851 21.275 12.447 1.00 42.63 306 GLN B CA 1
ATOM 3614 C C . GLN B 1 212 ? 0.131 20.556 11.306 1.00 45.94 306 GLN B C 1
ATOM 3615 O O . GLN B 1 212 ? -0.647 19.634 11.557 1.00 45.48 306 GLN B O 1
ATOM 3621 N N . TYR B 1 213 ? 0.396 20.984 10.055 1.00 42.38 307 TYR B N 1
ATOM 3622 C CA . TYR B 1 213 ? -0.119 20.357 8.835 1.00 41.72 307 TYR B CA 1
ATOM 3623 C C . TYR B 1 213 ? 1.045 20.024 7.908 1.00 44.59 307 TYR B C 1
ATOM 3624 O O . TYR B 1 213 ? 1.940 20.850 7.710 1.00 43.90 307 TYR B O 1
ATOM 3633 N N . PHE B 1 214 ? 1.052 18.792 7.388 1.00 40.72 308 PHE B N 1
ATOM 3634 C CA . PHE B 1 214 ? 2.112 18.269 6.534 1.00 39.83 308 PHE B CA 1
ATOM 3635 C C . PHE B 1 214 ? 1.652 18.085 5.084 1.00 43.33 308 PHE B C 1
ATOM 3636 O O . PHE B 1 214 ? 0.729 17.307 4.832 1.00 42.61 308 PHE B O 1
ATOM 3644 N N . PRO B 1 215 ? 2.280 18.772 4.108 1.00 40.19 309 PRO B N 1
ATOM 3645 C CA . PRO B 1 215 ? 1.876 18.559 2.712 1.00 39.46 309 PRO B CA 1
ATOM 3646 C C . PRO B 1 215 ? 2.499 17.275 2.166 1.00 43.19 309 PRO B C 1
ATOM 3647 O O . PRO B 1 215 ? 3.671 16.992 2.432 1.00 43.56 309 PRO B O 1
ATOM 3651 N N . THR B 1 216 ? 1.701 16.476 1.442 1.00 38.51 310 THR B N 1
ATOM 3652 C CA . THR B 1 216 ? 2.161 15.218 0.848 1.00 37.58 310 THR B CA 1
ATOM 3653 C C . THR B 1 216 ? 2.867 15.510 -0.483 1.00 40.17 310 THR B C 1
ATOM 3654 O O . THR B 1 216 ? 2.965 16.676 -0.880 1.00 39.72 310 THR B O 1
ATOM 3658 N N . ARG B 1 217 ? 3.363 14.455 -1.170 1.00 35.66 311 ARG B N 1
ATOM 3659 C CA . ARG B 1 217 ? 4.033 14.578 -2.469 1.00 34.52 311 ARG B CA 1
ATOM 3660 C C . ARG B 1 217 ? 3.053 15.079 -3.531 1.00 37.50 311 ARG B C 1
ATOM 3661 O O . ARG B 1 217 ? 3.465 15.785 -4.448 1.00 37.12 311 ARG B O 1
ATOM 3669 N N . LEU B 1 218 ? 1.759 14.716 -3.389 1.00 33.61 312 LEU B N 1
ATOM 3670 C CA . LEU B 1 218 ? 0.668 15.093 -4.290 1.00 32.96 312 LEU B CA 1
ATOM 3671 C C . LEU B 1 218 ? 0.450 16.589 -4.326 1.00 36.60 312 LEU B C 1
ATOM 3672 O O . LEU B 1 218 ? 0.129 17.117 -5.390 1.00 36.72 312 LEU B O 1
ATOM 3677 N N . ALA B 1 219 ? 0.626 17.273 -3.178 1.00 32.59 313 ALA B N 1
ATOM 3678 C CA . ALA B 1 219 ? 0.487 18.727 -3.082 1.00 32.31 313 ALA B CA 1
ATOM 3679 C C . ALA B 1 219 ? 1.775 19.437 -3.495 1.00 35.42 313 ALA B C 1
ATOM 3680 O O . ALA B 1 219 ? 1.711 20.463 -4.157 1.00 34.96 313 ALA B O 1
ATOM 3682 N N . THR B 1 220 ? 2.936 18.869 -3.128 1.00 32.01 314 THR B N 1
ATOM 3683 C CA . THR B 1 220 ? 4.268 19.405 -3.397 1.00 32.04 314 THR B CA 1
ATOM 3684 C C . THR B 1 220 ? 4.616 19.407 -4.921 1.00 37.04 314 THR B C 1
ATOM 3685 O O . THR B 1 220 ? 5.347 20.291 -5.368 1.00 37.22 314 THR B O 1
ATOM 3689 N N . THR B 1 221 ? 4.086 18.442 -5.700 1.00 34.02 315 THR B N 1
ATOM 3690 C CA . THR B 1 221 ? 4.348 18.300 -7.140 1.00 34.04 315 THR B CA 1
ATOM 3691 C C . THR B 1 221 ? 3.127 18.671 -8.003 1.00 39.18 315 THR B C 1
ATOM 3692 O O . THR B 1 221 ? 3.160 18.500 -9.229 1.00 38.89 315 THR B O 1
ATOM 3696 N N . LEU B 1 222 ? 2.063 19.191 -7.366 1.00 36.48 316 LEU B N 1
ATOM 3697 C CA . LEU B 1 222 ? 0.781 19.541 -7.981 1.00 36.55 316 LEU B CA 1
ATOM 3698 C C . LEU B 1 222 ? 0.846 20.422 -9.253 1.00 42.79 316 LEU B C 1
ATOM 3699 O O . LEU B 1 222 ? -0.141 20.442 -9.995 1.00 42.35 316 LEU B O 1
ATOM 3704 N N . THR B 1 223 ? 1.967 21.131 -9.532 1.00 41.32 317 THR B N 1
ATOM 3705 C CA . THR B 1 223 ? 1.936 22.008 -10.699 1.00 42.39 317 THR B CA 1
ATOM 3706 C C . THR B 1 223 ? 3.021 21.793 -11.784 1.00 50.18 317 THR B C 1
ATOM 3707 O O . THR B 1 223 ? 2.631 21.436 -12.888 1.00 49.99 317 THR B O 1
ATOM 3711 N N . SER B 1 224 ? 4.318 22.080 -11.564 1.00 49.62 318 SER B N 1
ATOM 3712 C CA . SER B 1 224 ? 5.222 21.972 -12.723 1.00 50.95 318 SER B CA 1
ATOM 3713 C C . SER B 1 224 ? 6.070 20.697 -12.822 1.00 56.85 318 SER B C 1
ATOM 3714 O O . SER B 1 224 ? 6.305 20.009 -11.826 1.00 56.23 318 SER B O 1
ATOM 3717 N N . SER B 1 225 ? 6.518 20.409 -14.069 1.00 55.20 319 SER B N 1
ATOM 3718 C CA . SER B 1 225 ? 7.392 19.304 -14.481 1.00 55.81 319 SER B CA 1
ATOM 3719 C C . SER B 1 225 ? 8.252 19.767 -15.676 1.00 62.25 319 SER B C 1
ATOM 3720 O O . SER B 1 225 ? 7.743 20.453 -16.570 1.00 62.08 319 SER B O 1
ATOM 3723 N N . ALA B 1 226 ? 9.555 19.413 -15.673 1.00 60.32 320 ALA B N 1
ATOM 3724 C CA . ALA B 1 226 ? 10.509 19.789 -16.726 1.00 61.37 320 ALA B CA 1
ATOM 3725 C C . ALA B 1 226 ? 11.470 18.648 -17.100 1.00 66.23 320 ALA B C 1
ATOM 3726 O O . ALA B 1 226 ? 11.632 17.697 -16.328 1.00 65.60 320 ALA B O 1
ATOM 3728 N N . SER B 1 227 ? 12.101 18.749 -18.293 1.00 63.72 321 SER B N 1
ATOM 3729 C CA . SER B 1 227 ? 13.050 17.758 -18.810 1.00 92.65 321 SER B CA 1
ATOM 3730 C C . SER B 1 227 ? 14.448 17.986 -18.236 1.00 115.82 321 SER B C 1
ATOM 3731 O O . SER B 1 227 ? 14.952 17.157 -17.480 1.00 73.50 321 SER B O 1
ATOM 3734 N N . SER B 1 256 ? 5.740 6.074 -15.874 1.00 47.58 332 SER B N 1
ATOM 3735 C CA . SER B 1 256 ? 4.279 6.019 -15.946 1.00 46.83 332 SER B CA 1
ATOM 3736 C C . SER B 1 256 ? 3.670 4.971 -14.999 1.00 50.64 332 SER B C 1
ATOM 3737 O O . SER B 1 256 ? 4.320 3.972 -14.677 1.00 50.90 332 SER B O 1
ATOM 3740 N N . ALA B 1 257 ? 2.414 5.202 -14.569 1.00 46.29 333 ALA B N 1
ATOM 3741 C CA . ALA B 1 257 ? 1.701 4.325 -13.634 1.00 45.70 333 ALA B CA 1
ATOM 3742 C C . ALA B 1 257 ? 0.681 3.370 -14.274 1.00 47.75 333 ALA B C 1
ATOM 3743 O O . ALA B 1 257 ? 0.483 2.275 -13.741 1.00 47.49 333 ALA B O 1
ATOM 3745 N N . HIS B 1 258 ? 0.023 3.776 -15.387 1.00 42.56 334 HIS B N 1
ATOM 3746 C CA . HIS B 1 258 ? -1.004 2.952 -16.046 1.00 41.20 334 HIS B CA 1
ATOM 3747 C C . HIS B 1 258 ? -0.773 2.721 -17.558 1.00 41.92 334 HIS B C 1
ATOM 3748 O O . HIS B 1 258 ? -1.708 2.325 -18.262 1.00 41.03 334 HIS B O 1
ATOM 3755 N N . LYS B 1 259 ? 0.468 2.928 -18.045 1.00 36.80 335 LYS B N 1
ATOM 3756 C CA . LYS B 1 259 ? 0.814 2.729 -19.456 1.00 35.82 335 LYS B CA 1
ATOM 3757 C C . LYS B 1 259 ? 0.971 1.238 -19.772 1.00 38.02 335 LYS B C 1
ATOM 3758 O O . LYS B 1 259 ? 1.792 0.555 -19.152 1.00 37.98 335 LYS B O 1
ATOM 3764 N N . GLY B 1 260 ? 0.169 0.757 -20.720 1.00 32.55 336 GLY B N 1
ATOM 3765 C CA . GLY B 1 260 ? 0.147 -0.640 -21.143 1.00 31.40 336 GLY B CA 1
ATOM 3766 C C . GLY B 1 260 ? -1.048 -1.419 -20.627 1.00 32.47 336 GLY B C 1
ATOM 3767 O O . GLY B 1 260 ? -1.345 -2.498 -21.144 1.00 31.83 336 GLY B O 1
ATOM 3768 N N . SER B 1 261 ? -1.739 -0.872 -19.603 1.00 27.24 337 SER B N 1
ATOM 3769 C CA . SER B 1 261 ? -2.908 -1.468 -18.949 1.00 26.55 337 SER B CA 1
ATOM 3770 C C . SER B 1 261 ? -4.127 -1.628 -19.862 1.00 27.83 337 SER B C 1
ATOM 3771 O O . SER B 1 261 ? -4.362 -0.794 -20.735 1.00 27.04 337 SER B O 1
ATOM 3774 N N . ILE B 1 262 ? -4.885 -2.727 -19.657 1.00 25.05 338 ILE B N 1
ATOM 3775 C CA . ILE B 1 262 ? -6.100 -3.088 -20.399 1.00 24.51 338 ILE B CA 1
ATOM 3776 C C . ILE B 1 262 ? -7.203 -3.474 -19.405 1.00 28.57 338 ILE B C 1
ATOM 3777 O O . ILE B 1 262 ? -6.976 -4.293 -18.512 1.00 28.35 338 ILE B O 1
ATOM 3782 N N . ILE B 1 263 ? -8.396 -2.890 -19.583 1.00 27.32 339 ILE B N 1
ATOM 3783 C CA . ILE B 1 263 ? -9.580 -3.127 -18.762 1.00 28.19 339 ILE B CA 1
ATOM 3784 C C . ILE B 1 263 ? -10.647 -3.842 -19.602 1.00 34.63 339 ILE B C 1
ATOM 3785 O O . ILE B 1 263 ? -11.088 -3.309 -20.621 1.00 34.09 339 ILE B O 1
ATOM 3790 N N . ILE B 1 264 ? -11.047 -5.051 -19.168 1.00 33.74 340 ILE B N 1
ATOM 3791 C CA . ILE B 1 264 ? -12.080 -5.863 -19.819 1.00 34.59 340 ILE B CA 1
ATOM 3792 C C . ILE B 1 264 ? -13.289 -5.954 -18.888 1.00 40.54 340 ILE B C 1
ATOM 3793 O O . ILE B 1 264 ? -13.160 -6.416 -17.746 1.00 40.46 340 ILE B O 1
ATOM 3798 N N . GLU B 1 265 ? -14.463 -5.509 -19.370 1.00 38.22 341 GLU B N 1
ATOM 3799 C CA . GLU B 1 265 ? -15.676 -5.566 -18.558 1.00 39.13 341 GLU B CA 1
ATOM 3800 C C . GLU B 1 265 ? -16.710 -6.567 -19.111 1.00 43.26 341 GLU B C 1
ATOM 3801 O O . GLU B 1 265 ? -16.604 -7.007 -20.259 1.00 42.25 341 GLU B O 1
ATOM 3807 N N . THR B 1 266 ? -17.685 -6.937 -18.252 1.00 40.60 342 THR B N 1
ATOM 3808 C CA . THR B 1 266 ? -18.777 -7.897 -18.463 1.00 41.03 342 THR B CA 1
ATOM 3809 C C . THR B 1 266 ? -19.578 -7.726 -19.767 1.00 44.72 342 THR B C 1
ATOM 3810 O O . THR B 1 266 ? -20.012 -8.732 -20.334 1.00 44.46 342 THR B O 1
ATOM 3814 N N . ASN B 1 267 ? -19.778 -6.474 -20.235 1.00 40.93 343 ASN B N 1
ATOM 3815 C CA . ASN B 1 267 ? -20.519 -6.181 -21.470 1.00 40.76 343 ASN B CA 1
ATOM 3816 C C . ASN B 1 267 ? -19.609 -6.154 -22.722 1.00 43.30 343 ASN B C 1
ATOM 3817 O O . ASN B 1 267 ? -19.950 -5.534 -23.736 1.00 43.26 343 ASN B O 1
ATOM 3822 N N . TYR B 1 268 ? -18.467 -6.875 -22.642 1.00 38.28 344 TYR B N 1
ATOM 3823 C CA . TYR B 1 268 ? -17.443 -7.068 -23.677 1.00 36.86 344 TYR B CA 1
ATOM 3824 C C . TYR B 1 268 ? -16.835 -5.748 -24.192 1.00 39.68 344 TYR B C 1
ATOM 3825 O O . TYR B 1 268 ? -16.441 -5.671 -25.355 1.00 38.88 344 TYR B O 1
ATOM 3834 N N . ARG B 1 269 ? -16.720 -4.729 -23.313 1.00 36.01 345 ARG B N 1
ATOM 3835 C CA . ARG B 1 269 ? -16.130 -3.433 -23.659 1.00 35.32 345 ARG B CA 1
ATOM 3836 C C . ARG B 1 269 ? -14.702 -3.312 -23.125 1.00 37.89 345 ARG B C 1
ATOM 3837 O O . ARG B 1 269 ? -14.450 -3.567 -21.944 1.00 37.43 345 ARG B O 1
ATOM 3845 N N . LEU B 1 270 ? -13.776 -2.914 -24.010 1.00 33.47 346 LEU B N 1
ATOM 3846 C CA . LEU B 1 270 ? -12.355 -2.724 -23.727 1.00 32.50 346 LEU B CA 1
ATOM 3847 C C . LEU B 1 270 ? -12.033 -1.240 -23.513 1.00 35.38 346 LEU B C 1
ATOM 3848 O O . LEU B 1 270 ? -12.546 -0.378 -24.228 1.00 34.97 346 LEU B O 1
ATOM 3853 N N . TYR B 1 271 ? -11.159 -0.966 -22.541 1.00 31.09 347 TYR B N 1
ATOM 3854 C CA . TYR B 1 271 ? -10.635 0.358 -22.214 1.00 30.60 347 TYR B CA 1
ATOM 3855 C C . TYR B 1 271 ? -9.143 0.138 -21.984 1.00 33.21 347 TYR B C 1
ATOM 3856 O O . TYR B 1 271 ? -8.782 -0.705 -21.164 1.00 32.77 347 TYR B O 1
ATOM 3865 N N . ALA B 1 272 ? -8.276 0.821 -22.747 1.00 29.07 348 ALA B N 1
ATOM 3866 C CA . ALA B 1 272 ? -6.831 0.620 -22.619 1.00 28.59 348 ALA B CA 1
ATOM 3867 C C . ALA B 1 272 ? -6.010 1.851 -22.951 1.00 32.43 348 ALA B C 1
ATOM 3868 O O . ALA B 1 272 ? -6.394 2.631 -23.821 1.00 32.47 348 ALA B O 1
ATOM 3870 N N . TYR B 1 273 ? -4.860 2.002 -22.273 1.00 28.52 349 TYR B N 1
ATOM 3871 C CA . TYR B 1 273 ? -3.902 3.081 -22.494 1.00 28.33 349 TYR B CA 1
ATOM 3872 C C . TYR B 1 273 ? -2.629 2.436 -23.048 1.00 31.59 349 TYR B C 1
ATOM 3873 O O . TYR B 1 273 ? -1.849 1.859 -22.288 1.00 30.98 349 TYR B O 1
ATOM 3882 N N . THR B 1 274 ? -2.460 2.479 -24.383 1.00 28.13 350 THR B N 1
ATOM 3883 C CA . THR B 1 274 ? -1.329 1.854 -25.078 1.00 28.16 350 THR B CA 1
ATOM 3884 C C . THR B 1 274 ? 0.000 2.526 -24.783 1.00 33.40 350 THR B C 1
ATOM 3885 O O . THR B 1 274 ? 0.070 3.754 -24.706 1.00 33.32 350 THR B O 1
ATOM 3889 N N . SER B 1 275 ? 1.053 1.704 -24.620 1.00 30.73 351 SER B N 1
ATOM 3890 C CA . SER B 1 275 ? 2.421 2.146 -24.340 1.00 31.25 351 SER B CA 1
ATOM 3891 C C . SER B 1 275 ? 3.066 2.790 -25.578 1.00 35.49 351 SER B C 1
ATOM 3892 O O . SER B 1 275 ? 3.766 3.799 -25.457 1.00 35.59 351 SER B O 1
ATOM 3895 N N . SER B 1 276 ? 2.821 2.199 -26.760 1.00 31.72 352 SER B N 1
ATOM 3896 C CA . SER B 1 276 ? 3.326 2.640 -28.061 1.00 32.21 352 SER B CA 1
ATOM 3897 C C . SER B 1 276 ? 2.332 2.197 -29.157 1.00 35.89 352 SER B C 1
ATOM 3898 O O . SER B 1 276 ? 1.529 1.300 -28.882 1.00 35.15 352 SER B O 1
ATOM 3901 N N . PRO B 1 277 ? 2.370 2.742 -30.406 1.00 32.78 353 PRO B N 1
ATOM 3902 C CA . PRO B 1 277 ? 1.415 2.277 -31.436 1.00 32.35 353 PRO B CA 1
ATOM 3903 C C . PRO B 1 277 ? 1.477 0.781 -31.760 1.00 35.95 353 PRO B C 1
ATOM 3904 O O . PRO B 1 277 ? 0.567 0.266 -32.410 1.00 35.48 353 PRO B O 1
ATOM 3908 N N . LEU B 1 278 ? 2.528 0.081 -31.273 1.00 32.25 354 LEU B N 1
ATOM 3909 C CA . LEU B 1 278 ? 2.723 -1.361 -31.434 1.00 31.84 354 LEU B CA 1
ATOM 3910 C C . LEU B 1 278 ? 1.574 -2.102 -30.746 1.00 33.99 354 LEU B C 1
ATOM 3911 O O . LEU B 1 278 ? 1.064 -3.077 -31.297 1.00 33.84 354 LEU B O 1
ATOM 3916 N N . GLN B 1 279 ? 1.151 -1.604 -29.560 1.00 28.76 355 GLN B N 1
ATOM 3917 C CA . GLN B 1 279 ? 0.049 -2.143 -28.763 1.00 27.62 355 GLN B CA 1
ATOM 3918 C C . GLN B 1 279 ? -1.300 -1.894 -29.439 1.00 29.86 355 GLN B C 1
ATOM 3919 O O . GLN B 1 279 ? -2.202 -2.721 -29.296 1.00 28.93 355 GLN B O 1
ATOM 3925 N N . ILE B 1 280 ? -1.425 -0.775 -30.198 1.00 26.87 356 ILE B N 1
ATOM 3926 C CA . ILE B 1 280 ? -2.629 -0.431 -30.966 1.00 26.57 356 ILE B CA 1
ATOM 3927 C C . ILE B 1 280 ? -2.781 -1.488 -32.063 1.00 28.97 356 ILE B C 1
ATOM 3928 O O . ILE B 1 280 ? -3.872 -2.025 -32.247 1.00 28.57 356 ILE B O 1
ATOM 3933 N N . ALA B 1 281 ? -1.664 -1.820 -32.742 1.00 26.87 357 ALA B N 1
ATOM 3934 C CA . ALA B 1 281 ? -1.610 -2.837 -33.788 1.00 26.95 357 ALA B CA 1
ATOM 3935 C C . ALA B 1 281 ? -1.909 -4.227 -33.219 1.00 29.27 357 ALA B C 1
ATOM 3936 O O . ALA B 1 281 ? -2.602 -5.006 -33.872 1.00 29.36 357 ALA B O 1
ATOM 3938 N N . VAL B 1 282 ? -1.414 -4.521 -31.995 1.00 26.44 358 VAL B N 1
ATOM 3939 C CA . VAL B 1 282 ? -1.624 -5.800 -31.302 1.00 25.97 358 VAL B CA 1
ATOM 3940 C C . VAL B 1 282 ? -3.100 -5.980 -30.922 1.00 27.99 358 VAL B C 1
ATOM 3941 O O . VAL B 1 282 ? -3.672 -7.037 -31.197 1.00 27.99 358 VAL B O 1
ATOM 3945 N N . LEU B 1 283 ? -3.713 -4.944 -30.321 1.00 24.97 359 LEU B N 1
ATOM 3946 C CA . LEU B 1 283 ? -5.116 -4.967 -29.906 1.00 24.18 359 LEU B CA 1
ATOM 3947 C C . LEU B 1 283 ? -6.073 -5.067 -31.088 1.00 26.48 359 LEU B C 1
ATOM 3948 O O . LEU B 1 283 ? -7.078 -5.766 -30.986 1.00 25.73 359 LEU B O 1
ATOM 3953 N N . ALA B 1 284 ? -5.735 -4.417 -32.221 1.00 24.39 360 ALA B N 1
ATOM 3954 C CA . ALA B 1 284 ? -6.535 -4.431 -33.449 1.00 24.76 360 ALA B CA 1
ATOM 3955 C C . ALA B 1 284 ? -6.687 -5.839 -34.070 1.00 28.29 360 ALA B C 1
ATOM 3956 O O . ALA B 1 284 ? -7.613 -6.054 -34.859 1.00 28.36 360 ALA B O 1
ATOM 3958 N N . LEU B 1 285 ? -5.799 -6.791 -33.701 1.00 26.10 361 LEU B N 1
ATOM 3959 C CA . LEU B 1 285 ? -5.841 -8.179 -34.177 1.00 26.04 361 LEU B CA 1
ATOM 3960 C C . LEU B 1 285 ? -7.012 -8.942 -33.555 1.00 29.00 361 LEU B C 1
ATOM 3961 O O . LEU B 1 285 ? -7.551 -9.846 -34.197 1.00 28.86 361 LEU B O 1
ATOM 3966 N N . PHE B 1 286 ? -7.391 -8.595 -32.303 1.00 26.27 362 PHE B N 1
ATOM 3967 C CA . PHE B 1 286 ? -8.458 -9.293 -31.590 1.00 26.01 362 PHE B CA 1
ATOM 3968 C C . PHE B 1 286 ? -9.599 -8.397 -31.053 1.00 29.84 362 PHE B C 1
ATOM 3969 O O . PHE B 1 286 ? -10.549 -8.941 -30.488 1.00 29.93 362 PHE B O 1
ATOM 3977 N N . THR B 1 287 ? -9.538 -7.056 -31.238 1.00 26.91 363 THR B N 1
ATOM 3978 C CA . THR B 1 287 ? -10.598 -6.147 -30.759 1.00 26.87 363 THR B CA 1
ATOM 3979 C C . THR B 1 287 ? -11.096 -5.162 -31.819 1.00 30.92 363 THR B C 1
ATOM 3980 O O . THR B 1 287 ? -10.342 -4.787 -32.718 1.00 30.61 363 THR B O 1
ATOM 3984 N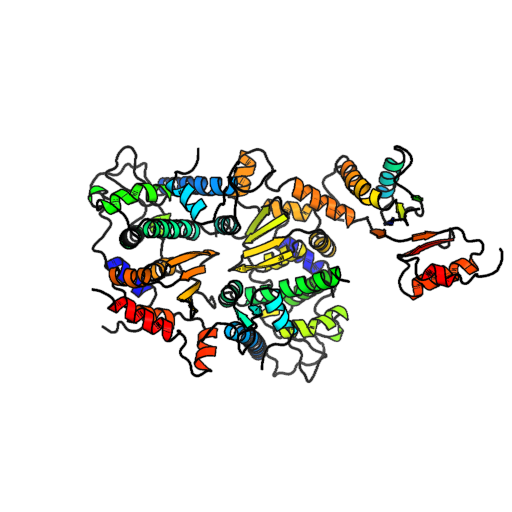 N . HIS B 1 288 ? -12.355 -4.702 -31.671 1.00 28.07 364 HIS B N 1
ATOM 3985 C CA . HIS B 1 288 ? -12.971 -3.697 -32.539 1.00 28.57 364 HIS B CA 1
ATOM 3986 C C . HIS B 1 288 ? -12.580 -2.305 -31.984 1.00 31.93 364 HIS B C 1
ATOM 3987 O O . HIS B 1 288 ? -13.360 -1.659 -31.279 1.00 31.61 364 HIS B O 1
ATOM 3994 N N . LEU B 1 289 ? -11.341 -1.876 -32.279 1.00 28.14 365 LEU B N 1
ATOM 3995 C CA . LEU B 1 289 ? -10.777 -0.619 -31.786 1.00 27.88 365 LEU B CA 1
ATOM 3996 C C . LEU B 1 289 ? -11.334 0.656 -32.409 1.00 31.57 365 LEU B C 1
ATOM 3997 O O . LEU B 1 289 ? -11.890 0.650 -33.510 1.00 32.46 365 LEU B O 1
ATOM 4002 N N . ASN B 1 290 ? -11.134 1.758 -31.675 1.00 27.76 366 ASN B N 1
ATOM 4003 C CA . ASN B 1 290 ? -11.455 3.139 -32.000 1.00 27.78 366 ASN B CA 1
ATOM 4004 C C . ASN B 1 290 ? -10.467 3.972 -31.190 1.00 29.58 366 ASN B C 1
ATOM 4005 O O . ASN B 1 290 ? -10.393 3.822 -29.964 1.00 29.26 366 ASN B O 1
ATOM 4010 N N . MET B 1 291 ? -9.664 4.794 -31.878 1.00 26.71 367 MET B N 1
ATOM 4011 C CA . MET B 1 291 ? -8.641 5.632 -31.259 1.00 26.19 367 MET B CA 1
ATOM 4012 C C . MET B 1 291 ? -9.252 6.732 -30.381 1.00 29.00 367 MET B C 1
ATOM 4013 O O . MET B 1 291 ? -10.224 7.369 -30.786 1.00 29.58 367 MET B O 1
ATOM 4018 N N . ARG B 1 292 ? -8.683 6.931 -29.176 1.00 26.11 368 ARG B N 1
ATOM 4019 C CA . ARG B 1 292 ? -9.069 7.982 -28.223 1.00 26.08 368 ARG B CA 1
ATOM 4020 C C . ARG B 1 292 ? -7.860 8.914 -28.015 1.00 28.55 368 ARG B C 1
ATOM 4021 O O . ARG B 1 292 ? -6.863 8.761 -28.727 1.00 28.38 368 ARG B O 1
ATOM 4029 N N . PHE B 1 293 ? -7.939 9.883 -27.078 1.00 26.30 369 PHE B N 1
ATOM 4030 C CA . PHE B 1 293 ? -6.843 10.832 -26.853 1.00 26.54 369 PHE B CA 1
ATOM 4031 C C . PHE B 1 293 ? -5.568 10.184 -26.295 1.00 29.38 369 PHE B C 1
ATOM 4032 O O . PHE B 1 293 ? -5.651 9.217 -25.540 1.00 28.63 369 PHE B O 1
ATOM 4040 N N . ALA B 1 294 ? -4.390 10.741 -26.680 1.00 27.86 370 ALA B N 1
ATOM 4041 C CA . ALA B 1 294 ? -3.032 10.296 -26.335 1.00 27.63 370 ALA B CA 1
ATOM 4042 C C . ALA B 1 294 ? -2.823 8.849 -26.800 1.00 30.24 370 ALA B C 1
ATOM 4043 O O . ALA B 1 294 ? -2.959 8.587 -27.994 1.00 30.33 370 ALA B O 1
ATOM 4045 N N . GLY B 1 295 ? -2.540 7.934 -25.879 1.00 27.56 371 GLY B N 1
ATOM 4046 C CA . GLY B 1 295 ? -2.369 6.523 -26.204 1.00 27.23 371 GLY B CA 1
ATOM 4047 C C . GLY B 1 295 ? -3.603 5.700 -25.900 1.00 29.55 371 GLY B C 1
ATOM 4048 O O . GLY B 1 295 ? -3.565 4.471 -26.008 1.00 28.91 371 GLY B O 1
ATOM 4049 N N . MET B 1 296 ? -4.710 6.365 -25.512 1.00 27.16 372 MET B N 1
ATOM 4050 C CA . MET B 1 296 ? -5.943 5.669 -25.156 1.00 26.88 372 MET B CA 1
ATOM 4051 C C . MET B 1 296 ? -6.686 5.115 -26.359 1.00 29.54 372 MET B C 1
ATOM 4052 O O . MET B 1 296 ? -6.729 5.743 -27.416 1.00 29.40 372 MET B O 1
ATOM 4057 N N . VAL B 1 297 ? -7.237 3.903 -26.184 1.00 26.76 373 VAL B N 1
ATOM 4058 C CA . VAL B 1 297 ? -8.021 3.157 -27.168 1.00 26.60 373 VAL B CA 1
ATOM 4059 C C . VAL B 1 297 ? -9.233 2.541 -26.470 1.00 29.78 373 VAL B C 1
ATOM 4060 O O . VAL B 1 297 ? -9.151 2.183 -25.293 1.00 28.78 373 VAL B O 1
ATOM 4064 N N . THR B 1 298 ? -10.358 2.434 -27.190 1.00 27.96 374 THR B N 1
ATOM 4065 C CA . THR B 1 298 ? -11.601 1.840 -26.684 1.00 28.07 374 THR B CA 1
ATOM 4066 C C . THR B 1 298 ? -12.177 0.923 -27.747 1.00 32.10 374 THR B C 1
ATOM 4067 O O . THR B 1 298 ? -12.091 1.234 -28.936 1.00 32.33 374 THR B O 1
ATOM 4071 N N . GLY B 1 299 ? -12.699 -0.221 -27.319 1.00 28.33 375 GLY B N 1
ATOM 4072 C CA . GLY B 1 299 ? -13.250 -1.207 -28.236 1.00 28.34 375 GLY B CA 1
ATOM 4073 C C . GLY B 1 299 ? -14.283 -2.165 -27.682 1.00 32.71 375 GLY B C 1
ATOM 4074 O O . GLY B 1 299 ? -14.680 -2.073 -26.516 1.00 32.54 375 GLY B O 1
ATOM 4075 N N . ARG B 1 300 ? -14.722 -3.098 -28.545 1.00 29.11 376 ARG B N 1
ATOM 4076 C CA . ARG B 1 300 ? -15.717 -4.115 -28.232 1.00 28.92 376 ARG B CA 1
ATOM 4077 C C . ARG B 1 300 ? -15.219 -5.482 -28.697 1.00 32.00 376 ARG B C 1
ATOM 4078 O O . 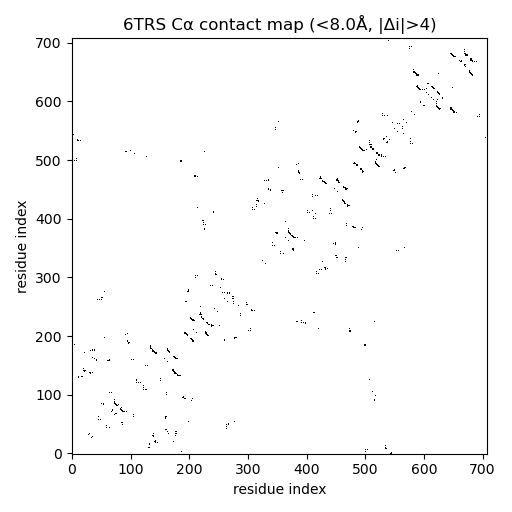ARG B 1 300 ? -14.805 -5.613 -29.849 1.00 31.86 376 ARG B O 1
ATOM 4086 N N . LEU B 1 301 ? -15.233 -6.494 -27.806 1.00 27.80 377 LEU B N 1
ATOM 4087 C CA . LEU B 1 301 ? -14.818 -7.847 -28.179 1.00 27.19 377 LEU B CA 1
ATOM 4088 C C . LEU B 1 301 ? -15.987 -8.570 -28.838 1.00 32.29 377 LEU B C 1
ATOM 4089 O O . LEU B 1 301 ? -17.027 -8.780 -28.205 1.00 31.88 377 LEU B O 1
ATOM 4094 N N . THR B 1 302 ? -15.826 -8.911 -30.126 1.00 30.13 378 THR B N 1
ATOM 4095 C CA . THR B 1 302 ? -16.846 -9.596 -30.927 1.00 30.87 378 THR B CA 1
ATOM 4096 C C . THR B 1 302 ? -16.323 -10.920 -31.480 1.00 35.35 378 THR B C 1
ATOM 4097 O O . THR B 1 302 ? -15.120 -11.184 -31.413 1.00 34.58 378 THR B O 1
ATOM 4101 N N . ARG B 1 303 ? -17.232 -11.748 -32.034 1.00 32.69 379 ARG B N 1
ATOM 4102 C CA . ARG B 1 303 ? -16.905 -13.032 -32.656 1.00 32.83 379 ARG B CA 1
ATOM 4103 C C . ARG B 1 303 ? -15.956 -12.787 -33.832 1.00 36.83 379 ARG B C 1
ATOM 4104 O O . ARG B 1 303 ? -14.979 -13.514 -33.991 1.00 36.17 379 ARG B O 1
ATOM 4112 N N . GLU B 1 304 ? -16.239 -11.727 -34.613 1.00 33.89 380 GLU B N 1
ATOM 4113 C CA . GLU B 1 304 ? -15.499 -11.280 -35.794 1.00 34.09 380 GLU B CA 1
ATOM 4114 C C . GLU B 1 304 ? -14.062 -10.877 -35.447 1.00 37.47 380 GLU B C 1
ATOM 4115 O O . GLU B 1 304 ? -13.136 -11.266 -36.160 1.00 37.22 380 GLU B O 1
ATOM 4121 N N . SER B 1 305 ? -13.884 -10.099 -34.356 1.00 33.44 381 SER B N 1
ATOM 4122 C CA . SER B 1 305 ? -12.582 -9.621 -33.880 1.00 32.79 381 SER B CA 1
ATOM 4123 C C . SER B 1 305 ? -11.725 -10.767 -33.351 1.00 37.87 381 SER B C 1
ATOM 4124 O O . SER B 1 305 ? -10.522 -10.794 -33.603 1.00 37.43 381 SER B O 1
ATOM 4127 N N . ILE B 1 306 ? -12.360 -11.740 -32.667 1.00 35.42 382 ILE B N 1
ATOM 4128 C CA . ILE B 1 306 ? -11.711 -12.937 -32.134 1.00 35.65 382 ILE B CA 1
ATOM 4129 C C . ILE B 1 306 ? -11.296 -13.861 -33.299 1.00 40.91 382 ILE B C 1
ATOM 4130 O O . ILE B 1 306 ? -10.175 -14.374 -33.294 1.00 40.49 382 ILE B O 1
ATOM 4135 N N . ARG B 1 307 ? -12.181 -14.015 -34.318 1.00 38.75 383 ARG B N 1
ATOM 4136 C CA . ARG B 1 307 ? -11.953 -14.804 -35.543 1.00 39.32 383 ARG B CA 1
ATOM 4137 C C . ARG B 1 307 ? -10.785 -14.217 -36.360 1.00 43.63 383 ARG B C 1
ATOM 4138 O O . ARG B 1 307 ? -10.075 -14.958 -37.046 1.00 43.67 383 ARG B O 1
ATOM 4146 N N . ARG B 1 308 ? -10.588 -12.889 -36.262 1.00 39.97 384 ARG B N 1
ATOM 4147 C CA . ARG B 1 308 ? -9.533 -12.155 -36.951 1.00 39.83 384 ARG B CA 1
ATOM 4148 C C . ARG B 1 308 ? -8.170 -12.556 -36.381 1.00 43.66 384 ARG B C 1
ATOM 4149 O O . ARG B 1 308 ? -7.237 -12.765 -37.156 1.00 43.67 384 ARG B O 1
ATOM 4157 N N . ALA B 1 309 ? -8.076 -12.720 -35.039 1.00 39.75 385 ALA B N 1
ATOM 4158 C CA . ALA B 1 309 ? -6.855 -13.137 -34.337 1.00 39.46 385 ALA B CA 1
ATOM 4159 C C . ALA B 1 309 ? -6.385 -14.520 -34.792 1.00 43.62 385 ALA B C 1
ATOM 4160 O O . ALA B 1 309 ? -5.178 -14.743 -34.890 1.00 43.66 385 ALA B O 1
ATOM 4162 N N . ILE B 1 310 ? -7.339 -15.428 -35.110 1.00 39.97 386 ILE B N 1
ATOM 4163 C CA . ILE B 1 310 ? -7.081 -16.784 -35.614 1.00 40.19 386 ILE B CA 1
ATOM 4164 C C . ILE B 1 310 ? -6.268 -16.709 -36.917 1.00 43.36 386 ILE B C 1
ATOM 4165 O O . ILE B 1 310 ? -5.293 -17.448 -37.072 1.00 43.30 386 ILE B O 1
ATOM 4170 N N . SER B 1 311 ? -6.640 -15.768 -37.813 1.00 39.00 387 SER B N 1
ATOM 4171 C CA . SER B 1 311 ? -5.983 -15.517 -39.101 1.00 38.76 387 SER B CA 1
ATOM 4172 C C . SER B 1 311 ? -4.558 -14.952 -38.937 1.00 41.70 387 SER B C 1
ATOM 4173 O O . SER B 1 311 ? -3.779 -14.973 -39.896 1.00 41.96 387 SER B O 1
ATOM 4176 N N . PHE B 1 312 ? -4.221 -14.471 -37.717 1.00 36.74 388 PHE B N 1
ATOM 4177 C CA . PHE B 1 312 ? -2.909 -13.926 -37.362 1.00 36.28 388 PHE B CA 1
ATOM 4178 C C . PHE B 1 312 ? -2.086 -14.863 -36.448 1.00 39.46 388 PHE B C 1
ATOM 4179 O O . PHE B 1 312 ? -1.000 -14.489 -35.997 1.00 39.64 388 PHE B O 1
ATOM 4187 N N . GLY B 1 313 ? -2.598 -16.073 -36.219 1.00 34.87 389 GLY B N 1
ATOM 4188 C CA . GLY B 1 313 ? -1.950 -17.091 -35.399 1.00 34.55 389 GLY B CA 1
ATOM 4189 C C . GLY B 1 313 ? -2.050 -16.883 -33.900 1.00 36.80 389 GLY B C 1
ATOM 4190 O O . GLY B 1 313 ? -1.289 -17.493 -33.144 1.00 36.36 389 GLY B O 1
ATOM 4191 N N . ILE B 1 314 ? -2.994 -16.028 -33.458 1.00 32.44 390 ILE B N 1
ATOM 4192 C CA . ILE B 1 314 ? -3.227 -15.708 -32.043 1.00 31.68 390 ILE B CA 1
ATOM 4193 C C . ILE B 1 314 ? -4.367 -16.596 -31.528 1.00 34.79 390 ILE B C 1
ATOM 4194 O O . ILE B 1 314 ? -5.483 -16.517 -32.043 1.00 34.00 390 ILE B O 1
ATOM 4199 N N . THR B 1 315 ? -4.077 -17.454 -30.537 1.00 31.54 391 THR B N 1
ATOM 4200 C CA . THR B 1 315 ? -5.070 -18.361 -29.944 1.00 31.30 391 THR B CA 1
ATOM 4201 C C . THR B 1 315 ? -5.780 -17.703 -28.750 1.00 34.75 391 THR B C 1
ATOM 4202 O O . THR B 1 315 ? -5.243 -16.756 -28.168 1.00 34.10 391 THR B O 1
ATOM 4206 N N . ALA B 1 316 ? -6.989 -18.209 -28.389 1.00 30.99 392 ALA B N 1
ATOM 4207 C CA . ALA B 1 316 ? -7.807 -17.730 -27.262 1.00 30.22 392 ALA B CA 1
ATOM 4208 C C . ALA B 1 316 ? -7.003 -17.729 -25.972 1.00 33.76 392 ALA B C 1
ATOM 4209 O O . ALA B 1 316 ? -7.085 -16.774 -25.203 1.00 33.31 392 ALA B O 1
ATOM 4211 N N . ASP B 1 317 ? -6.189 -18.783 -25.770 1.00 30.51 393 ASP B N 1
ATOM 4212 C CA . ASP B 1 317 ? -5.284 -18.974 -24.636 1.00 30.51 393 ASP B CA 1
ATOM 4213 C C . ASP B 1 317 ? -4.287 -17.805 -24.550 1.00 32.32 393 ASP B C 1
ATOM 4214 O O . ASP B 1 317 ? -4.096 -17.252 -23.468 1.00 31.77 393 ASP B O 1
ATOM 4219 N N . GLN B 1 318 ? -3.701 -17.406 -25.704 1.00 28.24 394 GLN B N 1
ATOM 4220 C CA . GLN B 1 318 ? -2.758 -16.292 -25.820 1.00 27.52 394 GLN B CA 1
ATOM 4221 C C . GLN B 1 318 ? -3.453 -14.960 -25.567 1.00 29.37 394 GLN B C 1
ATOM 4222 O O . GLN B 1 318 ? -2.847 -14.063 -24.976 1.00 28.64 394 GLN B O 1
ATOM 4228 N N . ILE B 1 319 ? -4.729 -14.837 -26.008 1.00 26.55 395 ILE B N 1
ATOM 4229 C CA . ILE B 1 319 ? -5.569 -13.645 -25.828 1.00 25.85 395 ILE B CA 1
ATOM 4230 C C . ILE B 1 319 ? -5.835 -13.423 -24.335 1.00 29.05 395 ILE B C 1
ATOM 4231 O O . ILE B 1 319 ? -5.533 -12.343 -23.829 1.00 28.35 395 ILE B O 1
ATOM 4236 N N . ILE B 1 320 ? -6.355 -14.460 -23.635 1.00 27.11 396 ILE B N 1
ATOM 4237 C CA . ILE B 1 320 ? -6.667 -14.464 -22.199 1.00 27.40 396 ILE B CA 1
ATOM 4238 C C . ILE B 1 320 ? -5.414 -14.124 -21.374 1.00 31.28 396 ILE B C 1
ATOM 4239 O O . ILE B 1 320 ? -5.469 -13.217 -20.545 1.00 30.62 396 ILE B O 1
ATOM 4244 N N . SER B 1 321 ? -4.286 -14.823 -21.642 1.00 28.75 397 SER B N 1
ATOM 4245 C CA . SER B 1 321 ? -2.992 -14.626 -20.976 1.00 28.94 397 SER B CA 1
ATOM 4246 C C . SER B 1 321 ? -2.431 -13.207 -21.169 1.00 32.17 397 SER B C 1
ATOM 4247 O O . SER B 1 321 ? -1.756 -12.708 -20.268 1.00 32.41 397 SER B O 1
ATOM 4250 N N . TYR B 1 322 ? -2.707 -12.566 -22.328 1.00 28.04 398 TYR B N 1
ATOM 4251 C CA . TYR B 1 322 ? -2.261 -11.199 -22.627 1.00 27.34 398 TYR B CA 1
ATOM 4252 C C . TYR B 1 322 ? -3.076 -10.182 -21.821 1.00 29.39 398 TYR B C 1
ATOM 4253 O O . TYR B 1 322 ? -2.489 -9.305 -21.188 1.00 28.55 398 TYR B O 1
ATOM 4262 N N . LEU B 1 323 ? -4.422 -10.323 -21.826 1.00 26.16 399 LEU B N 1
ATOM 4263 C CA . LEU B 1 323 ? -5.356 -9.454 -21.100 1.00 25.60 399 LEU B CA 1
ATOM 4264 C C . LEU B 1 323 ? -5.171 -9.562 -19.582 1.00 28.32 399 LEU B C 1
ATOM 4265 O O . LEU B 1 323 ? -5.376 -8.574 -18.874 1.00 28.10 399 LEU B O 1
ATOM 4270 N N . ALA B 1 324 ? -4.774 -10.754 -19.092 1.00 26.39 400 ALA B N 1
ATOM 4271 C CA . ALA B 1 324 ? -4.515 -11.009 -17.676 1.00 26.97 400 ALA B CA 1
ATOM 4272 C C . ALA B 1 324 ? -3.182 -10.399 -17.234 1.00 30.01 400 ALA B C 1
ATOM 4273 O O . ALA B 1 324 ? -3.128 -9.798 -16.162 1.00 30.48 400 ALA B O 1
ATOM 4275 N N . SER B 1 325 ? -2.112 -10.553 -18.049 1.00 27.12 401 SER B N 1
ATOM 4276 C CA . SER B 1 325 ? -0.778 -10.019 -17.748 1.00 27.20 401 SER B CA 1
ATOM 4277 C C . SER B 1 325 ? -0.728 -8.494 -17.814 1.00 30.01 401 SER B C 1
ATOM 4278 O O . SER B 1 325 ? 0.055 -7.880 -17.087 1.00 29.32 401 SER B O 1
ATOM 4281 N N . HIS B 1 326 ? -1.557 -7.894 -18.692 1.00 27.69 402 HIS B N 1
ATOM 4282 C CA . HIS B 1 326 ? -1.655 -6.446 -18.913 1.00 27.55 402 HIS B CA 1
ATOM 4283 C C . HIS B 1 326 ? -2.878 -5.809 -18.220 1.00 32.23 402 HIS B C 1
ATOM 4284 O O . HIS B 1 326 ? -3.234 -4.677 -18.542 1.00 31.31 402 HIS B O 1
ATOM 4291 N N . ALA B 1 327 ? -3.504 -6.520 -17.258 1.00 30.32 403 ALA B N 1
ATOM 4292 C CA . ALA B 1 327 ? -4.673 -6.037 -16.510 1.00 30.58 403 ALA B CA 1
ATOM 4293 C C . ALA B 1 327 ? -4.346 -4.847 -15.594 1.00 35.27 403 ALA B C 1
ATOM 4294 O O . ALA B 1 327 ? -3.186 -4.671 -15.215 1.00 35.00 403 ALA B O 1
ATOM 4296 N N . HIS B 1 328 ? -5.367 -4.029 -15.256 1.00 32.52 404 HIS B N 1
ATOM 4297 C CA . HIS B 1 328 ? -5.226 -2.845 -14.400 1.00 32.87 404 HIS B CA 1
ATOM 4298 C C . HIS B 1 328 ? -4.921 -3.205 -12.941 1.00 37.61 404 HIS B C 1
ATOM 4299 O O . HIS B 1 328 ? -5.675 -3.954 -12.318 1.00 37.54 404 HIS B O 1
ATOM 4306 N N . GLU B 1 329 ? -3.825 -2.629 -12.403 1.00 34.64 405 GLU B N 1
ATOM 4307 C CA . GLU B 1 329 ? -3.301 -2.785 -11.038 1.00 35.24 405 GLU B CA 1
ATOM 4308 C C . GLU B 1 329 ? -4.393 -2.826 -9.953 1.00 38.65 405 GLU B C 1
ATOM 4309 O O . GLU B 1 329 ? -4.434 -3.775 -9.169 1.00 38.17 405 GLU B O 1
ATOM 4315 N N . GLN B 1 330 ? -5.268 -1.796 -9.926 1.00 35.43 406 GLN B N 1
ATOM 4316 C CA . GLN B 1 330 ? -6.358 -1.632 -8.957 1.00 35.95 406 GLN B CA 1
ATOM 4317 C C . GLN B 1 330 ? -7.470 -2.659 -9.126 1.00 40.27 406 GLN B C 1
ATOM 4318 O O . GLN B 1 330 ? -8.099 -3.048 -8.140 1.00 40.88 406 GLN B O 1
ATOM 4324 N N . MET B 1 331 ? -7.720 -3.079 -10.371 1.00 36.21 407 MET B N 1
ATOM 4325 C CA . MET B 1 331 ? -8.754 -4.055 -10.718 1.00 36.23 407 MET B CA 1
ATOM 4326 C C . MET B 1 331 ? -8.335 -5.476 -10.341 1.00 40.26 407 MET B C 1
ATOM 4327 O O . MET B 1 331 ? -9.190 -6.294 -9.990 1.00 40.48 407 MET B O 1
ATOM 4332 N N . VAL B 1 332 ? -7.016 -5.755 -10.399 1.00 36.33 408 VAL B N 1
ATOM 4333 C CA . VAL B 1 332 ? -6.395 -7.028 -10.015 1.00 36.55 408 VAL B CA 1
ATOM 4334 C C . VAL B 1 332 ? -6.523 -7.142 -8.492 1.00 41.69 408 VAL B C 1
ATOM 4335 O O . VAL B 1 332 ? -6.947 -8.179 -7.987 1.00 42.26 408 VAL B O 1
ATOM 4339 N N . ARG B 1 333 ? -6.174 -6.049 -7.781 1.00 38.51 409 ARG B N 1
ATOM 4340 C CA . ARG B 1 333 ? -6.201 -5.908 -6.325 1.00 39.34 409 ARG B CA 1
ATOM 4341 C C . ARG B 1 333 ? -7.581 -6.217 -5.729 1.00 43.79 409 ARG B C 1
ATOM 4342 O O . ARG B 1 333 ? -7.664 -6.984 -4.766 1.00 44.21 409 ARG B O 1
ATOM 4350 N N . ALA B 1 334 ? -8.654 -5.635 -6.312 1.00 39.68 410 ALA B N 1
ATOM 4351 C CA . ALA B 1 334 ? -10.035 -5.834 -5.861 1.00 39.96 410 ALA B CA 1
ATOM 4352 C C . ALA B 1 334 ? -10.515 -7.252 -6.116 1.00 43.19 410 ALA B C 1
ATOM 4353 O O . ALA B 1 334 ? -11.261 -7.791 -5.301 1.00 43.88 410 ALA B O 1
ATOM 4355 N N . ALA B 1 335 ? -10.080 -7.856 -7.240 1.00 38.22 411 ALA B N 1
ATOM 4356 C CA . ALA B 1 335 ? -10.422 -9.225 -7.628 1.00 37.91 411 ALA B CA 1
ATOM 4357 C C . ALA B 1 335 ? -9.748 -10.237 -6.702 1.00 41.16 411 ALA B C 1
ATOM 4358 O O . ALA B 1 335 ? -10.424 -11.134 -6.206 1.00 41.61 411 ALA B O 1
ATOM 4360 N N . ALA B 1 336 ? -8.433 -10.061 -6.433 1.00 36.80 412 ALA B N 1
ATOM 4361 C CA . ALA B 1 336 ? -7.633 -10.914 -5.548 1.00 37.26 412 ALA B CA 1
ATOM 4362 C C . ALA B 1 336 ? -8.134 -10.867 -4.099 1.00 41.87 412 ALA B C 1
ATOM 4363 O O . ALA B 1 336 ? -8.140 -11.899 -3.425 1.00 42.82 412 ALA B O 1
ATOM 4365 N N . ALA B 1 337 ? -8.577 -9.677 -3.641 1.00 38.08 413 ALA B N 1
ATOM 4366 C CA . ALA B 1 337 ? -9.126 -9.451 -2.303 1.00 39.04 413 ALA B CA 1
ATOM 4367 C C . ALA B 1 337 ? -10.502 -10.117 -2.133 1.00 43.31 413 ALA B C 1
ATOM 4368 O O . ALA B 1 337 ? -10.871 -10.467 -1.010 1.00 44.75 413 ALA B O 1
ATOM 4370 N N . ALA B 1 338 ? -11.254 -10.289 -3.249 1.00 39.01 414 ALA B N 1
ATOM 4371 C CA . ALA B 1 338 ? -12.606 -10.862 -3.274 1.00 39.57 414 ALA B CA 1
ATOM 4372 C C . ALA B 1 338 ? -12.702 -12.325 -3.770 1.00 43.60 414 ALA B C 1
ATOM 4373 O O . ALA B 1 338 ? -13.814 -12.838 -3.939 1.00 43.83 414 ALA B O 1
ATOM 4375 N N . GLY B 1 339 ? -11.559 -12.976 -3.997 1.00 40.24 415 GLY B N 1
ATOM 4376 C CA . GLY B 1 339 ? -11.506 -14.368 -4.438 1.00 40.60 415 GLY B CA 1
ATOM 4377 C C . GLY B 1 339 ? -11.762 -14.622 -5.914 1.00 43.97 415 GLY B C 1
ATOM 4378 O O . GLY B 1 339 ? -11.329 -15.646 -6.440 1.00 44.13 415 GLY B O 1
ATOM 4379 N N . ARG B 1 340 ? -12.505 -13.725 -6.578 1.00 39.77 416 ARG B N 1
ATOM 4380 C CA . ARG B 1 340 ? -12.833 -13.764 -8.007 1.00 38.73 416 ARG B CA 1
ATOM 4381 C C . ARG B 1 340 ? -11.598 -13.537 -8.912 1.00 41.64 416 ARG B C 1
ATOM 4382 O O . ARG B 1 340 ? -10.720 -12.761 -8.533 1.00 40.69 416 ARG B O 1
ATOM 4390 N N . PRO B 1 341 ? -11.515 -14.159 -10.120 1.00 38.01 417 PRO B N 1
ATOM 4391 C CA . PRO B 1 341 ? -10.369 -13.882 -11.009 1.00 36.76 417 PRO B CA 1
ATOM 4392 C C . PRO B 1 341 ? -10.517 -12.514 -11.677 1.00 39.47 417 PRO B C 1
ATOM 4393 O O . PRO B 1 341 ? -11.638 -12.010 -11.781 1.00 38.77 417 PRO B O 1
ATOM 4397 N N . VAL B 1 342 ? -9.389 -11.912 -12.115 1.00 35.73 418 VAL B N 1
ATOM 4398 C CA . VAL B 1 342 ? -9.330 -10.571 -12.730 1.00 34.72 418 VAL B CA 1
ATOM 4399 C C . VAL B 1 342 ? -10.286 -10.435 -13.918 1.00 38.50 418 VAL B C 1
ATOM 4400 O O . VAL B 1 342 ? -11.169 -9.574 -13.894 1.00 38.07 418 VAL B O 1
ATOM 4404 N N . LEU B 1 343 ? -10.105 -11.280 -14.945 1.00 35.21 419 LEU B N 1
ATOM 4405 C CA . LEU B 1 343 ? -10.943 -11.276 -16.140 1.00 34.77 419 LEU B CA 1
ATOM 4406 C C . LEU B 1 343 ? -12.283 -11.959 -15.841 1.00 40.27 419 LEU B C 1
ATOM 4407 O O . LEU B 1 343 ? -12.282 -13.000 -15.171 1.00 40.46 419 LEU B O 1
ATOM 4412 N N . PRO B 1 344 ? -13.435 -11.374 -16.271 1.00 37.49 420 PRO B N 1
ATOM 4413 C CA . PRO B 1 344 ? -14.731 -12.012 -15.973 1.00 38.40 420 PRO B CA 1
ATOM 4414 C C . PRO B 1 344 ? -14.831 -13.401 -16.596 1.00 43.46 420 PRO B C 1
ATOM 4415 O O . PRO B 1 344 ? -14.535 -13.541 -17.787 1.00 42.57 420 PRO B O 1
ATOM 4419 N N . PRO B 1 345 ? -15.179 -14.445 -15.803 1.00 41.76 421 PRO B N 1
ATOM 4420 C CA . PRO B 1 345 ? -15.260 -15.806 -16.368 1.00 42.31 421 PRO B CA 1
ATOM 4421 C C . PRO B 1 345 ? -16.216 -15.919 -17.553 1.00 46.77 421 PRO B C 1
ATOM 4422 O O . PRO B 1 345 ? -15.882 -16.591 -18.522 1.00 46.04 421 PRO B O 1
ATOM 4426 N N . THR B 1 346 ? -17.360 -15.202 -17.496 1.00 44.14 422 THR B N 1
ATOM 4427 C CA . THR B 1 346 ? -18.391 -15.138 -18.543 1.00 44.11 422 THR B CA 1
ATOM 4428 C C . THR B 1 346 ? -17.818 -14.647 -19.876 1.00 46.77 422 THR B C 1
ATOM 4429 O O . THR B 1 346 ? -18.192 -15.171 -20.929 1.00 46.19 422 THR B O 1
ATOM 4433 N N . VAL B 1 347 ? -16.899 -13.655 -19.822 1.00 42.59 423 VAL B N 1
ATOM 4434 C CA . VAL B 1 347 ? -16.217 -13.080 -20.988 1.00 41.40 423 VAL B CA 1
ATOM 4435 C C . VAL B 1 347 ? -15.230 -14.114 -21.557 1.00 44.59 423 VAL B C 1
ATOM 4436 O O . VAL B 1 347 ? -15.270 -14.399 -22.755 1.00 43.83 423 VAL B O 1
ATOM 4440 N N . VAL B 1 348 ? -14.381 -14.694 -20.682 1.00 41.13 424 VAL B N 1
ATOM 4441 C CA . VAL B 1 348 ? -13.383 -15.723 -21.004 1.00 40.68 424 VAL B CA 1
ATOM 4442 C C . VAL B 1 348 ? -14.055 -16.926 -21.693 1.00 44.62 424 VAL B C 1
ATOM 4443 O O . VAL B 1 348 ? -13.583 -17.352 -22.750 1.00 43.72 424 VAL B O 1
ATOM 4447 N N . ASP B 1 349 ? -15.180 -17.427 -21.110 1.00 41.71 425 ASP B N 1
ATOM 4448 C CA . ASP B 1 349 ? -15.992 -18.549 -21.614 1.00 41.75 425 ASP B CA 1
ATOM 4449 C C . ASP B 1 349 ? -16.447 -18.312 -23.055 1.00 43.44 425 ASP B C 1
ATOM 4450 O O . ASP B 1 349 ? -16.445 -19.250 -23.850 1.00 43.10 425 ASP B O 1
ATOM 4455 N N . GLN B 1 350 ? -16.824 -17.059 -23.382 1.00 38.39 426 GLN B N 1
ATOM 4456 C CA . GLN B 1 350 ? -17.272 -16.639 -24.710 1.00 37.37 426 GLN B CA 1
ATOM 4457 C C . GLN B 1 350 ? -16.109 -16.569 -25.713 1.00 40.32 426 GLN B C 1
ATOM 4458 O O . GLN B 1 350 ? -16.324 -16.858 -26.889 1.00 39.78 426 GLN B O 1
ATOM 4464 N N . ILE B 1 351 ? -14.889 -16.202 -25.254 1.00 36.50 427 ILE B N 1
ATOM 4465 C CA . ILE B 1 351 ? -13.675 -16.133 -26.090 1.00 35.76 427 ILE B CA 1
ATOM 4466 C C . ILE B 1 351 ? -13.276 -17.558 -26.520 1.00 39.86 427 ILE B C 1
ATOM 4467 O O . ILE B 1 351 ? -12.883 -17.764 -27.669 1.00 38.99 427 ILE B O 1
ATOM 4472 N N . ARG B 1 352 ? -13.419 -18.537 -25.599 1.00 37.46 428 ARG B N 1
ATOM 4473 C CA . ARG B 1 352 ? -13.131 -19.960 -25.830 1.00 37.77 428 ARG B CA 1
ATOM 4474 C C . ARG B 1 352 ? -14.196 -20.562 -26.761 1.00 42.25 428 ARG B C 1
ATOM 4475 O O . ARG B 1 352 ? -13.852 -21.324 -27.669 1.00 41.81 428 ARG B O 1
ATOM 4483 N N . LEU B 1 353 ? -15.484 -20.197 -26.539 1.00 39.45 429 LEU B N 1
ATOM 4484 C CA . LEU B 1 353 ? -16.638 -20.637 -27.334 1.00 39.81 429 LEU B CA 1
ATOM 4485 C C . LEU B 1 353 ? -16.564 -20.081 -28.756 1.00 43.74 429 LEU B C 1
ATOM 4486 O O . LEU B 1 353 ? -16.894 -20.798 -29.700 1.00 43.69 429 LEU B O 1
ATOM 4491 N N . TRP B 1 354 ? -16.130 -18.812 -28.909 1.00 40.08 430 TRP B N 1
ATOM 4492 C CA . TRP B 1 354 ? -15.980 -18.176 -30.220 1.00 39.54 430 TRP B CA 1
ATOM 4493 C C . TRP B 1 354 ? -14.893 -18.854 -31.046 1.00 43.75 430 TRP B C 1
ATOM 4494 O O . TRP B 1 354 ? -15.059 -18.986 -32.255 1.00 43.56 430 TRP B O 1
ATOM 4505 N N . GLN B 1 355 ? -13.812 -19.327 -30.390 1.00 40.65 431 GLN B N 1
ATOM 4506 C CA . GLN B 1 355 ? -12.729 -20.058 -31.045 1.00 40.66 431 GLN B CA 1
ATOM 4507 C C . GLN B 1 355 ? -13.215 -21.450 -31.462 1.00 45.32 431 GLN B C 1
ATOM 4508 O O . GLN B 1 355 ? -12.722 -21.977 -32.450 1.00 44.73 431 GLN B O 1
ATOM 4514 N N . LEU B 1 356 ? -14.189 -22.029 -30.726 1.00 43.16 432 LEU B N 1
ATOM 4515 C CA . LEU B 1 356 ? -14.780 -23.337 -31.029 1.00 44.11 432 LEU B CA 1
ATOM 4516 C C . LEU B 1 356 ? -15.615 -23.282 -32.322 1.00 49.17 432 LEU B C 1
ATOM 4517 O O . LEU B 1 356 ? -15.449 -24.146 -33.181 1.00 49.10 432 LEU B O 1
ATOM 4522 N N . GLU B 1 357 ? -16.492 -22.266 -32.464 1.00 46.45 433 GLU B N 1
ATOM 4523 C CA . GLU B 1 357 ? -17.353 -22.102 -33.643 1.00 46.96 433 GLU B CA 1
ATOM 4524 C C . GLU B 1 357 ? -16.614 -21.508 -34.867 1.00 51.94 433 GLU B C 1
ATOM 4525 O O . GLU B 1 357 ? -17.196 -21.444 -35.954 1.00 51.72 433 GLU B O 1
ATOM 4531 N N . ASN B 1 358 ? -15.332 -21.117 -34.696 1.00 49.30 434 ASN B N 1
ATOM 4532 C CA . ASN B 1 358 ? -14.473 -20.579 -35.758 1.00 49.47 434 ASN B CA 1
ATOM 4533 C C . ASN B 1 358 ? -13.390 -21.579 -36.171 1.00 55.98 434 ASN B C 1
ATOM 4534 O O . ASN B 1 358 ? -12.983 -21.586 -37.333 1.00 55.60 434 ASN B O 1
ATOM 4539 N N . GLU B 1 359 ? -12.922 -22.410 -35.218 1.00 54.89 435 GLU B N 1
ATOM 4540 C CA . GLU B 1 359 ? -11.899 -23.434 -35.449 1.00 56.18 435 GLU B CA 1
ATOM 4541 C C . GLU B 1 359 ? -12.521 -24.823 -35.374 1.00 62.65 435 GLU B C 1
ATOM 4542 O O . GLU B 1 359 ? -13.021 -25.235 -34.323 1.00 62.16 435 GLU B O 1
ATOM 4548 N N . ARG B 1 360 ? -12.489 -25.535 -36.512 1.00 61.59 436 ARG B N 1
ATOM 4549 C CA . ARG B 1 360 ? -13.043 -26.875 -36.724 1.00 62.91 436 ARG B CA 1
ATOM 4550 C C . ARG B 1 360 ? -14.567 -26.899 -36.520 1.00 68.02 436 ARG B C 1
ATOM 4551 O O . ARG B 1 360 ? -15.111 -27.735 -35.788 1.00 68.28 436 ARG B O 1
ATOM 4559 N N . MET B 1 361 ? -15.239 -25.957 -37.209 1.00 64.72 437 MET B N 1
ATOM 4560 C CA . MET B 1 361 ? -16.683 -25.759 -37.234 1.00 64.91 437 MET B CA 1
ATOM 4561 C C . MET B 1 361 ? -17.048 -24.849 -38.404 1.00 69.49 437 MET B C 1
ATOM 4562 O O . MET B 1 361 ? -16.954 -23.620 -38.294 1.00 68.67 437 MET B O 1
ATOM 4567 N N . ARG B 1 362 ? -17.419 -25.457 -39.539 1.00 67.05 438 ARG B N 1
ATOM 4568 C CA . ARG B 1 362 ? -17.833 -24.712 -40.721 1.00 67.33 438 ARG B CA 1
ATOM 4569 C C . ARG B 1 362 ? -19.349 -24.802 -40.845 1.00 72.65 438 ARG B C 1
ATOM 4570 O O . ARG B 1 362 ? -19.881 -25.638 -41.580 1.00 72.76 438 ARG B O 1
ATOM 4578 N N . THR B 1 363 ? -20.037 -23.957 -40.065 1.00 69.95 439 THR B N 1
ATOM 4579 C CA . THR B 1 363 ? -21.494 -23.862 -40.009 1.00 70.68 439 THR B CA 1
ATOM 4580 C C . THR B 1 363 ? -21.997 -23.202 -41.300 1.00 75.47 439 THR B C 1
ATOM 4581 O O . THR B 1 363 ? -21.879 -21.982 -41.458 1.00 75.00 439 THR B O 1
ATOM 4585 N N . SER B 1 364 ? -22.515 -24.013 -42.236 1.00 72.79 440 SER B N 1
ATOM 4586 C CA . SER B 1 364 ? -23.025 -23.517 -43.513 1.00 73.14 440 SER B CA 1
ATOM 4587 C C . SER B 1 364 ? -24.509 -23.872 -43.704 1.00 78.23 440 SER B C 1
ATOM 4588 O O . SER B 1 364 ? -24.828 -25.033 -43.982 1.00 78.19 440 SER B O 1
ATOM 4591 N N . PRO B 1 365 ? -25.437 -22.899 -43.527 1.00 75.49 441 PRO B N 1
ATOM 4592 C CA . PRO B 1 365 ? -26.865 -23.214 -43.692 1.00 76.37 441 PRO B CA 1
ATOM 4593 C C . PRO B 1 365 ? -27.245 -23.315 -45.166 1.00 81.13 441 PRO B C 1
ATOM 4594 O O . PRO B 1 365 ? -27.086 -22.352 -45.922 1.00 80.78 441 PRO B O 1
ATOM 4598 N N . GLY B 1 366 ? -27.705 -24.497 -45.562 1.00 78.41 442 GLY B N 1
ATOM 4599 C CA . GLY B 1 366 ? -28.091 -24.774 -46.939 1.00 79.03 442 GLY B CA 1
ATOM 4600 C C . GLY B 1 366 ? -29.157 -25.836 -47.093 1.00 84.08 442 GLY B C 1
ATOM 4601 O O . GLY B 1 366 ? -30.117 -25.875 -46.319 1.00 84.25 442 GLY B O 1
ATOM 4602 N N . PHE B 1 367 ? -29.006 -26.685 -48.123 1.00 80.95 443 PHE B N 1
ATOM 4603 C CA . PHE B 1 367 ? -29.955 -27.747 -48.450 1.00 81.78 443 PHE B CA 1
ATOM 4604 C C . PHE B 1 367 ? -29.247 -29.039 -48.825 1.00 86.48 443 PHE B C 1
ATOM 4605 O O . PHE B 1 367 ? -28.189 -29.002 -49.456 1.00 85.35 443 PHE B O 1
ATOM 4613 N N . LEU B 1 368 ? -29.854 -30.181 -48.464 1.00 84.73 444 LEU B N 1
ATOM 4614 C CA . LEU B 1 368 ? -29.335 -31.510 -48.781 1.00 85.14 444 LEU B CA 1
ATOM 4615 C C . LEU B 1 368 ? -30.437 -32.383 -49.387 1.00 91.73 444 LEU B C 1
ATOM 4616 O O . LEU B 1 368 ? -31.525 -32.501 -48.816 1.00 91.98 444 LEU B O 1
ATOM 4621 N N . PHE B 1 369 ? -30.145 -32.967 -50.563 1.00 89.74 445 PHE B N 1
ATOM 4622 C CA . PHE B 1 369 ? -31.021 -33.879 -51.299 1.00 91.13 445 PHE B CA 1
ATOM 4623 C C . PHE B 1 369 ? -30.164 -34.943 -51.987 1.00 96.12 445 PHE B C 1
ATOM 4624 O O . PHE B 1 369 ? -29.138 -34.614 -52.588 1.00 94.81 445 PHE B O 1
ATOM 4632 N N . LYS B 1 370 ? -30.559 -36.220 -51.849 1.00 94.68 446 LYS B N 1
ATOM 4633 C CA . LYS B 1 370 ? -29.820 -37.362 -52.395 1.00 95.21 446 LYS B CA 1
ATOM 4634 C C . LYS B 1 370 ? -30.648 -38.272 -53.314 1.00 101.85 446 LYS B C 1
ATOM 4635 O O . LYS B 1 370 ? -30.073 -39.083 -54.045 1.00 101.52 446 LYS B O 1
ATOM 4641 N N . ASP B 1 371 ? -31.987 -38.152 -53.254 1.00 100.60 447 ASP B N 1
ATOM 4642 C CA . ASP B 1 371 ? -32.929 -38.979 -54.007 1.00 102.25 447 ASP B CA 1
ATOM 4643 C C . ASP B 1 371 ? -32.881 -38.718 -55.530 1.00 107.96 447 ASP B C 1
ATOM 4644 O O . ASP B 1 371 ? -33.726 -38.009 -56.086 1.00 108.08 447 ASP B O 1
ATOM 4649 N N . PHE B 1 372 ? -31.865 -39.313 -56.189 1.00 105.48 448 PHE B N 1
ATOM 4650 C CA . PHE B 1 372 ? -31.619 -39.258 -57.635 1.00 106.20 448 PHE B CA 1
ATOM 4651 C C . PHE B 1 372 ? -31.338 -40.680 -58.133 1.00 111.63 448 PHE B C 1
ATOM 4652 O O . PHE B 1 372 ? -30.652 -41.441 -57.443 1.00 110.95 448 PHE B O 1
ATOM 4660 N N . GLU B 1 373 ? -31.856 -41.039 -59.321 1.00 109.77 449 GLU B N 1
ATOM 4661 C CA . GLU B 1 373 ? -31.649 -42.375 -59.885 1.00 110.52 449 GLU B CA 1
ATOM 4662 C C . GLU B 1 373 ? -30.390 -42.480 -60.744 1.00 114.74 449 GLU B C 1
ATOM 4663 O O . GLU B 1 373 ? -29.567 -43.367 -60.504 1.00 114.22 449 GLU B O 1
ATOM 4669 N N . ASN B 1 374 ? -30.238 -41.578 -61.734 1.00 111.66 450 ASN B N 1
ATOM 4670 C CA . ASN B 1 374 ? -29.089 -41.558 -62.641 1.00 111.51 450 ASN B CA 1
ATOM 4671 C C . ASN B 1 374 ? -27.985 -40.630 -62.140 1.00 114.58 450 ASN B C 1
ATOM 4672 O O . ASN B 1 374 ? -28.271 -39.508 -61.711 1.00 113.64 450 ASN B O 1
ATOM 4677 N N . VAL B 1 375 ? -26.724 -41.106 -62.196 1.00 111.04 451 VAL B N 1
ATOM 4678 C CA . VAL B 1 375 ? -25.528 -40.354 -61.784 1.00 109.99 451 VAL B CA 1
ATOM 4679 C C . VAL B 1 375 ? -25.276 -39.228 -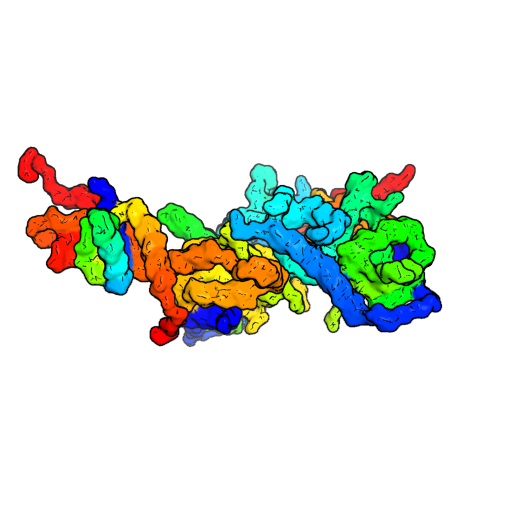62.793 1.00 114.08 451 VAL B C 1
ATOM 4680 O O . VAL B 1 375 ? -24.898 -38.126 -62.395 1.00 112.97 451 VAL B O 1
ATOM 4684 N N . GLU B 1 376 ? -25.515 -39.510 -64.094 1.00 111.61 452 GLU B N 1
ATOM 4685 C CA . GLU B 1 376 ? -25.361 -38.583 -65.223 1.00 111.89 452 GLU B CA 1
ATOM 4686 C C . GLU B 1 376 ? -26.286 -37.364 -65.087 1.00 115.63 452 GLU B C 1
ATOM 4687 O O . GLU B 1 376 ? -25.900 -36.258 -65.474 1.00 115.02 452 GLU B O 1
ATOM 4693 N N . GLU B 1 377 ? -27.499 -37.576 -64.531 1.00 112.32 453 GLU B N 1
ATOM 4694 C CA . GLU B 1 377 ? -28.506 -36.536 -64.288 1.00 112.08 453 GLU B CA 1
ATOM 4695 C C . GLU B 1 377 ? -28.150 -35.710 -63.049 1.00 114.21 453 GLU B C 1
ATOM 4696 O O . GLU B 1 377 ? -28.429 -34.510 -63.016 1.00 113.54 453 GLU B O 1
ATOM 4702 N N . TYR B 1 378 ? -27.531 -36.357 -62.039 1.00 109.75 454 TYR B N 1
ATOM 4703 C CA . TYR B 1 378 ? -27.086 -35.738 -60.787 1.00 108.37 454 TYR B CA 1
ATOM 4704 C C . TYR B 1 378 ? -25.923 -34.762 -61.027 1.00 111.08 454 TYR B C 1
ATOM 4705 O O . TYR B 1 378 ? -25.922 -33.677 -60.447 1.00 109.84 454 TYR B O 1
ATOM 4714 N N . MET B 1 379 ? -24.949 -35.153 -61.881 1.00 107.73 455 MET B N 1
ATOM 4715 C CA . MET B 1 379 ? -23.760 -34.365 -62.237 1.00 107.17 455 MET B CA 1
ATOM 4716 C C . MET B 1 379 ? -24.108 -33.015 -62.870 1.00 111.26 455 MET B C 1
ATOM 4717 O O . MET B 1 379 ? -23.420 -32.030 -62.598 1.00 110.22 455 MET B O 1
ATOM 4722 N N . ALA B 1 380 ? -25.160 -32.975 -63.719 1.00 108.87 456 ALA B N 1
ATOM 4723 C CA . ALA B 1 380 ? -25.631 -31.765 -64.402 1.00 109.28 456 ALA B CA 1
ATOM 4724 C C . ALA B 1 380 ? -26.211 -30.751 -63.410 1.00 112.76 456 ALA B C 1
ATOM 4725 O O . ALA B 1 380 ? -25.925 -29.558 -63.528 1.00 112.28 456 ALA B O 1
ATOM 4727 N N . LEU B 1 381 ? -27.002 -31.231 -62.425 1.00 109.07 457 LEU B N 1
ATOM 4728 C CA . LEU B 1 381 ? -27.607 -30.403 -61.379 1.00 108.36 457 LEU B CA 1
ATOM 4729 C C . LEU B 1 381 ? -26.562 -29.955 -60.351 1.00 110.72 457 LEU B C 1
ATOM 4730 O O . LEU B 1 381 ? -26.622 -28.815 -59.887 1.00 109.92 457 LEU B O 1
ATOM 4735 N N . ALA B 1 382 ? -25.597 -30.842 -60.014 1.00 106.49 458 ALA B N 1
ATOM 4736 C CA . ALA B 1 382 ? -24.505 -30.553 -59.076 1.00 105.16 458 ALA B CA 1
ATOM 4737 C C . ALA B 1 382 ? -23.490 -29.587 -59.695 1.00 108.84 458 ALA B C 1
ATOM 4738 O O . ALA B 1 382 ? -22.953 -28.730 -58.991 1.00 107.72 458 ALA B O 1
ATOM 4740 N N . GLY B 1 383 ? -23.250 -29.736 -60.999 1.00 106.13 459 GLY B N 1
ATOM 4741 C CA . GLY B 1 383 ? -22.341 -28.896 -61.771 1.00 106.19 459 GLY B CA 1
ATOM 4742 C C . GLY B 1 383 ? -22.860 -27.484 -61.950 1.00 110.04 459 GLY B C 1
ATOM 4743 O O . GLY B 1 383 ? -22.073 -26.534 -61.956 1.00 109.33 459 GLY B O 1
ATOM 4744 N N . TYR B 1 384 ? -24.199 -27.342 -62.084 1.00 107.01 460 TYR B N 1
ATOM 4745 C CA . TYR B 1 384 ? -24.904 -26.066 -62.238 1.00 107.17 460 TYR B CA 1
ATOM 4746 C C . TYR B 1 384 ? -24.723 -25.178 -61.003 1.00 109.87 460 TYR B C 1
ATOM 4747 O O . TYR B 1 384 ? -24.553 -23.966 -61.147 1.00 109.52 460 TYR B O 1
ATOM 4756 N N . ALA B 1 385 ? -24.736 -25.787 -59.799 1.00 105.45 461 ALA B N 1
ATOM 4757 C CA . ALA B 1 385 ? -24.541 -25.092 -58.523 1.00 104.27 461 ALA B CA 1
ATOM 4758 C C . ALA B 1 385 ? -23.093 -24.598 -58.379 1.00 107.31 461 ALA B C 1
ATOM 4759 O O . ALA B 1 385 ? -22.864 -23.545 -57.781 1.00 106.44 461 ALA B O 1
ATOM 4761 N N . GLU B 1 386 ? -22.128 -25.349 -58.951 1.00 103.68 462 GLU B N 1
ATOM 4762 C CA . GLU B 1 386 ? -20.700 -25.013 -58.952 1.00 102.99 462 GLU B CA 1
ATOM 4763 C C . GLU B 1 386 ? -20.429 -23.853 -59.913 1.00 107.21 462 GLU B C 1
ATOM 4764 O O . GLU B 1 386 ? -19.517 -23.062 -59.669 1.00 106.46 462 GLU B O 1
ATOM 4770 N N . GLU B 1 387 ? -21.218 -23.769 -61.010 1.00 104.62 463 GLU B N 1
ATOM 4771 C CA . GLU B 1 387 ? -21.125 -22.747 -62.059 1.00 105.28 463 GLU B CA 1
ATOM 4772 C C . GLU B 1 387 ? -21.438 -21.333 -61.553 1.00 108.23 463 GLU B C 1
ATOM 4773 O O . GLU B 1 387 ? -20.714 -20.397 -61.895 1.00 108.13 463 GLU B O 1
ATOM 4779 N N . ILE B 1 388 ? -22.508 -21.180 -60.743 1.00 103.74 464 ILE B N 1
ATOM 4780 C CA . ILE B 1 388 ? -22.921 -19.887 -60.179 1.00 103.08 464 ILE B CA 1
ATOM 4781 C C . ILE B 1 388 ? -22.048 -19.530 -58.968 1.00 104.66 464 ILE B C 1
ATOM 4782 O O . ILE B 1 388 ? -21.616 -18.383 -58.833 1.00 104.04 464 ILE B O 1
ATOM 4787 N N . GLY B 1 389 ? -21.816 -20.520 -58.106 1.00 99.63 465 GLY B N 1
ATOM 4788 C CA . GLY B 1 389 ? -21.052 -20.386 -56.872 1.00 97.95 465 GLY B CA 1
ATOM 4789 C C . GLY B 1 389 ? -21.955 -20.533 -55.665 1.00 100.25 465 GLY B C 1
ATOM 4790 O O . GLY B 1 389 ? -21.870 -19.743 -54.720 1.00 99.26 465 GLY B O 1
ATOM 4791 N N . VAL B 1 390 ? -22.840 -21.548 -55.709 1.00 96.15 466 VAL B N 1
ATOM 4792 C CA . VAL B 1 390 ? -23.835 -21.861 -54.677 1.00 95.11 466 VAL B CA 1
ATOM 4793 C C . VAL B 1 390 ? -23.362 -23.049 -53.818 1.00 96.61 466 VAL B C 1
ATOM 4794 O O . VAL B 1 390 ? -23.422 -22.971 -52.587 1.00 95.50 466 VAL B O 1
ATOM 4798 N N . LEU B 1 391 ? -22.887 -24.133 -54.474 1.00 92.02 467 LEU B N 1
ATOM 4799 C CA . LEU B 1 391 ? -22.401 -25.372 -53.852 1.00 90.63 467 LEU B CA 1
ATOM 4800 C C . LEU B 1 391 ? -21.175 -25.152 -52.956 1.00 91.96 467 LEU B C 1
ATOM 4801 O O . LEU B 1 391 ? -20.285 -24.370 -53.300 1.00 91.39 467 LEU B O 1
ATOM 4806 N N . VAL B 1 392 ? -21.138 -25.862 -51.815 1.00 86.60 468 VAL B N 1
ATOM 4807 C CA . VAL B 1 392 ? -20.048 -25.810 -50.837 1.00 84.93 468 VAL B CA 1
ATOM 4808 C C . VAL B 1 392 ? -19.371 -27.175 -50.660 1.00 87.25 468 VAL B C 1
ATOM 4809 O O . VAL B 1 392 ? -18.162 -27.229 -50.434 1.00 86.40 468 VAL B O 1
ATOM 4813 N N . TRP B 1 393 ? -20.148 -28.270 -50.773 1.00 83.27 469 TRP B N 1
ATOM 4814 C CA . TRP B 1 393 ? -19.661 -29.640 -50.618 1.00 82.83 469 TRP B CA 1
ATOM 4815 C C . TRP B 1 393 ? -20.302 -30.589 -51.634 1.00 86.60 469 TRP B C 1
ATOM 4816 O O . TRP B 1 393 ? -21.492 -30.466 -51.933 1.00 86.43 469 TRP B O 1
ATOM 4827 N N . ARG B 1 394 ? -19.503 -31.548 -52.144 1.00 82.98 470 ARG B N 1
ATOM 4828 C CA . ARG B 1 394 ? -19.925 -32.550 -53.124 1.00 83.36 470 ARG B CA 1
ATOM 4829 C C . ARG B 1 394 ? -19.076 -33.822 -53.019 1.00 86.88 470 ARG B C 1
ATOM 4830 O O . ARG B 1 394 ? -17.847 -33.744 -52.991 1.00 86.37 470 ARG B O 1
ATOM 4838 N N . SER B 1 395 ? -19.743 -34.986 -52.987 1.00 83.46 471 SER B N 1
ATOM 4839 C CA . SER B 1 395 ? -19.107 -36.301 -52.983 1.00 83.66 471 SER B CA 1
ATOM 4840 C C . SER B 1 395 ? -19.881 -37.195 -53.952 1.00 88.38 471 SER B C 1
ATOM 4841 O O . SER B 1 395 ? -20.998 -37.626 -53.651 1.00 88.39 471 SER B O 1
ATOM 4844 N N . ASP B 1 396 ? -19.309 -37.417 -55.147 1.00 85.20 472 ASP B N 1
ATOM 4845 C CA . ASP B 1 396 ? -19.921 -38.215 -56.217 1.00 85.69 472 ASP B CA 1
ATOM 4846 C C . ASP B 1 396 ? -19.995 -39.714 -55.889 1.00 89.85 472 ASP B C 1
ATOM 4847 O O . ASP B 1 396 ? -20.712 -40.453 -56.569 1.00 90.21 472 ASP B O 1
ATOM 4852 N N . ARG B 1 397 ? -19.276 -40.145 -54.833 1.00 85.80 473 ARG B N 1
ATOM 4853 C CA . ARG B 1 397 ? -19.202 -41.528 -54.348 1.00 86.00 473 ARG B CA 1
ATOM 4854 C C . ARG B 1 397 ? -20.523 -42.009 -53.716 1.00 89.21 473 ARG B C 1
ATOM 4855 O O . ARG B 1 397 ? -20.757 -43.219 -53.649 1.00 89.61 473 ARG B O 1
ATOM 4863 N N . LYS B 1 398 ? -21.374 -41.065 -53.255 1.00 84.32 474 LYS B N 1
ATOM 4864 C CA . LYS B 1 398 ? -22.674 -41.340 -52.626 1.00 83.90 474 LYS B CA 1
ATOM 4865 C C . LYS B 1 398 ? -23.837 -40.631 -53.353 1.00 87.10 474 LYS B C 1
ATOM 4866 O O . LYS B 1 398 ? -25.000 -40.859 -53.009 1.00 86.87 474 LYS B O 1
ATOM 4872 N N . ARG B 1 399 ? -23.510 -39.796 -54.373 1.00 83.22 475 ARG B N 1
ATOM 4873 C CA . ARG B 1 399 ? -24.429 -38.997 -55.209 1.00 83.14 475 ARG B CA 1
ATOM 4874 C C . ARG B 1 399 ? -25.217 -37.957 -54.372 1.00 86.07 475 ARG B C 1
ATOM 4875 O O . ARG B 1 399 ? -26.417 -37.753 -54.585 1.00 86.18 475 ARG B O 1
ATOM 4883 N N . MET B 1 400 ? -24.511 -37.287 -53.435 1.00 81.23 476 MET B N 1
ATOM 4884 C CA . MET B 1 400 ? -25.047 -36.272 -52.519 1.00 80.14 476 MET B CA 1
ATOM 4885 C C . MET B 1 400 ? -24.551 -34.869 -52.864 1.00 82.14 476 MET B C 1
ATOM 4886 O O . MET B 1 400 ? -23.419 -34.712 -53.327 1.00 81.32 476 MET B O 1
ATOM 4891 N N . PHE B 1 401 ? -25.382 -33.849 -52.595 1.00 77.92 477 PHE B N 1
ATOM 4892 C CA . PHE B 1 401 ? -25.029 -32.452 -52.845 1.00 77.03 477 PHE B CA 1
ATOM 4893 C C . PHE B 1 401 ? -25.432 -31.542 -51.684 1.00 78.90 477 PHE B C 1
ATOM 4894 O O . PHE B 1 401 ? -26.425 -31.812 -51.003 1.00 78.50 477 PHE B O 1
ATOM 4902 N N . PHE B 1 402 ? -24.670 -30.453 -51.480 1.00 74.00 478 PHE B N 1
ATOM 4903 C CA . PHE B 1 402 ? -24.959 -29.439 -50.467 1.00 72.91 478 PHE B CA 1
ATOM 4904 C C . PHE B 1 402 ? -24.724 -28.034 -51.023 1.00 76.65 478 PHE B C 1
ATOM 4905 O O . PHE B 1 402 ? -23.585 -27.663 -51.321 1.00 75.66 478 PHE B O 1
ATOM 4913 N N . ALA B 1 403 ? -25.820 -27.271 -51.187 1.00 73.94 479 ALA B N 1
ATOM 4914 C CA . ALA B 1 403 ? -25.816 -25.905 -51.713 1.00 74.01 479 ALA B CA 1
ATOM 4915 C C . ALA B 1 403 ? -26.653 -24.970 -50.840 1.00 78.36 479 ALA B C 1
ATOM 4916 O O . ALA B 1 403 ? -27.661 -25.399 -50.273 1.00 78.22 479 ALA B O 1
ATOM 4918 N N . SER B 1 404 ? -26.237 -23.688 -50.748 1.00 75.16 480 SER B N 1
ATOM 4919 C CA . SER B 1 404 ? -26.885 -22.642 -49.944 1.00 75.23 480 SER B CA 1
ATOM 4920 C C . SER B 1 404 ? -28.309 -22.271 -50.391 1.00 80.80 480 SER B C 1
ATOM 4921 O O . SER B 1 404 ? -29.079 -21.756 -49.576 1.00 80.61 480 SER B O 1
ATOM 4924 N N . LYS B 1 405 ? -28.655 -22.530 -51.669 1.00 78.54 481 LYS B N 1
ATOM 4925 C CA . LYS B 1 405 ? -29.974 -22.224 -52.231 1.00 79.67 481 LYS B CA 1
ATOM 4926 C C . LYS B 1 405 ? -30.705 -23.454 -52.785 1.00 84.49 481 LYS B C 1
ATOM 4927 O O . LYS B 1 405 ? -30.087 -24.492 -53.027 1.00 83.58 481 LYS B O 1
ATOM 4933 N N . PHE B 1 406 ? -32.033 -23.323 -52.959 1.00 82.58 482 PHE B N 1
ATOM 4934 C CA . PHE B 1 406 ? -32.959 -24.340 -53.471 1.00 83.57 482 PHE B CA 1
ATOM 4935 C C . PHE B 1 406 ? -33.877 -23.693 -54.507 1.00 89.01 482 PHE B C 1
ATOM 4936 O O . PHE B 1 406 ? -34.371 -24.373 -55.407 1.00 89.10 482 PHE B O 1
ATOM 4944 N N . GLU B 1 407 ? -34.108 -22.375 -54.350 1.00 86.52 483 GLU B N 1
ATOM 4945 C CA . GLU B 1 407 ? -34.964 -21.518 -55.173 1.00 88.02 483 GLU B CA 1
ATOM 4946 C C . GLU B 1 407 ? -34.608 -21.524 -56.662 1.00 93.22 483 GLU B C 1
ATOM 4947 O O . GLU B 1 407 ? -35.516 -21.525 -57.496 1.00 94.30 483 GLU B O 1
ATOM 4953 N N . GLN B 1 408 ? -33.301 -21.529 -56.993 1.00 89.25 484 GLN B N 1
ATOM 4954 C CA . GLN B 1 408 ? -32.821 -21.525 -58.381 1.00 89.72 484 GLN B CA 1
ATOM 4955 C C . GLN B 1 408 ? -32.409 -22.920 -58.897 1.00 93.54 484 GLN B C 1
ATOM 4956 O O . GLN B 1 408 ? -32.324 -23.113 -60.111 1.00 93.78 484 GLN B O 1
ATOM 4962 N N . LEU B 1 409 ? -32.169 -23.883 -57.985 1.00 89.54 485 LEU B N 1
ATOM 4963 C CA . LEU B 1 409 ? -31.773 -25.246 -58.347 1.00 89.35 485 LEU B CA 1
ATOM 4964 C C . LEU B 1 409 ? -32.955 -26.162 -58.681 1.00 94.85 485 LEU B C 1
ATOM 4965 O O . LEU B 1 409 ? -32.799 -27.059 -59.514 1.00 94.92 485 LEU B O 1
ATOM 4970 N N . ARG B 1 410 ? -34.131 -25.937 -58.044 1.00 92.15 486 ARG B N 1
ATOM 4971 C CA . ARG B 1 410 ? -35.367 -26.700 -58.284 1.00 93.12 486 ARG B CA 1
ATOM 4972 C C . ARG B 1 410 ? -35.851 -26.453 -59.723 1.00 98.85 486 ARG B C 1
ATOM 4973 O O . ARG B 1 410 ? -36.315 -27.385 -60.385 1.00 99.21 486 ARG B O 1
ATOM 4981 N N . ASP B 1 411 ? -35.703 -25.199 -60.201 1.00 96.02 487 ASP B N 1
ATOM 4982 C CA . ASP B 1 411 ? -36.074 -24.739 -61.542 1.00 97.31 487 ASP B CA 1
ATOM 4983 C C . ASP B 1 411 ? -35.251 -25.443 -62.633 1.00 100.85 487 ASP B C 1
ATOM 4984 O O . ASP B 1 411 ? -35.773 -25.700 -63.721 1.00 101.73 487 ASP B O 1
ATOM 4989 N N . TYR B 1 412 ? -33.973 -25.754 -62.330 1.00 95.75 488 TYR B N 1
ATOM 4990 C CA . TYR B 1 412 ? -33.021 -26.410 -63.232 1.00 95.31 488 TYR B CA 1
ATOM 4991 C C . TYR B 1 412 ? -33.415 -27.849 -63.622 1.00 98.89 488 TYR B C 1
ATOM 4992 O O . TYR B 1 412 ? -33.042 -28.292 -64.711 1.00 99.11 488 TYR B O 1
ATOM 5001 N N . LEU B 1 413 ? -34.170 -28.565 -62.748 1.00 94.40 489 LEU B N 1
ATOM 5002 C CA . LEU B 1 413 ? -34.643 -29.944 -62.958 1.00 94.14 489 LEU B CA 1
ATOM 5003 C C . LEU B 1 413 ? -35.364 -30.117 -64.308 1.00 98.28 489 LEU B C 1
ATOM 5004 O O . LEU B 1 413 ? -35.080 -31.077 -65.027 1.00 97.96 489 LEU B O 1
ATOM 5009 N N . LYS B 1 414 ? -36.258 -29.163 -64.652 1.00 95.15 490 LYS B N 1
ATOM 5010 C CA . LYS B 1 414 ? -37.022 -29.059 -65.905 1.00 96.29 490 LYS B CA 1
ATOM 5011 C C . LYS B 1 414 ? -37.764 -30.359 -66.322 1.00 100.62 490 LYS B C 1
ATOM 5012 O O . LYS B 1 414 ? -37.746 -30.732 -67.501 1.00 101.32 490 LYS B O 1
ATOM 5018 N N . SER B 1 415 ? -38.437 -31.024 -65.359 1.00 96.20 491 SER B N 1
ATOM 5019 C CA . SER B 1 415 ? -39.210 -32.247 -65.613 1.00 96.31 491 SER B CA 1
ATOM 5020 C C . SER B 1 415 ? -40.709 -32.000 -65.342 1.00 100.05 491 SER B C 1
ATOM 5021 O O . SER B 1 415 ? -41.248 -32.439 -64.321 1.00 99.52 491 SER B O 1
ATOM 5024 N N . ARG B 1 416 ? -41.368 -31.263 -66.262 1.00 96.73 492 ARG B N 1
ATOM 5025 C CA . ARG B 1 416 ? -42.780 -30.878 -66.156 1.00 97.40 492 ARG B CA 1
ATOM 5026 C C . ARG B 1 416 ? -43.666 -31.568 -67.201 1.00 101.05 492 ARG B C 1
ATOM 5027 O O . ARG B 1 416 ? -43.590 -31.250 -68.391 1.00 101.36 492 ARG B O 1
ATOM 5035 N N . LYS B 1 417 ? -44.498 -32.523 -66.745 1.00 96.79 493 LYS B N 1
ATOM 5036 C CA . LYS B 1 417 ? -45.440 -33.297 -67.567 1.00 97.52 493 LYS B CA 1
ATOM 5037 C C . LYS B 1 417 ? -46.769 -33.507 -66.807 1.00 100.95 493 LYS B C 1
ATOM 5038 O O . LYS B 1 417 ? -46.902 -33.037 -65.675 1.00 100.08 493 LYS B O 1
ATOM 5044 N N . LYS B 1 418 ? -47.746 -34.206 -67.431 1.00 97.82 494 LYS B N 1
ATOM 5045 C CA . LYS B 1 418 ? -49.058 -34.504 -66.841 1.00 98.43 494 LYS B CA 1
ATOM 5046 C C . LYS B 1 418 ? -48.944 -35.494 -65.671 1.00 100.29 494 LYS B C 1
ATOM 5047 O O . LYS B 1 418 ? -49.567 -35.274 -64.632 1.00 100.40 494 LYS B O 1
ATOM 5053 N N . GLU B 1 419 ? -48.163 -36.582 -65.849 1.00 94.70 495 GLU B N 1
ATOM 5054 C CA . GLU B 1 419 ? -47.929 -37.618 -64.835 1.00 93.14 495 GLU B CA 1
ATOM 5055 C C . GLU B 1 419 ? -46.552 -38.284 -64.989 1.00 94.60 495 GLU B C 1
ATOM 5056 O O . GLU B 1 419 ? -45.975 -38.263 -66.079 1.00 93.92 495 GLU B O 1
ATOM 5062 N N . GLY B 1 420 ? -46.049 -38.858 -63.897 1.00 89.63 496 GLY B N 1
ATOM 5063 C CA . GLY B 1 420 ? -44.760 -39.540 -63.859 1.00 109.83 496 GLY B CA 1
ATOM 5064 C C . GLY B 1 420 ? -43.764 -38.878 -62.932 1.00 115.75 496 GLY B C 1
ATOM 5065 O O . GLY B 1 420 ? -43.576 -37.663 -62.982 1.00 70.08 496 GLY B O 1
ATOM 5066 N N . ALA C 2 30 ? -39.723 -31.012 -42.682 1.00 91.24 4 ALA D N 1
ATOM 5067 C CA . ALA C 2 30 ? -38.388 -30.687 -43.176 1.00 87.62 4 ALA D CA 1
ATOM 5068 C C . ALA C 2 30 ? -38.012 -29.229 -42.881 1.00 90.31 4 ALA D C 1
ATOM 5069 O O . ALA C 2 30 ? -38.814 -28.325 -43.133 1.00 92.40 4 ALA D O 1
ATOM 5071 N N . ILE C 2 31 ? -36.794 -29.009 -42.338 1.00 83.28 5 ILE D N 1
ATOM 5072 C CA . ILE C 2 31 ? -36.276 -27.678 -41.993 1.00 81.61 5 ILE D CA 1
ATOM 5073 C C . ILE C 2 31 ? -34.839 -27.487 -42.596 1.00 81.34 5 ILE D C 1
ATOM 5074 O O . ILE C 2 31 ? -33.851 -27.277 -41.880 1.00 78.38 5 ILE D O 1
ATOM 5079 N N . ARG C 2 32 ? -34.769 -27.558 -43.947 1.00 77.48 6 ARG D N 1
ATOM 5080 C CA . ARG C 2 32 ? -33.580 -27.379 -44.800 1.00 74.63 6 ARG D CA 1
ATOM 5081 C C . ARG C 2 32 ? -32.386 -28.298 -44.417 1.00 74.04 6 ARG D C 1
ATOM 5082 O O . ARG C 2 32 ? -32.214 -29.352 -45.037 1.00 73.66 6 ARG D O 1
ATOM 5090 N N . GLY C 2 33 ? -31.589 -27.881 -43.422 1.00 67.03 7 GLY D N 1
ATOM 5091 C CA . GLY C 2 33 ? -30.412 -28.596 -42.931 1.00 63.55 7 GLY D CA 1
ATOM 5092 C C . GLY C 2 33 ? -29.144 -27.758 -42.925 1.00 63.73 7 GLY D C 1
ATOM 5093 O O . GLY C 2 33 ? -28.895 -27.007 -43.872 1.00 63.62 7 GLY D O 1
ATOM 5094 N N . VAL C 2 34 ? -28.324 -27.882 -41.857 1.00 57.20 8 VAL D N 1
ATOM 5095 C CA . VAL C 2 34 ? -27.062 -27.137 -41.695 1.00 54.67 8 VAL D CA 1
ATOM 5096 C C . VAL C 2 34 ? -25.841 -28.087 -41.702 1.00 56.14 8 VAL D C 1
ATOM 5097 O O . VAL C 2 34 ? -25.733 -28.947 -40.828 1.00 55.07 8 VAL D O 1
ATOM 5101 N N . LEU C 2 35 ? -24.922 -27.910 -42.674 1.00 51.57 9 LEU D N 1
ATOM 5102 C CA . LEU C 2 35 ? -23.699 -28.716 -42.800 1.00 49.86 9 LEU D CA 1
ATOM 5103 C C . LEU C 2 35 ? -22.647 -28.256 -41.791 1.00 52.61 9 LEU D C 1
ATOM 5104 O O . LEU C 2 35 ? -22.462 -27.052 -41.597 1.00 52.36 9 LEU D O 1
ATOM 5109 N N . ILE C 2 36 ? -21.961 -29.222 -41.153 1.00 48.11 10 ILE D N 1
ATOM 5110 C CA . ILE C 2 36 ? -20.905 -28.981 -40.173 1.00 46.79 10 ILE D CA 1
ATOM 5111 C C . ILE C 2 36 ? -19.627 -29.720 -40.577 1.00 50.00 10 ILE D C 1
ATOM 5112 O O . ILE C 2 36 ? -19.620 -30.953 -40.650 1.00 49.48 10 ILE D O 1
ATOM 5117 N N . GLU C 2 37 ? -18.555 -28.955 -40.860 1.00 46.49 11 GLU D N 1
ATOM 5118 C CA . GLU C 2 37 ? -17.237 -29.499 -41.184 1.00 46.34 11 GLU D CA 1
ATOM 5119 C C . GLU C 2 37 ? -16.409 -29.436 -39.907 1.00 49.75 11 GLU D C 1
ATOM 5120 O O . GLU C 2 37 ? -16.295 -28.379 -39.284 1.00 49.51 11 GLU D O 1
ATOM 5126 N N . CYS C 2 38 ? -15.851 -30.580 -39.518 1.00 45.85 12 CYS D N 1
ATOM 5127 C CA . CYS C 2 38 ? -15.042 -30.740 -38.316 1.00 45.44 12 CYS D CA 1
ATOM 5128 C C . CYS C 2 38 ? -13.996 -31.833 -38.556 1.00 49.25 12 CYS D C 1
ATOM 5129 O O . CYS C 2 38 ? -13.862 -32.321 -39.678 1.00 49.69 12 CYS D O 1
ATOM 5132 N N . GLU C 2 39 ? -13.245 -32.199 -37.513 1.00 44.90 13 GLU D N 1
ATOM 5133 C CA . GLU C 2 39 ? -12.260 -33.268 -37.574 1.00 45.23 13 GLU D CA 1
ATOM 5134 C C . GLU C 2 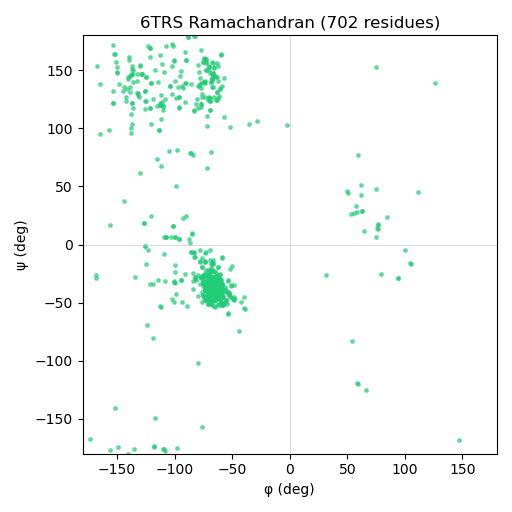39 ? -12.900 -34.504 -36.896 1.00 48.72 13 GLU D C 1
ATOM 5135 O O . GLU C 2 39 ? -13.805 -34.304 -36.077 1.00 47.72 13 GLU D O 1
ATOM 5141 N N . PRO C 2 40 ? -12.514 -35.770 -37.229 1.00 45.58 14 PRO D N 1
ATOM 5142 C CA . PRO C 2 40 ? -13.185 -36.938 -36.616 1.00 45.20 14 PRO D CA 1
ATOM 5143 C C . PRO C 2 40 ? -13.280 -36.958 -35.086 1.00 48.03 14 PRO D C 1
ATOM 5144 O O . PRO C 2 40 ? -14.147 -37.654 -34.555 1.00 47.42 14 PRO D O 1
ATOM 5148 N N . ALA C 2 41 ? -12.420 -36.189 -34.387 1.00 44.30 15 ALA D N 1
ATOM 5149 C CA . ALA C 2 41 ? -12.432 -36.077 -32.928 1.00 44.04 15 ALA D CA 1
ATOM 5150 C C . ALA C 2 41 ? -13.693 -35.349 -32.450 1.00 47.19 15 ALA D C 1
ATOM 5151 O O . ALA C 2 41 ? -14.309 -35.783 -31.478 1.00 46.69 15 ALA D O 1
ATOM 5153 N N . ILE C 2 42 ? -14.080 -34.258 -33.148 1.00 43.47 16 ILE D N 1
ATOM 5154 C CA . ILE C 2 42 ? -15.270 -33.451 -32.848 1.00 42.61 16 ILE D CA 1
ATOM 5155 C C . ILE C 2 42 ? -16.522 -34.200 -33.311 1.00 45.97 16 ILE D C 1
ATOM 5156 O O . ILE C 2 42 ? -17.504 -34.248 -32.569 1.00 45.41 16 ILE D O 1
ATOM 5161 N N . LYS C 2 43 ? -16.474 -34.797 -34.527 1.00 42.52 17 LYS D N 1
ATOM 5162 C CA . LYS C 2 43 ? -17.563 -35.582 -35.118 1.00 42.45 17 LYS D CA 1
ATOM 5163 C C . LYS C 2 43 ? -18.026 -36.694 -34.159 1.00 47.49 17 LYS D C 1
ATOM 5164 O O . LYS C 2 43 ? -19.234 -36.872 -33.990 1.00 47.22 17 LYS D O 1
ATOM 5170 N N . SER C 2 44 ? -17.065 -37.398 -33.502 1.00 44.87 18 SER D N 1
ATOM 5171 C CA . SER C 2 44 ? -17.332 -38.468 -32.533 1.00 45.25 18 SER D CA 1
ATOM 5172 C C . SER C 2 44 ? -18.052 -37.945 -31.286 1.00 49.69 18 SER D C 1
ATOM 5173 O O . SER C 2 44 ? -18.838 -38.679 -30.690 1.00 49.73 18 SER D O 1
ATOM 5176 N N . ILE C 2 45 ? -17.797 -36.676 -30.914 1.00 46.40 19 ILE D N 1
ATOM 5177 C CA . ILE C 2 45 ? -18.433 -35.999 -29.779 1.00 46.44 19 ILE D CA 1
ATOM 5178 C C . ILE C 2 45 ? -19.845 -35.511 -30.195 1.00 51.70 19 ILE D C 1
ATOM 5179 O O . ILE C 2 45 ? -20.731 -35.413 -29.342 1.00 51.56 19 ILE D O 1
ATOM 5184 N N . ILE C 2 46 ? -20.065 -35.264 -31.509 1.00 49.27 20 ILE D N 1
ATOM 5185 C CA . ILE C 2 46 ? -21.367 -34.842 -32.046 1.00 49.90 20 ILE D CA 1
ATOM 5186 C C . ILE C 2 46 ? -22.350 -36.038 -32.068 1.00 56.57 20 ILE D C 1
ATOM 5187 O O . ILE C 2 46 ? -23.495 -35.887 -31.635 1.00 56.92 20 ILE D O 1
ATOM 5192 N N . VAL C 2 47 ? -21.884 -37.225 -32.527 1.00 54.71 21 VAL D N 1
ATOM 5193 C CA . VAL C 2 47 ? -22.666 -38.474 -32.574 1.00 56.19 21 VAL D CA 1
ATOM 5194 C C . VAL C 2 47 ? -22.933 -38.959 -31.131 1.00 63.01 21 VAL D C 1
ATOM 5195 O O . VAL C 2 47 ? -23.967 -39.578 -30.870 1.00 63.40 21 VAL D O 1
ATOM 5199 N N . HIS C 2 48 ? -22.007 -38.638 -30.201 1.00 61.41 22 HIS D N 1
ATOM 5200 C CA . HIS C 2 48 ? -22.063 -38.956 -28.770 1.00 62.80 22 HIS D CA 1
ATOM 5201 C C . HIS C 2 48 ? -23.296 -38.321 -28.110 1.00 69.63 22 HIS D C 1
ATOM 5202 O O . HIS C 2 48 ? -23.889 -38.925 -27.215 1.00 70.01 22 HIS D O 1
ATOM 5209 N N . LEU C 2 49 ? -23.668 -37.102 -28.553 1.00 67.93 23 LEU D N 1
ATOM 5210 C CA . LEU C 2 49 ? -24.834 -36.359 -28.065 1.00 69.44 23 LEU D CA 1
ATOM 5211 C C . LEU C 2 49 ? -26.112 -36.808 -28.787 1.00 76.74 23 LEU D C 1
ATOM 5212 O O . LEU C 2 49 ? -27.208 -36.656 -28.242 1.00 77.37 23 LEU D O 1
ATOM 5217 N N . ASP C 2 50 ? -25.965 -37.365 -30.010 1.00 75.19 24 ASP D N 1
ATOM 5218 C CA . ASP C 2 50 ? -27.066 -37.871 -30.834 1.00 77.20 24 ASP D CA 1
ATOM 5219 C C . ASP C 2 50 ? -27.666 -39.153 -30.247 1.00 84.29 24 ASP D C 1
ATOM 5220 O O . ASP C 2 50 ? -28.853 -39.414 -30.458 1.00 85.42 24 ASP D O 1
ATOM 5225 N N . SER C 2 51 ? -26.849 -39.941 -29.501 1.00 81.95 25 SER D N 1
ATOM 5226 C CA . SER C 2 51 ? -27.262 -41.182 -28.830 1.00 83.58 25 SER D CA 1
ATOM 5227 C C . SER C 2 51 ? -28.361 -40.897 -27.797 1.00 90.01 25 SER D C 1
ATOM 5228 O O . SER C 2 51 ? -29.242 -41.735 -27.594 1.00 91.12 25 SER D O 1
ATOM 5231 N N . ILE C 2 52 ? -28.309 -39.698 -27.169 1.00 87.12 26 ILE D N 1
ATOM 5232 C CA . ILE C 2 52 ? -29.303 -39.203 -26.211 1.00 88.64 26 ILE D CA 1
ATOM 5233 C C . ILE C 2 52 ? -30.543 -38.811 -27.039 1.00 95.40 26 ILE D C 1
ATOM 5234 O O . ILE C 2 52 ? -30.417 -38.067 -28.020 1.00 94.43 26 ILE D O 1
ATOM 5239 N N . ASN C 2 53 ? -31.725 -39.350 -26.655 1.00 95.05 27 ASN D N 1
ATOM 5240 C CA . ASN C 2 53 ? -33.031 -39.176 -27.312 1.00 97.43 27 ASN D CA 1
ATOM 5241 C C . ASN C 2 53 ? -33.033 -39.831 -28.717 1.00 102.47 27 ASN D C 1
ATOM 5242 O O . ASN C 2 53 ? -32.716 -41.020 -28.814 1.00 101.73 27 ASN D O 1
ATOM 5247 N N . HIS C 2 54 ? -33.382 -39.078 -29.787 1.00 100.01 28 HIS D N 1
ATOM 5248 C CA . HIS C 2 54 ? -33.422 -39.578 -31.168 1.00 100.61 28 HIS D CA 1
ATOM 5249 C C . HIS C 2 54 ? -33.258 -38.443 -32.204 1.00 103.73 28 HIS D C 1
ATOM 5250 O O . HIS C 2 54 ? -33.568 -38.638 -33.384 1.00 104.50 28 HIS D O 1
ATOM 5257 N N . ASP C 2 55 ? -32.763 -37.264 -31.770 1.00 98.55 29 ASP D N 1
ATOM 5258 C CA . ASP C 2 55 ? -32.579 -36.109 -32.656 1.00 97.61 29 ASP D CA 1
ATOM 5259 C C . ASP C 2 55 ? -31.221 -35.396 -32.471 1.00 97.71 29 ASP D C 1
ATOM 5260 O O . ASP C 2 55 ? -30.376 -35.882 -31.716 1.00 95.79 29 ASP D O 1
ATOM 5265 N N . PHE C 2 56 ? -31.025 -34.260 -33.206 1.00 93.04 30 PHE D N 1
ATOM 5266 C CA . PHE C 2 56 ? -29.871 -33.335 -33.278 1.00 90.48 30 PHE D CA 1
ATOM 5267 C C . PHE C 2 56 ? -28.961 -33.577 -34.509 1.00 91.14 30 PHE D C 1
ATOM 5268 O O . PHE C 2 56 ? -28.038 -32.794 -34.731 1.00 89.39 30 PHE D O 1
ATOM 5276 N N . ILE C 2 57 ? -29.242 -34.627 -35.315 1.00 86.82 31 ILE D N 1
ATOM 5277 C CA . ILE C 2 57 ? -28.527 -34.979 -36.556 1.00 85.19 31 ILE D CA 1
ATOM 5278 C C . ILE C 2 57 ? -29.562 -35.410 -37.606 1.00 88.88 31 ILE D C 1
ATOM 5279 O O . ILE C 2 57 ? -30.427 -36.236 -37.301 1.00 90.08 31 ILE D O 1
ATOM 5284 N N . ILE C 2 58 ? -29.472 -34.859 -38.831 1.00 83.82 32 ILE D N 1
ATOM 5285 C CA . ILE C 2 58 ? -30.405 -35.206 -39.901 1.00 84.93 32 ILE D CA 1
ATOM 5286 C C . ILE C 2 58 ? -29.786 -36.221 -40.891 1.00 86.63 32 ILE D C 1
ATOM 5287 O O . ILE C 2 58 ? -30.526 -37.049 -41.425 1.00 88.01 32 ILE D O 1
ATOM 5292 N N . GLU C 2 59 ? -28.443 -36.173 -41.108 1.00 79.91 33 GLU D N 1
ATOM 5293 C CA . GLU C 2 59 ? -27.704 -37.068 -42.015 1.00 79.13 33 GLU D CA 1
ATOM 5294 C C . GLU C 2 59 ? -26.181 -37.032 -41.781 1.00 79.23 33 GLU D C 1
ATOM 5295 O O . GLU C 2 59 ? -25.610 -35.954 -41.610 1.00 77.67 33 GLU D O 1
ATOM 5301 N N . ASP C 2 60 ? -25.534 -38.216 -41.803 1.00 74.13 34 ASP D N 1
ATOM 5302 C CA . ASP C 2 60 ? -24.081 -38.387 -41.677 1.00 71.74 34 ASP D CA 1
ATOM 5303 C C . ASP C 2 60 ? -23.529 -38.510 -43.102 1.00 74.97 34 ASP D C 1
ATOM 5304 O O . ASP C 2 60 ? -24.128 -39.212 -43.924 1.00 76.49 34 ASP D O 1
ATOM 5309 N N . LEU C 2 61 ? -22.415 -37.818 -43.411 1.00 69.09 35 LEU D N 1
ATOM 5310 C CA . LEU C 2 61 ? -21.848 -37.852 -44.765 1.00 69.02 35 LEU D CA 1
ATOM 5311 C C . LEU C 2 61 ? -20.425 -38.432 -44.816 1.00 71.59 35 LEU D C 1
ATOM 5312 O O . LEU C 2 61 ? -20.265 -39.599 -45.177 1.00 72.53 35 LEU D O 1
ATOM 5317 N N . ASP C 2 62 ? -19.404 -37.622 -44.475 1.00 65.92 36 ASP D N 1
ATOM 5318 C CA . ASP C 2 62 ? -17.998 -38.031 -44.479 1.00 65.31 36 ASP D CA 1
ATOM 5319 C C . ASP C 2 62 ? -17.475 -38.174 -43.057 1.00 66.97 36 ASP D C 1
ATOM 5320 O O . ASP C 2 62 ? -18.225 -37.977 -42.101 1.00 65.67 36 ASP D O 1
ATOM 5325 N N . ASP C 2 63 ? -16.177 -38.496 -42.916 1.00 63.16 37 ASP D N 1
ATOM 5326 C CA . ASP C 2 63 ? -15.509 -38.604 -41.620 1.00 62.16 37 ASP D CA 1
ATOM 5327 C C . ASP C 2 63 ? -15.224 -37.199 -41.050 1.00 63.46 37 ASP D C 1
ATOM 5328 O O . ASP C 2 63 ? -14.884 -37.067 -39.872 1.00 62.57 37 ASP D O 1
ATOM 5333 N N . HIS C 2 64 ? -15.399 -36.155 -41.895 1.00 58.49 38 HIS D N 1
ATOM 5334 C CA . HIS C 2 64 ? -15.197 -34.744 -41.568 1.00 56.88 38 HIS D CA 1
ATOM 5335 C C . HIS C 2 64 ? -16.502 -33.935 -41.624 1.00 59.16 38 HIS D C 1
ATOM 5336 O O . HIS C 2 64 ? -16.625 -32.945 -40.903 1.00 58.08 38 HIS D O 1
ATOM 5343 N N . HIS C 2 65 ? -17.457 -34.331 -42.492 1.00 55.70 39 HIS D N 1
ATOM 5344 C CA . HIS C 2 65 ? -18.721 -33.610 -42.694 1.00 55.28 39 HIS D CA 1
ATOM 5345 C C . HIS C 2 65 ? -19.955 -34.358 -42.192 1.00 59.07 39 HIS D C 1
ATOM 5346 O O . HIS C 2 65 ? -19.953 -35.588 -42.143 1.00 59.17 39 HIS D O 1
ATOM 5353 N N . LEU C 2 66 ? -21.027 -33.598 -41.866 1.00 55.49 40 LEU D N 1
ATOM 5354 C CA . LEU C 2 66 ? -22.347 -34.079 -41.427 1.00 56.03 40 LEU D CA 1
ATOM 5355 C C . LEU C 2 66 ? -23.391 -32.946 -41.451 1.00 61.07 40 LEU D C 1
ATOM 5356 O O . LEU C 2 66 ? -23.017 -31.779 -41.339 1.00 60.09 40 LEU D O 1
ATOM 5361 N N . VAL C 2 67 ? -24.688 -33.287 -41.605 1.00 59.59 41 VAL D N 1
ATOM 5362 C CA . VAL C 2 67 ? -25.778 -32.298 -41.632 1.00 60.67 41 VAL D CA 1
ATOM 5363 C C . VAL C 2 67 ? -26.603 -32.386 -40.334 1.00 65.57 41 VAL D C 1
ATOM 5364 O O . VAL C 2 67 ? -27.081 -33.464 -39.973 1.00 65.92 41 VAL D O 1
ATOM 5368 N N . VAL C 2 68 ? -26.745 -31.243 -39.638 1.00 62.20 42 VAL D N 1
ATOM 5369 C CA . VAL C 2 68 ? -27.451 -31.084 -38.359 1.00 62.55 42 VAL D CA 1
ATOM 5370 C C . VAL C 2 68 ? -28.654 -30.129 -38.524 1.00 68.69 42 VAL D C 1
ATOM 5371 O O . VAL C 2 68 ? -28.613 -29.238 -39.376 1.00 68.58 42 VAL D O 1
ATOM 5375 N N . LYS C 2 69 ? -29.721 -30.335 -37.714 1.00 67.03 43 LYS D N 1
ATOM 5376 C CA . LYS C 2 69 ? -30.957 -29.536 -37.700 1.00 69.16 43 LYS D CA 1
ATOM 5377 C C . LYS C 2 69 ? -30.677 -28.049 -37.434 1.00 73.42 43 LYS D C 1
ATOM 5378 O O . LYS C 2 69 ? -29.777 -27.726 -36.658 1.00 71.29 43 LYS D O 1
ATOM 5384 N N . GLU C 2 70 ? -31.452 -27.161 -38.097 1.00 72.41 44 GLU D N 1
ATOM 5385 C CA . GLU C 2 70 ? -31.349 -25.695 -38.088 1.00 72.73 44 GLU D CA 1
ATOM 5386 C C . GLU C 2 70 ? -31.127 -25.044 -36.694 1.00 76.16 44 GLU D C 1
ATOM 5387 O O . GLU C 2 70 ? -30.018 -24.572 -36.434 1.00 74.16 44 GLU D O 1
ATOM 5393 N N . ASN C 2 71 ? -32.165 -24.989 -35.830 1.00 74.30 45 ASN D N 1
ATOM 5394 C CA . ASN C 2 71 ? -32.082 -24.343 -34.513 1.00 74.14 45 ASN D CA 1
ATOM 5395 C C . ASN C 2 71 ? -31.242 -25.116 -33.489 1.00 75.45 45 ASN D C 1
ATOM 5396 O O . ASN C 2 71 ? -30.686 -24.508 -32.568 1.00 74.40 45 ASN D O 1
ATOM 5401 N N . MET C 2 72 ? -31.134 -26.444 -33.667 1.00 70.68 46 MET D N 1
ATOM 5402 C CA . MET C 2 72 ? -30.386 -27.358 -32.799 1.00 68.57 46 MET D CA 1
ATOM 5403 C C . MET C 2 72 ? -28.859 -27.141 -32.824 1.00 68.95 46 MET D C 1
ATOM 5404 O O . MET C 2 72 ? -28.171 -27.657 -31.940 1.00 67.24 46 MET D O 1
ATOM 5409 N N . VAL C 2 73 ? -28.341 -26.366 -33.814 1.00 64.35 47 VAL D N 1
ATOM 5410 C CA . VAL C 2 73 ? -26.917 -26.031 -33.979 1.00 62.16 47 VAL D CA 1
ATOM 5411 C C . VAL C 2 73 ? -26.401 -25.265 -32.755 1.00 65.71 47 VAL D C 1
ATOM 5412 O O . VAL C 2 73 ? -25.406 -25.683 -32.165 1.00 64.31 47 VAL D O 1
ATOM 5416 N N . GLN C 2 74 ? -27.096 -24.174 -32.363 1.00 63.41 48 GLN D N 1
ATOM 5417 C CA . GLN C 2 74 ? -26.751 -23.344 -31.203 1.00 63.44 48 GLN D CA 1
ATOM 5418 C C . GLN C 2 74 ? -26.826 -24.105 -29.873 1.00 66.64 48 GLN D C 1
ATOM 5419 O O . GLN C 2 74 ? -26.049 -23.814 -28.962 1.00 66.12 48 GLN D O 1
ATOM 5425 N N . ILE C 2 75 ? -27.748 -25.086 -29.776 1.00 62.80 49 ILE D N 1
ATOM 5426 C CA . ILE C 2 75 ? -27.927 -25.941 -28.599 1.00 62.23 49 ILE D CA 1
ATOM 5427 C C . ILE C 2 75 ? -26.730 -26.896 -28.524 1.00 63.09 49 ILE D C 1
ATOM 5428 O O . ILE C 2 75 ? -26.184 -27.111 -27.442 1.00 62.46 49 ILE D O 1
ATOM 5433 N N . LEU C 2 76 ? -26.316 -27.438 -29.687 1.00 57.75 50 LEU D N 1
ATOM 5434 C CA . LEU C 2 76 ? -25.191 -28.360 -29.838 1.00 55.74 50 LEU D CA 1
ATOM 5435 C C . LEU C 2 76 ? -23.841 -27.657 -29.641 1.00 57.84 50 LEU D C 1
ATOM 5436 O O . LEU C 2 76 ? -22.913 -28.281 -29.122 1.00 56.62 50 LEU D O 1
ATOM 5441 N N . LYS C 2 77 ? -23.740 -26.367 -30.057 1.00 53.93 51 LYS D N 1
ATOM 5442 C CA . LYS C 2 77 ? -22.542 -25.519 -29.951 1.00 52.98 51 LYS D CA 1
ATOM 5443 C C . LYS C 2 77 ? -22.091 -25.348 -28.497 1.00 56.72 51 LYS D C 1
ATOM 5444 O O . LYS C 2 77 ? -20.912 -25.555 -28.199 1.00 55.92 51 LYS D O 1
ATOM 5450 N N . GLN C 2 78 ? -23.034 -24.991 -27.595 1.00 53.74 52 GLN D N 1
ATOM 5451 C CA . GLN C 2 78 ? -22.762 -24.831 -26.167 1.00 54.01 52 GLN D CA 1
ATOM 5452 C C . GLN C 2 78 ? -22.473 -26.199 -25.542 1.00 57.11 52 GLN D C 1
ATOM 5453 O O . GLN C 2 78 ? -21.532 -26.314 -24.755 1.00 57.03 52 GLN D O 1
ATOM 5459 N N . LYS C 2 79 ? -23.245 -27.241 -25.941 1.00 52.66 53 LYS D N 1
ATOM 5460 C CA . LYS C 2 79 ? -23.093 -28.626 -25.474 1.00 51.70 53 LYS D CA 1
ATOM 5461 C C . LYS C 2 79 ? -21.756 -29.245 -25.889 1.00 54.01 53 LYS D C 1
ATOM 5462 O O . LYS C 2 79 ? -21.284 -30.170 -25.227 1.00 53.42 53 LYS D O 1
ATOM 5468 N N . LEU C 2 80 ? -21.144 -28.728 -26.974 1.00 49.80 54 LEU D N 1
ATOM 5469 C CA . LEU C 2 80 ? -19.839 -29.181 -27.451 1.00 48.81 54 LEU D CA 1
ATOM 5470 C C . LEU C 2 80 ? -18.736 -28.615 -26.558 1.00 52.95 54 LEU D C 1
ATOM 5471 O O . LEU C 2 80 ? -17.787 -29.330 -26.240 1.00 52.62 54 LEU D O 1
ATOM 5476 N N . GLU C 2 81 ? -18.866 -27.334 -26.152 1.00 49.86 55 GLU D N 1
ATOM 5477 C CA . GLU C 2 81 ? -17.915 -26.671 -25.260 1.00 50.54 55 GLU D CA 1
ATOM 5478 C C . GLU C 2 81 ? -18.074 -27.200 -23.835 1.00 55.62 55 GLU D C 1
ATOM 5479 O O . GLU C 2 81 ? -17.084 -27.281 -23.109 1.00 56.18 55 GLU D O 1
ATOM 5485 N N . ASP C 2 82 ? -19.316 -27.591 -23.451 1.00 52.36 56 ASP D N 1
ATOM 5486 C CA . ASP C 2 82 ? -19.653 -28.147 -22.133 1.00 53.08 56 ASP D CA 1
ATOM 5487 C C . ASP C 2 82 ? -19.004 -29.517 -21.885 1.00 56.42 56 ASP D C 1
ATOM 5488 O O . ASP C 2 82 ? -18.825 -29.904 -20.730 1.00 56.96 56 ASP D O 1
ATOM 5493 N N . ARG C 2 83 ? -18.652 -30.241 -22.963 1.00 51.87 57 ARG D N 1
ATOM 5494 C CA . ARG C 2 83 ? -17.958 -31.526 -22.884 1.00 51.62 57 ARG D CA 1
ATOM 5495 C C . ARG C 2 83 ? -16.461 -31.324 -23.131 1.00 56.68 57 ARG D C 1
ATOM 5496 O O . ARG C 2 83 ? -15.651 -32.131 -22.672 1.00 56.83 57 ARG D O 1
ATOM 5504 N N . LEU C 2 84 ? -16.100 -30.231 -23.838 1.00 53.94 58 LEU D N 1
ATOM 5505 C CA . LEU C 2 84 ? -14.716 -29.849 -24.127 1.00 54.83 58 LEU D CA 1
ATOM 5506 C C . LEU C 2 84 ? -14.048 -29.339 -22.845 1.00 61.11 58 LEU D C 1
ATOM 5507 O O . LEU C 2 84 ? -12.849 -29.552 -22.655 1.00 61.48 58 LEU D O 1
ATOM 5512 N N . ARG C 2 85 ? -14.836 -28.681 -21.960 1.00 59.15 59 ARG D N 1
ATOM 5513 C CA . ARG C 2 85 ? -14.366 -28.181 -20.666 1.00 61.34 59 ARG D CA 1
ATOM 5514 C C . ARG C 2 85 ? -14.152 -29.333 -19.659 1.00 67.33 59 ARG D C 1
ATOM 5515 O O . ARG C 2 85 ? -13.349 -29.203 -18.736 1.00 68.70 59 ARG D O 1
ATOM 5523 N N . GLU C 2 86 ? -14.861 -30.464 -19.858 1.00 63.80 60 GLU D N 1
ATOM 5524 C CA . GLU C 2 86 ? -14.740 -31.673 -19.037 1.00 64.69 60 GLU D CA 1
ATOM 5525 C C . GLU C 2 86 ? -13.436 -32.405 -19.387 1.00 70.22 60 GLU D C 1
ATOM 5526 O O . GLU C 2 86 ? -12.884 -33.115 -18.546 1.00 70.74 60 GLU D O 1
ATOM 5532 N N . THR C 2 87 ? -12.950 -32.217 -20.631 1.00 67.51 61 THR D N 1
ATOM 5533 C CA . THR C 2 87 ? -11.725 -32.817 -21.160 1.00 68.70 61 THR D CA 1
ATOM 5534 C C . THR C 2 87 ? -10.661 -31.724 -21.388 1.00 75.77 61 THR D C 1
ATOM 5535 O O . THR C 2 87 ? -10.319 -31.414 -22.535 1.00 74.78 61 THR D O 1
ATOM 5539 N N . TYR C 2 88 ? -10.158 -31.125 -20.294 1.00 75.73 62 TYR D N 1
ATOM 5540 C CA . TYR C 2 88 ? -9.127 -30.091 -20.388 1.00 77.90 62 TYR D CA 1
ATOM 5541 C C . TYR C 2 88 ? -7.736 -30.657 -20.222 1.00 84.89 62 TYR D C 1
ATOM 5542 O O . TYR C 2 88 ? -7.525 -31.588 -19.442 1.00 85.34 62 TYR D O 1
ATOM 5551 N N . ARG C 2 89 ? -6.785 -30.071 -20.956 1.00 83.33 63 ARG D N 1
ATOM 5552 C CA . ARG C 2 89 ? -5.365 -30.405 -20.942 1.00 86.11 63 ARG D CA 1
ATOM 5553 C C . ARG C 2 89 ? -4.623 -29.152 -21.440 1.00 91.79 63 ARG D C 1
ATOM 5554 O O . ARG C 2 89 ? -4.617 -28.919 -22.654 1.00 90.15 63 ARG D O 1
ATOM 5562 N N . PRO C 2 90 ? -4.062 -28.306 -20.525 1.00 91.19 64 PRO D N 1
ATOM 5563 C CA . PRO C 2 90 ? -3.361 -27.081 -20.956 1.00 92.71 64 PRO D CA 1
ATOM 5564 C C . PRO C 2 90 ? -2.725 -27.157 -22.342 1.00 96.98 64 PRO D C 1
ATOM 5565 O O . PRO C 2 90 ? -1.739 -27.872 -22.550 1.00 98.22 64 PRO D O 1
ATOM 5569 N N . GLU C 2 91 ? -3.378 -26.466 -23.303 1.00 91.78 65 GLU D N 1
ATOM 5570 C CA . GLU C 2 91 ? -3.077 -26.395 -24.735 1.00 90.86 65 GLU D CA 1
ATOM 5571 C C . GLU C 2 91 ? -1.581 -26.419 -25.066 1.00 97.72 65 GLU D C 1
ATOM 5572 O O . GLU C 2 91 ? -0.862 -25.434 -24.873 1.00 99.69 65 GLU D O 1
ATOM 5578 N N . GLU C 2 92 ? -1.133 -27.588 -25.541 1.00 94.40 66 GLU D N 1
ATOM 5579 C CA . GLU C 2 92 ? 0.237 -27.879 -25.944 1.00 97.18 66 GLU D CA 1
ATOM 5580 C C . GLU C 2 92 ? 0.539 -27.618 -27.445 1.00 100.83 66 GLU D C 1
ATOM 5581 O O . GLU C 2 92 ? 1.715 -27.374 -27.726 1.00 103.36 66 GLU D O 1
ATOM 5587 N N . PRO C 2 93 ? -0.438 -27.650 -28.418 1.00 94.29 67 PRO D N 1
ATOM 5588 C CA . PRO C 2 93 ? -0.075 -27.431 -29.837 1.00 93.90 67 PRO D CA 1
ATOM 5589 C C . PRO C 2 93 ? 0.755 -26.173 -30.143 1.00 99.73 67 PRO D C 1
ATOM 5590 O O . PRO C 2 93 ? 0.240 -25.053 -30.198 1.00 98.24 67 PRO D O 1
ATOM 5594 N N . LEU C 2 94 ? 2.072 -26.398 -30.322 1.00 99.41 68 LEU D N 1
ATOM 5595 C CA . LEU C 2 94 ? 3.106 -25.423 -30.680 1.00 102.00 68 LEU D CA 1
ATOM 5596 C C . LEU C 2 94 ? 3.763 -25.895 -31.984 1.00 106.43 68 LEU D C 1
ATOM 5597 O O . LEU C 2 94 ? 4.152 -25.070 -32.814 1.00 107.03 68 LEU D O 1
ATOM 5602 N N . ALA C 2 95 ? 3.867 -27.228 -32.158 1.00 102.32 69 ALA D N 1
ATOM 5603 C CA . ALA C 2 95 ? 4.425 -27.881 -33.341 1.00 124.85 69 ALA D CA 1
ATOM 5604 C C . ALA C 2 95 ? 3.307 -28.451 -34.218 1.00 133.67 69 ALA D C 1
ATOM 5605 O O . ALA C 2 95 ? 2.162 -28.571 -33.778 1.00 85.64 69 ALA D O 1
#

Organism: Chaetomium thermophilum (strain DSM 1495 / CBS 144.50 / IMI 039719) (NCBI:txid759272)

Radius of gyration: 31.78 Å; Cα contacts (8 Å, |Δi|>4): 1088; chains: 3; bounding box: 65×91×86 Å

InterPro domains:
  IPR004598 Transcription factor TFIIH subunit p52/Tfb2 [PF03849] (14-423)
  IPR004598 Transcription factor TFIIH subunit p52/Tfb2 [PTHR13152] (11-511)
  IPR004598 Transcription factor TFIIH subunit p52/Tfb2 [TIGR00625] (12-511)
  IPR040662 Transcription factor Tfb2, C-terminal domain [PF18307] (443-508)

Secondary structure (DSSP, 8-state):
---HHHHHHHHHHTS----PBP-SPPPTT--HHHHHHHHHHHHHHHHHHHHHTS-------HHHHHHHHHTTSEEE-SSSSS-EEE-HHHHHHHHS-HHHHHHHHHHHHHHHHHHHHHH---HHHHHHHHHHHHTSPTT--EESTTS-HHHHHHHHHHHTTTSEE--SS-TTEEEE-HHHHTTT-----SSTT-EEE-TTSEEEEE-SSHHHHHHHTTTSEEEE-STTEEEEE--HHHHHHHHTTT--HHHHHHHHHHTB-HHHHHHHHHTTS-SS-HHHHHHHHHHHH---/----S--HHHHHHHHHHTS----PBP-S---TT--HHHHHHHHHHHHHHHHHHHHHTS-----S-HHHHHHHHHTTSEE----EE-HHHHHHHHS-HHHHHHHHHHHHHHHHHHH----HHHHHHHHHHHHTSPTT--EESTTS-HHHHHHHHHHHTTTSEE--SS-TTEEEE-HHHHTSS------STT-EEE-TTSEEEEE-SSHHHHHHHTTTSEEEE-STTEEEEE--HHHHHHHHTTT--HHHHHHHHHHTB-HHHHHHHHHTSS-SS-HHHHHHHHHHHHHHSS---EE-EEE---S-HHHHHHHHHHHHHHT-EEEEETTTTEEEES-STTHHHHT----S--/----EEEE--HHHHHHHHHHHTSTT-S-SEE-SSSEEEE-TTHHHHHHHHHHHHHTTS--------

Solvent-accessible surface area: 35408 Å² total; per-residue (Å²): 202,16,53,7,98,64,0,31,149,59,1,23,57,42,48,148,57,93,19,69,70,17,125,62,120,69,55,104,184,14,66,90,60,76,0,48,72,40,7,99,120,53,18,34,80,2,12,92,32,0,7,50,5,14,64,70,220,143,46,16,135,69,40,1,78,85,16,0,34,74,20,168,7,0,70,175,110,135,114,65,222,72,25,12,10,21,25,107,42,0,2,33,3,0,0,7,56,58,43,12,7,2,2,12,0,0,7,14,25,10,33,46,24,37,125,67,100,90,89,119,96,38,3,34,64,4,0,9,0,3,8,3,2,14,79,13,95,32,17,126,5,10,34,10,112,45,9,58,113,37,17,86,86,6,10,78,16,0,26,9,0,0,2,0,38,42,4,240,127,34,92,137,7,0,0,0,0,108,30,0,31,58,2,11,49,107,89,193,58,68,12,104,8,16,3,4,19,7,37,65,60,69,0,7,0,24,4,49,18,23,18,2,5,1,0,0,2,0,0,2,69,6,34,15,111,13,30,15,7,0,21,11,112,3,45,93,114,1,0,54,17,0,74,48,0,42,1,70,6,68,22,0,24,22,0,0,48,59,41,18,2,83,9,19,55,105,12,0,82,91,53,89,72,90,48,16,16,80,93,0,30,94,41,0,97,94,34,24,140,73,81,210,148,141,155,108,124,6,50,7,107,68,0,30,149,57,1,39,68,42,48,162,24,176,16,69,71,16,125,60,118,68,35,122,168,12,70,90,62,76,0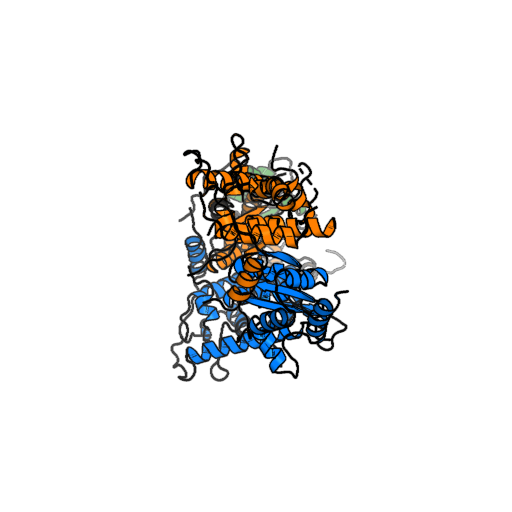,48,73,41,6,98,121,54,18,34,79,2,13,92,37,0,7,55,3,14,65,69,220,135,52,16,136,67,36,1,69,85,17,0,49,78,20,168,8,0,100,209,149,52,32,16,22,24,112,43,0,4,31,4,0,0,7,57,53,40,10,7,1,2,14,0,0,8,17,16,11,37,49,10,60,151,89,146,201,28,36,4,55,63,8,0,7,0,4,9,8,1,14,89,14,97,31,18,125,6,11,34,12,114,51,11,61,111,39,29,84,84,4,10,77,16,0,27,10,0,0,1,0,37,42,4,244,114,29,92,139,6,0,0,0,0,105,30,1,32,68,2,14,72,83,108,171,113,66,10,111,7,16,4,3,18,9,34,57,56,91,1,8,1,25,4,55,15,21,17,1,5,0,0,0,2,0,0,2,61,6,32,13,110,11,31,15,7,0,21,11,90,3,44,72,86,1,2,65,14,0,42,45,0,42,1,66,1,75,35,2,35,35,0,1,47,75,40,18,1,83,8,18,54,106,11,0,78,91,70,74,73,89,48,18,18,78,85,0,32,88,44,1,38,28,31,29,20,16,30,87,95,8,142,49,28,73,0,40,36,83,95,99,55,162,77,49,152,112,2,87,52,31,2,20,50,0,78,138,93,64,13,34,91,20,108,18,45,231,102,104,13,21,0,0,56,103,79,122,55,10,129,81,66,84,150,68,204,168,210,157,123,160,87,102,0,6,8,0,16,0,69,62,69,29,34,66,36,0,66,104,18,40,90,104,135,166,63,51,35,78,58,58,11,42,83,55,38,0,0,0,52,72,97,54,8,108,88,1,13,91,79,0,21,54,64,63,142,106,104,128,184,126,108,128,114,181,144

Nearest PDB structures (foldseek):
  6trs-assembly2_D  TM=1.015E+00  e=1.551E-12  Thermochaetoides thermophila DSM 1495
  5oqj-assembly1_5  TM=8.797E-01  e=5.392E-05  Saccharomyces cerevisiae S288C
  7zs9-assembly1_5  TM=8.833E-01  e=5.029E-05  Saccharomyces cerevisiae
  7o4i-assembly1_5  TM=8.684E-01  e=6.646E-05  Saccharomyces cerevisiae S288C
  7ml0-assembly1_5  TM=8.350E-01  e=3.548E-05  Saccharomyces cerevisiae

Sequence (708 aa):
IPTTENLYFQGAAAHNSFGVPSSLPVDPRIDIAFLDNYARKKWEDILHYVVSSVPVHGGPKASVKDLLLAGRLVERRPDTKTGIGITQAGFTFLLQEANAQVWTLLLLWLEAADQAKAAAPDSIEMLSFLFMLASLELGRAYDTDALSETRRNMLPALVDFGLIYIPREDTRQYFPTRLATTLTSSAPSAHKGSIIIETNYRLYAYTSSPLQIAVLALFTHLNMRFAGMVTGRLTRESIRRAISFGITADQIISYLASHAHEQMVRAAAAAGRPVLPPTVVDQIRLWQLENESDYDIPTTENLYFQGAAAHNSFGVPSSLPVDPRIDIAFLDNYARKKWEDILHYVVSSVPVHGGPKASVKDLLLAGRLVERTGIGITQAGFTFLLQEANAQVWTLLLLWLEAADQAKKPDSIEMLSFLFMLASLELGRAYDTDALSETRRNMLPALVDFGLIYIPREDTRQYFPTRLATTLTSSASSAHKGSIIIETNYRLYAYTSSPLQIAVLALFTHLNMRFAGMVTGRLTRESIRRAISFGITADQIISYLASHAHEQMVRAAAAAGRPVLPPTVVDQIRLWQLENERMRTSPGFLFKDFENVEEYMALAGYAEEIGVLVWRSDRKRMFFASKFEQLRDYLKSRKKEGAIRGVLIECEPAIKSIIVHLDSINHDFIIEDLDDHHLVVKENMVQILKQKLEDRLRETYRPEEPLA

B-factor: mean 53.17, std 24.2, range [19.73, 145.28]

Foldseek 3Di:
DDDPVRVLVCLQVVDVQAFAFDPDDDDPVLALVVLQVLLVVLVLQLLLLLLVQADFVNGFDPLRVVLCDVLLQKDAAPPDPSRIHGDPNVLVLLLDFPLVVLVSSLVSSQVVQVVVVVVPLHNSNSVNLLSNLLCDDASTKTFLVSDDPSSNVCVVSCVSNSQWDADPVHNRIIGGHPSSNCNPDPCPTDQELAWAAGPQQKIKHQHNDCVVVVVCQQFFPWDDDPDRIIITGGDLVSLVSVVVVVQALVNVVVSNLVRHRPSLCVSQVVDVHHSHRPNVSVVSNCSRVVDD/DCCPPDDPVRVLVCLQVVDPDAFAFDPDDDDPVLALVVLQVLLVVLVLQLLLVLLCQFDFVNTFDPLSVVLCDVLQQWDWVRIHGDPNVLVLLLDALLVVLVSSLVSSQVVQVVVVLDHNSNSVNLLSNLLCDDASTKTFLVSDDPSSNVCVVSCVSSSQWDADPVHNRIIGGHVSSNNNDDDDPHDQELAWAAGPQQKIKHQHNDCVVVVVCQQQWAWDDDPDRIIITGGDLVSLLSVVVVVQALVNVVVSNLVRHRPSLCVSCVVVVHHSHRVNNSVVSNVSCVCNPPNDDADWDKDQPDDDLVLLCQLQVVCVVVVFWDDDDSVRSMTTGRDDVVSVVVSPDDDPDD/DQPWDKAFAALVLVVVQVVVCVPDNFQFDFDDDSGMGTGHDVSVVVVVVVSVVVVVVVDDPDDPPD